Protein AF-A0A9P9DFH0-F1 (afdb_monomer)

pLDDT: mean 76.61, std 18.89, range [21.17, 98.12]

Organism: NCBI:txid307937

InterPro domains:
  IPR013087 Zinc finger C2H2-type [PS00028] (535-556)

Solvent-accessible surface area (backbone atoms only — not comparable to full-atom values): 37969 Å² total; per-residue (Å²): 117,66,68,67,47,55,55,56,48,52,54,58,69,40,61,41,57,95,75,34,62,67,66,26,68,54,42,41,54,51,56,58,61,32,38,38,98,83,67,82,43,76,50,54,37,75,67,28,36,59,55,42,51,49,53,51,51,52,48,54,50,50,53,44,44,66,43,50,18,93,57,60,41,77,93,78,71,40,64,44,44,60,96,62,67,54,65,63,47,37,42,64,51,38,68,67,48,66,35,86,82,41,75,26,49,55,23,47,45,49,49,53,36,55,50,25,58,56,53,40,71,77,47,78,74,98,70,63,79,46,64,45,95,88,58,52,34,43,30,40,81,94,87,44,68,46,43,55,69,49,60,27,45,51,30,48,52,21,38,55,55,22,45,56,45,45,51,64,72,31,60,80,58,78,83,88,77,61,52,73,73,58,54,57,66,77,56,63,73,55,89,86,65,44,49,55,62,32,75,92,56,64,34,77,60,54,24,54,60,41,50,52,38,32,38,69,36,97,87,26,53,38,34,56,98,93,39,76,29,65,68,47,45,52,49,52,52,50,50,52,53,51,29,45,49,22,45,46,46,22,30,32,60,63,50,71,47,58,89,46,97,40,100,56,77,41,62,49,62,54,96,47,33,43,31,35,39,36,69,44,58,76,48,27,80,77,70,74,44,71,52,80,46,60,40,40,43,36,37,69,54,34,51,46,50,48,51,35,67,44,24,50,50,52,46,50,46,52,52,51,47,66,74,65,46,81,85,57,82,84,57,74,87,65,57,94,59,97,64,59,60,59,97,75,39,72,64,57,72,64,56,58,31,52,51,42,21,56,49,30,36,71,63,65,75,39,78,41,43,64,69,58,50,48,52,50,52,52,53,47,35,54,70,79,38,46,83,68,58,52,88,82,59,95,54,49,80,79,58,96,81,36,57,76,71,44,52,62,24,49,78,71,77,34,52,51,61,52,42,72,72,74,50,94,67,66,80,74,33,44,86,89,56,39,70,72,59,51,50,52,32,44,50,49,36,39,56,50,21,54,74,47,75,38,53,51,56,84,74,98,66,83,86,74,80,80,83,82,80,89,90,82,88,64,71,74,63,52,51,58,51,50,52,52,52,49,52,56,50,50,60,63,55,59,77,73,62,79,90,81,86,90,88,86,90,87,89,87,85,85,85,88,80,85,84,80,94,80,78,95,64,89,51,62,45,71,44,84,91,71,35,35,39,26,29,63,84,76,22,27,46,41,67,75,50,74,72,56,51,52,48,37,55,73,76,36,82,94,52,71,74,47,51,56,90,78,54,76,57,64,64,72,53,38,76,74,60,86,61,40,51,73,42,72,22,39,33,42,73,86,52,94,53,66,40,70,44,72,71,56,50,55,58,52,50,48,74,77,55,82,79,82,72,95,74,97,67,74,70,46,45,82,41,47,28,38,40,51,42,86,66,98,81,48,46,64,23,41,43,36,89,127

Structure (mmCIF, N/CA/C/O backbone):
data_AF-A0A9P9DFH0-F1
#
_entry.id   AF-A0A9P9DFH0-F1
#
loop_
_atom_site.group_PDB
_atom_site.id
_atom_site.type_symbol
_atom_site.label_atom_id
_atom_site.label_alt_id
_atom_site.label_comp_id
_atom_site.label_asym_id
_atom_site.label_entity_id
_atom_site.label_seq_id
_atom_site.pdbx_PDB_ins_code
_atom_site.Cartn_x
_atom_site.Cartn_y
_atom_site.Cartn_z
_atom_site.occupancy
_atom_site.B_iso_or_equiv
_atom_site.auth_seq_id
_atom_site.auth_comp_id
_atom_site.auth_asym_id
_atom_site.auth_atom_id
_atom_site.pdbx_PDB_model_num
ATOM 1 N N . MET A 1 1 ? 15.599 29.776 -22.734 1.00 46.84 1 MET A N 1
ATOM 2 C CA . MET A 1 1 ? 14.973 28.432 -22.666 1.00 46.84 1 MET A CA 1
ATOM 3 C C . MET A 1 1 ? 14.804 27.815 -24.054 1.00 46.84 1 MET A C 1
ATOM 5 O O . MET A 1 1 ? 14.876 26.602 -24.138 1.00 46.84 1 MET A O 1
ATOM 9 N N . GLU A 1 2 ? 14.599 28.610 -25.114 1.00 47.66 2 GLU A N 1
ATOM 10 C CA . GLU A 1 2 ? 14.535 28.116 -26.503 1.00 47.66 2 GLU A CA 1
ATOM 11 C C . GLU A 1 2 ? 15.916 27.725 -27.064 1.00 47.66 2 GLU A C 1
ATOM 13 O O . GLU A 1 2 ? 16.045 26.601 -27.527 1.00 47.66 2 GLU A O 1
ATOM 18 N N . ASN A 1 3 ? 16.973 28.528 -26.869 1.00 44.09 3 ASN A N 1
ATOM 19 C CA . ASN A 1 3 ? 18.333 28.174 -27.336 1.00 44.09 3 ASN A CA 1
ATOM 20 C C . ASN A 1 3 ? 18.867 26.856 -26.741 1.00 44.09 3 ASN A C 1
ATOM 22 O O . ASN A 1 3 ? 19.375 26.005 -27.456 1.00 44.09 3 ASN A O 1
ATOM 26 N N . ALA A 1 4 ? 18.654 26.620 -25.440 1.00 50.62 4 ALA A N 1
ATOM 27 C CA . ALA A 1 4 ? 19.029 25.352 -24.802 1.00 50.62 4 ALA A CA 1
ATOM 28 C C . ALA A 1 4 ? 18.264 24.139 -25.378 1.00 50.62 4 ALA A C 1
ATOM 30 O O . ALA A 1 4 ? 18.727 23.007 -25.272 1.00 50.62 4 ALA A O 1
ATOM 31 N N . ARG A 1 5 ? 17.077 24.346 -25.968 1.00 54.28 5 ARG A N 1
ATOM 32 C CA . ARG A 1 5 ? 16.290 23.275 -26.604 1.00 54.28 5 ARG A CA 1
ATOM 33 C C . ARG A 1 5 ? 16.766 22.981 -28.019 1.00 54.28 5 ARG A C 1
ATOM 35 O O . ARG A 1 5 ? 16.745 21.820 -28.402 1.00 54.28 5 ARG A O 1
ATOM 42 N N . GLU A 1 6 ? 17.207 24.002 -28.745 1.00 55.44 6 GLU A N 1
ATOM 43 C CA . GLU A 1 6 ? 17.803 23.869 -30.075 1.00 55.44 6 GLU A CA 1
ATOM 44 C C . GLU A 1 6 ? 19.095 23.042 -30.020 1.00 55.44 6 GLU A C 1
ATOM 46 O O . GLU A 1 6 ? 19.218 22.045 -30.727 1.00 55.44 6 GLU A O 1
ATOM 51 N N . GLU A 1 7 ? 19.982 23.352 -29.070 1.00 54.06 7 GLU A N 1
ATOM 52 C CA . GLU A 1 7 ? 21.195 22.564 -28.814 1.00 54.06 7 GLU A CA 1
ATOM 53 C C . GLU A 1 7 ? 20.864 21.117 -28.415 1.00 54.06 7 GLU A C 1
ATOM 55 O O . GLU A 1 7 ? 21.438 20.172 -28.946 1.00 54.06 7 GLU A O 1
ATOM 60 N N . THR A 1 8 ? 19.889 20.907 -27.522 1.00 57.97 8 THR A N 1
ATOM 61 C CA . THR A 1 8 ? 19.534 19.548 -27.068 1.00 57.97 8 THR A CA 1
ATOM 62 C C . THR A 1 8 ? 18.880 18.708 -28.177 1.00 57.97 8 THR A C 1
ATOM 64 O O . THR A 1 8 ? 19.046 17.489 -28.202 1.00 57.97 8 THR A O 1
ATOM 67 N N . GLN A 1 9 ? 18.138 19.339 -29.092 1.00 57.66 9 GLN A N 1
ATOM 68 C CA . GLN A 1 9 ? 17.565 18.677 -30.263 1.00 57.66 9 GLN A CA 1
ATOM 69 C C . GLN A 1 9 ? 18.658 18.294 -31.271 1.00 57.66 9 GLN A C 1
ATOM 71 O O . GLN A 1 9 ? 18.654 17.162 -31.745 1.00 57.66 9 GLN A O 1
ATOM 76 N N . HIS A 1 10 ? 19.631 19.177 -31.520 1.00 64.12 10 HIS A N 1
ATOM 77 C CA . HIS A 1 10 ? 20.765 18.890 -32.402 1.00 64.12 10 HIS A CA 1
ATOM 78 C C . HIS A 1 10 ? 21.475 17.587 -32.005 1.00 64.12 10 HIS A C 1
ATOM 80 O O . HIS A 1 10 ? 21.632 16.702 -32.838 1.00 64.12 10 HIS A O 1
ATOM 86 N N . TYR A 1 11 ? 21.789 17.406 -30.717 1.00 64.19 11 TYR A N 1
ATOM 87 C CA . TYR A 1 11 ? 22.446 16.190 -30.210 1.00 64.19 11 TYR A CA 1
ATOM 88 C C . TYR A 1 11 ? 21.589 14.914 -30.291 1.00 64.19 11 TYR A C 1
ATOM 90 O O . TYR A 1 11 ? 22.120 13.806 -30.224 1.00 64.19 11 TYR A O 1
ATOM 98 N N . ALA A 1 12 ? 20.262 15.040 -30.388 1.00 65.12 12 ALA A N 1
ATOM 99 C CA . ALA A 1 12 ? 19.356 13.901 -30.547 1.00 65.12 12 ALA A CA 1
ATOM 100 C C . ALA A 1 12 ? 19.214 13.461 -32.017 1.00 65.12 12 ALA A C 1
ATOM 102 O O . ALA A 1 12 ? 18.893 12.296 -32.272 1.00 65.12 12 ALA A O 1
ATOM 103 N N . ASP A 1 13 ? 19.481 14.376 -32.953 1.00 69.06 13 ASP A N 1
ATOM 104 C CA . ASP A 1 13 ? 19.308 14.198 -34.398 1.00 69.06 13 ASP A CA 1
ATOM 105 C C . ASP A 1 13 ? 20.626 13.845 -35.125 1.00 69.06 13 ASP A C 1
ATOM 107 O O . ASP A 1 13 ? 20.616 13.654 -36.344 1.00 69.06 13 ASP A O 1
ATOM 111 N N . GLU A 1 14 ? 21.748 13.746 -34.397 1.00 75.62 14 GLU A N 1
ATOM 112 C CA . GLU A 1 14 ? 23.070 13.406 -34.943 1.00 75.62 14 GLU A CA 1
ATOM 113 C C . GLU A 1 14 ? 23.085 12.027 -35.617 1.00 75.62 14 GLU A C 1
ATOM 115 O O . GLU A 1 14 ? 22.568 11.040 -35.089 1.00 75.62 14 GLU A O 1
ATOM 120 N N . ASN A 1 15 ? 23.734 11.953 -36.780 1.00 73.75 15 ASN A N 1
ATOM 121 C CA . ASN A 1 15 ? 24.000 10.695 -37.470 1.00 73.75 15 ASN A CA 1
ATOM 122 C C . ASN A 1 15 ? 25.375 10.155 -37.070 1.00 73.75 15 ASN A C 1
ATOM 124 O O . ASN A 1 15 ? 26.282 10.911 -36.729 1.00 73.75 15 ASN A O 1
ATOM 128 N N . PHE A 1 16 ? 25.549 8.840 -37.168 1.00 81.69 16 PHE A N 1
ATOM 129 C CA . PHE A 1 16 ? 26.848 8.215 -36.933 1.00 81.69 16 PHE A CA 1
ATOM 130 C C . PHE A 1 16 ? 27.823 8.541 -38.068 1.00 81.69 16 PHE A C 1
ATOM 132 O O . PHE A 1 16 ? 27.535 8.276 -39.237 1.00 81.69 16 PHE A O 1
ATOM 139 N N . GLU A 1 17 ? 29.002 9.053 -37.731 1.00 77.00 17 GLU A N 1
ATOM 140 C CA . GLU A 1 17 ? 30.099 9.223 -38.680 1.00 77.00 17 GLU A CA 1
ATOM 141 C C . GLU A 1 17 ? 30.758 7.861 -38.911 1.00 77.00 17 GLU A C 1
ATOM 143 O O . GLU A 1 17 ? 31.115 7.159 -37.964 1.00 77.00 17 GLU A O 1
ATOM 148 N N . ASN A 1 18 ? 30.880 7.443 -40.175 1.00 78.19 18 ASN A N 1
ATOM 149 C CA . ASN A 1 18 ? 31.437 6.136 -40.558 1.00 78.19 18 ASN A CA 1
ATOM 150 C C . ASN A 1 18 ? 30.771 4.933 -39.854 1.00 78.19 18 ASN A C 1
ATOM 152 O O . ASN A 1 18 ? 31.405 3.901 -39.629 1.00 78.19 18 ASN A O 1
ATOM 156 N N . GLY A 1 19 ? 29.496 5.071 -39.470 1.00 74.12 19 GLY A N 1
ATOM 157 C CA . GLY A 1 19 ? 28.750 4.039 -38.747 1.00 74.12 19 GLY A CA 1
ATOM 158 C C . GLY A 1 19 ? 29.193 3.824 -37.295 1.00 74.12 19 GLY A C 1
ATOM 159 O O . GLY A 1 19 ? 28.760 2.850 -36.686 1.00 74.12 19 GLY A O 1
ATOM 160 N N . GLN A 1 20 ? 30.031 4.704 -36.733 1.00 81.38 20 GLN A N 1
ATOM 161 C CA . GLN A 1 20 ? 30.504 4.620 -35.352 1.00 81.38 20 GLN A CA 1
ATOM 162 C C . GLN A 1 20 ? 29.535 5.337 -34.403 1.00 81.38 20 GLN A C 1
ATOM 164 O O . GLN A 1 20 ? 29.442 6.561 -34.449 1.00 81.38 20 GLN A O 1
ATOM 169 N N . PRO A 1 21 ? 28.850 4.636 -33.482 1.00 81.50 21 PRO A N 1
ATOM 170 C CA . PRO A 1 21 ? 27.893 5.293 -32.591 1.00 81.50 21 PRO A CA 1
ATOM 171 C C . PRO A 1 21 ? 28.539 6.333 -31.665 1.00 81.50 21 PRO A C 1
ATOM 173 O O . PRO A 1 21 ? 27.933 7.355 -31.342 1.00 81.50 21 PRO A O 1
ATOM 176 N N . GLY A 1 22 ? 29.795 6.094 -31.270 1.00 79.50 22 GLY A N 1
ATOM 177 C CA . GLY A 1 22 ? 30.579 6.983 -30.411 1.00 79.50 22 GLY A CA 1
ATOM 178 C C . GLY A 1 22 ? 30.995 8.311 -31.049 1.00 79.50 22 GLY A C 1
ATOM 179 O O . GLY A 1 22 ? 31.542 9.146 -30.335 1.00 79.50 22 GLY A O 1
ATOM 180 N N . SER A 1 23 ? 30.731 8.525 -32.346 1.00 83.69 23 SER A N 1
ATOM 181 C CA . SER A 1 23 ? 30.939 9.825 -32.999 1.00 83.69 23 SER A CA 1
ATOM 182 C C . SER A 1 23 ? 29.923 10.878 -32.549 1.00 83.69 23 SER A C 1
ATOM 184 O O . SER A 1 23 ? 30.135 12.063 -32.766 1.00 83.69 23 SER A O 1
ATOM 186 N N . THR A 1 24 ? 28.806 10.452 -31.951 1.00 87.19 24 THR A N 1
ATOM 187 C CA . THR A 1 24 ? 27.754 11.363 -31.488 1.00 87.19 24 THR A CA 1
ATOM 188 C C . THR A 1 24 ? 28.005 11.784 -30.049 1.00 87.19 24 THR A C 1
ATOM 190 O O . THR A 1 24 ? 28.347 10.954 -29.194 1.00 87.19 24 THR A O 1
ATOM 193 N N . LEU A 1 25 ? 27.789 13.066 -29.745 1.00 87.75 25 LEU A N 1
ATOM 194 C CA . LEU A 1 25 ? 28.045 13.606 -28.409 1.00 87.75 25 LEU A CA 1
ATOM 195 C C . LEU A 1 25 ? 27.203 12.877 -27.361 1.00 87.75 25 LEU A C 1
ATOM 197 O O . LEU A 1 25 ? 27.675 12.593 -26.260 1.00 87.75 25 LEU A O 1
ATOM 201 N N . LEU A 1 26 ? 25.957 12.544 -27.702 1.00 89.56 26 LEU A N 1
ATOM 202 C CA . LEU A 1 26 ? 25.030 11.913 -26.772 1.00 89.56 26 LEU A CA 1
ATOM 203 C C . LEU A 1 26 ? 25.449 10.485 -26.398 1.00 89.56 26 LEU A C 1
ATOM 205 O O . LEU A 1 26 ? 25.345 10.106 -25.228 1.00 89.56 26 LEU A O 1
ATOM 209 N N . ILE A 1 27 ? 25.944 9.697 -27.359 1.00 91.25 27 ILE A N 1
ATOM 210 C CA . ILE A 1 27 ? 26.463 8.353 -27.079 1.00 91.25 27 ILE A CA 1
ATOM 211 C C . ILE A 1 27 ? 27.782 8.441 -26.321 1.00 91.25 27 ILE A C 1
ATOM 213 O O . ILE A 1 27 ? 27.943 7.731 -25.326 1.00 91.25 27 ILE A O 1
ATOM 217 N N . HIS A 1 28 ? 28.672 9.357 -26.706 1.00 90.00 28 HIS A N 1
ATOM 218 C CA . HIS A 1 28 ? 29.921 9.596 -25.988 1.00 90.00 28 HIS A CA 1
ATOM 219 C C . HIS A 1 28 ? 29.668 9.976 -24.519 1.00 90.00 28 HIS A C 1
ATOM 221 O O . HIS A 1 28 ? 30.178 9.331 -23.601 1.00 90.00 28 HIS A O 1
ATOM 227 N N . PHE A 1 29 ? 28.788 10.953 -24.283 1.00 91.69 29 PHE A N 1
ATOM 228 C CA . PHE A 1 29 ? 28.354 11.359 -22.949 1.00 91.69 29 PHE A CA 1
ATOM 229 C C . PHE A 1 29 ? 27.719 10.200 -22.177 1.00 91.69 29 PHE A C 1
ATOM 231 O O . PHE A 1 29 ? 28.003 10.021 -20.993 1.00 91.69 29 PHE A O 1
ATOM 238 N N . SER A 1 30 ? 26.894 9.374 -22.831 1.00 93.56 30 SER A N 1
ATOM 239 C CA . SER A 1 30 ? 26.335 8.186 -22.183 1.00 93.56 30 SER A CA 1
ATOM 240 C C . SER A 1 30 ? 27.436 7.234 -21.708 1.00 93.56 30 SER A C 1
ATOM 242 O O . SER A 1 30 ? 27.367 6.772 -20.575 1.00 93.56 30 SER A O 1
ATOM 244 N N . GLY A 1 31 ? 28.503 7.042 -22.491 1.00 91.31 31 GLY A N 1
ATOM 245 C CA . GLY A 1 31 ? 29.671 6.255 -22.095 1.00 91.31 31 GLY A CA 1
ATOM 246 C C . GLY A 1 31 ? 30.345 6.781 -20.825 1.00 91.31 31 GLY A C 1
ATOM 247 O O . GLY A 1 31 ? 30.676 5.992 -19.941 1.00 91.31 31 GLY A O 1
ATOM 248 N N . ILE A 1 32 ? 30.453 8.107 -20.669 1.00 91.12 32 ILE A N 1
ATOM 249 C CA . ILE A 1 32 ? 30.989 8.747 -19.452 1.00 91.12 32 ILE A CA 1
ATOM 250 C C . ILE A 1 32 ? 30.130 8.410 -18.219 1.00 91.12 32 ILE A C 1
ATOM 252 O O . ILE A 1 32 ? 30.656 8.163 -17.134 1.00 91.12 32 ILE A O 1
ATOM 256 N N . LEU A 1 33 ? 28.804 8.309 -18.370 1.00 92.25 33 LEU A N 1
ATOM 257 C CA . LEU A 1 33 ? 27.909 7.892 -17.278 1.00 92.25 33 LEU A CA 1
ATOM 258 C C . LEU A 1 33 ? 28.119 6.429 -16.853 1.00 92.25 33 LEU A C 1
ATOM 260 O O . LEU A 1 33 ? 27.605 6.014 -15.812 1.00 92.25 33 LEU A O 1
ATOM 264 N N . GLY A 1 34 ? 28.864 5.652 -17.640 1.00 91.12 34 GLY A N 1
ATOM 265 C CA . GLY A 1 34 ? 29.328 4.315 -17.295 1.00 91.12 34 GLY A CA 1
ATOM 266 C C . GLY A 1 34 ? 30.449 4.297 -16.254 1.00 91.12 34 GLY A C 1
ATOM 267 O O . GLY A 1 34 ? 30.724 3.231 -15.718 1.00 91.12 34 GLY A O 1
ATOM 268 N N . PHE A 1 35 ? 31.065 5.431 -15.915 1.00 92.25 35 PHE A N 1
ATOM 269 C CA . PHE A 1 35 ? 32.139 5.506 -14.921 1.00 92.25 35 PHE A CA 1
ATOM 270 C C . PHE A 1 35 ? 31.623 5.877 -13.520 1.00 92.25 35 PHE A C 1
ATOM 272 O O . PHE A 1 35 ? 30.600 6.554 -13.349 1.00 92.25 35 PHE A O 1
ATOM 279 N N . SER A 1 36 ? 32.330 5.424 -12.483 1.00 87.88 36 SER A N 1
ATOM 280 C CA . SER A 1 36 ? 32.171 5.898 -11.104 1.00 87.88 36 SER A CA 1
ATOM 281 C C . SER A 1 36 ? 32.458 7.404 -11.006 1.00 87.88 36 SER A C 1
ATOM 283 O O . SER A 1 36 ? 33.047 7.996 -11.903 1.00 87.88 36 SER A O 1
ATOM 285 N N . ALA A 1 37 ? 32.008 8.058 -9.929 1.00 85.50 37 ALA A N 1
ATOM 286 C CA . ALA A 1 37 ? 32.146 9.516 -9.788 1.00 85.50 37 ALA A CA 1
ATOM 287 C C . ALA A 1 37 ? 33.611 9.997 -9.755 1.00 85.50 37 ALA A C 1
ATOM 289 O O . ALA A 1 37 ? 33.890 11.138 -10.099 1.00 85.50 37 ALA A O 1
ATOM 290 N N . ASP A 1 38 ? 34.527 9.120 -9.350 1.00 88.50 38 ASP A N 1
ATOM 291 C CA . ASP A 1 38 ? 35.976 9.323 -9.336 1.00 88.50 38 ASP A CA 1
ATOM 292 C C . ASP A 1 38 ? 36.677 8.796 -10.605 1.00 88.50 38 ASP A C 1
ATOM 294 O O . ASP A 1 38 ? 37.903 8.810 -10.676 1.00 88.50 38 ASP A O 1
ATOM 298 N N . CYS A 1 39 ? 35.915 8.309 -11.591 1.00 85.06 39 CYS A N 1
ATOM 299 C CA . CYS A 1 39 ? 36.390 7.720 -12.846 1.00 85.06 39 CYS A CA 1
ATOM 300 C C . CYS A 1 39 ? 37.332 6.511 -12.697 1.00 85.06 39 CYS A C 1
ATOM 302 O O . CYS A 1 39 ? 38.011 6.141 -13.652 1.00 85.06 39 CYS A O 1
ATOM 304 N N . ARG A 1 40 ? 37.378 5.871 -11.522 1.00 89.19 40 ARG A N 1
ATOM 305 C CA . ARG A 1 40 ? 38.285 4.740 -11.257 1.00 89.19 40 ARG A CA 1
ATOM 306 C C . ARG A 1 40 ? 37.708 3.381 -11.626 1.00 89.19 40 ARG A C 1
ATOM 308 O O . ARG A 1 40 ? 38.460 2.423 -11.771 1.00 89.19 40 ARG A O 1
ATOM 315 N N . GLN A 1 41 ? 36.387 3.269 -11.730 1.00 89.25 41 GLN A N 1
ATOM 316 C CA . GLN A 1 41 ? 35.702 1.999 -11.942 1.00 89.25 41 GLN A CA 1
ATOM 317 C C . GLN A 1 41 ? 34.584 2.142 -12.971 1.00 89.25 41 GLN A C 1
ATOM 319 O O . GLN A 1 41 ? 33.905 3.167 -13.042 1.00 89.25 41 GLN A O 1
ATOM 324 N N . PHE A 1 42 ? 34.347 1.075 -13.730 1.00 90.00 42 PHE A N 1
ATOM 325 C CA . PHE A 1 42 ? 33.128 0.951 -14.518 1.00 90.00 42 PHE A CA 1
ATOM 326 C C . PHE A 1 42 ? 31.958 0.593 -13.602 1.00 90.00 42 PHE A C 1
ATOM 328 O O . PHE A 1 42 ? 32.052 -0.283 -12.742 1.00 90.00 42 PHE A O 1
ATOM 335 N N . ARG A 1 43 ? 30.833 1.273 -13.795 1.00 89.81 43 ARG A N 1
ATOM 336 C CA . ARG A 1 43 ? 29.573 0.962 -13.132 1.00 89.81 43 ARG A CA 1
ATOM 337 C C . ARG A 1 43 ? 29.040 -0.370 -13.629 1.00 89.81 43 ARG A C 1
ATOM 339 O O . ARG A 1 43 ? 29.098 -0.680 -14.817 1.00 89.81 43 ARG A O 1
ATOM 346 N N . LEU A 1 44 ? 28.395 -1.092 -12.722 1.00 89.69 44 LEU A N 1
ATOM 347 C CA . LEU A 1 44 ? 27.599 -2.262 -13.076 1.00 89.69 44 LEU A CA 1
ATOM 348 C C . LEU A 1 44 ? 26.433 -1.856 -13.990 1.00 89.69 44 LEU A C 1
ATOM 350 O O . LEU A 1 44 ? 25.869 -0.763 -13.864 1.00 89.69 44 LEU A O 1
ATOM 354 N N . ALA A 1 45 ? 25.992 -2.754 -14.862 1.00 89.69 45 ALA A N 1
ATOM 355 C CA . ALA A 1 45 ? 24.859 -2.568 -15.755 1.00 89.69 45 ALA A CA 1
ATOM 356 C C . ALA A 1 45 ? 23.594 -2.140 -14.996 1.00 89.69 45 ALA A C 1
ATOM 358 O O . ALA A 1 45 ? 22.858 -1.271 -15.469 1.00 89.69 45 ALA A O 1
ATOM 359 N N . ARG A 1 46 ? 23.358 -2.663 -13.781 1.00 84.88 46 ARG A N 1
ATOM 360 C CA . ARG A 1 46 ? 22.241 -2.229 -12.909 1.00 84.88 46 ARG A CA 1
ATOM 361 C C . ARG A 1 46 ? 22.313 -0.760 -12.480 1.00 84.88 46 ARG A C 1
ATOM 363 O O . ARG A 1 46 ? 21.272 -0.160 -12.210 1.00 84.88 46 ARG A O 1
ATOM 370 N N . GLN A 1 47 ? 23.513 -0.194 -12.395 1.00 87.88 47 GLN A N 1
ATOM 371 C CA . GLN A 1 47 ? 23.757 1.208 -12.051 1.00 87.88 47 GLN A CA 1
ATOM 372 C C . GLN A 1 47 ? 23.797 2.096 -13.300 1.00 87.88 47 GLN A C 1
ATOM 374 O O . GLN A 1 47 ? 23.358 3.240 -13.240 1.00 87.88 47 GLN A O 1
ATOM 379 N N . TYR A 1 48 ? 24.254 1.559 -14.433 1.00 91.81 48 TYR A N 1
ATOM 380 C CA . TYR A 1 48 ? 24.354 2.274 -15.702 1.00 91.81 48 TYR A CA 1
ATOM 381 C C . TYR A 1 48 ? 23.012 2.391 -16.454 1.00 91.81 48 TYR A C 1
ATOM 383 O O . TYR A 1 48 ? 22.631 3.470 -16.907 1.00 91.81 48 TYR A O 1
ATOM 391 N N . CYS A 1 49 ? 22.219 1.315 -16.528 1.00 92.31 49 CYS A N 1
ATOM 392 C CA . CYS A 1 49 ? 20.933 1.295 -17.245 1.00 92.31 49 CYS A CA 1
ATOM 393 C C . CYS A 1 49 ? 19.914 2.374 -16.805 1.00 92.31 49 CYS A C 1
ATOM 395 O O . CYS A 1 49 ? 19.148 2.844 -17.657 1.00 92.31 49 CYS A O 1
ATOM 397 N N . PRO A 1 50 ? 19.843 2.788 -15.522 1.00 91.75 50 PRO A N 1
ATOM 398 C CA . PRO A 1 50 ? 19.049 3.944 -15.110 1.00 91.75 50 PRO A CA 1
ATOM 399 C C . PRO A 1 50 ? 19.434 5.249 -15.821 1.00 91.75 50 PRO A C 1
ATOM 401 O O . PRO A 1 50 ? 18.535 5.986 -16.225 1.00 91.75 50 PRO A O 1
ATOM 404 N N . HIS A 1 51 ? 20.729 5.506 -16.039 1.00 93.56 51 HIS A N 1
ATOM 405 C CA . HIS A 1 51 ? 21.206 6.678 -16.781 1.00 93.56 51 HIS A CA 1
ATOM 406 C C . HIS A 1 51 ? 20.745 6.627 -18.240 1.00 93.56 51 HIS A C 1
ATOM 408 O O . HIS A 1 51 ? 20.100 7.562 -18.715 1.00 93.56 51 HIS A O 1
ATOM 414 N N . LEU A 1 52 ? 20.947 5.483 -18.906 1.00 94.38 52 LEU A N 1
ATOM 415 C CA . LEU A 1 52 ? 20.445 5.241 -20.264 1.00 94.38 52 LEU A CA 1
ATOM 416 C C . LEU A 1 52 ? 18.929 5.444 -20.364 1.00 94.38 52 LEU A C 1
ATOM 418 O O . LEU A 1 52 ? 18.427 6.060 -21.299 1.00 94.38 52 LEU A O 1
ATOM 422 N N . SER A 1 53 ? 18.177 4.954 -19.376 1.00 93.56 53 SER A N 1
ATOM 423 C CA . SER A 1 53 ? 16.720 5.114 -19.332 1.00 93.56 53 SER A CA 1
ATOM 424 C C . SER A 1 53 ? 16.297 6.576 -19.208 1.00 93.56 53 SER A C 1
ATOM 426 O O . SER A 1 53 ? 15.304 6.964 -19.823 1.00 93.56 53 SER A O 1
ATOM 428 N N . GLY A 1 54 ? 17.050 7.375 -18.447 1.00 93.50 54 GLY A N 1
ATOM 429 C CA . GLY A 1 54 ? 16.872 8.822 -18.368 1.00 93.50 54 GLY A CA 1
ATOM 430 C C . GLY A 1 54 ? 17.086 9.496 -19.723 1.00 93.50 54 GLY A C 1
ATOM 431 O O . GLY A 1 54 ? 16.199 10.210 -20.184 1.00 93.50 54 GLY A O 1
ATOM 432 N N . LEU A 1 55 ? 18.199 9.199 -20.402 1.00 93.56 55 LEU A N 1
ATOM 433 C CA . LEU A 1 55 ? 18.515 9.759 -21.725 1.00 93.56 55 LEU A CA 1
ATOM 434 C C . LEU A 1 55 ? 17.482 9.370 -22.792 1.00 93.56 55 LEU A C 1
ATOM 436 O O . LEU A 1 55 ? 17.043 10.215 -23.570 1.00 93.56 55 LEU A O 1
ATOM 440 N N . ILE A 1 56 ? 17.042 8.108 -22.805 1.00 93.38 56 ILE A N 1
ATOM 441 C CA . ILE A 1 56 ? 15.973 7.625 -23.693 1.00 93.38 56 ILE A CA 1
ATOM 442 C C . ILE A 1 56 ? 14.663 8.369 -23.416 1.00 93.38 56 ILE A C 1
ATOM 444 O O . ILE A 1 56 ? 13.945 8.742 -24.342 1.00 93.38 56 ILE A O 1
ATOM 448 N N . TYR A 1 57 ? 14.316 8.558 -22.141 1.00 93.38 57 TYR A N 1
ATOM 449 C CA . TYR A 1 57 ? 13.096 9.264 -21.761 1.00 93.38 57 TYR A CA 1
ATOM 450 C C . TYR A 1 57 ? 13.127 10.725 -22.221 1.00 93.38 57 TYR A C 1
ATOM 452 O O . TYR A 1 57 ? 12.156 11.189 -22.814 1.00 93.38 57 TYR A O 1
ATOM 460 N N . VAL A 1 58 ? 14.246 11.421 -22.004 1.00 92.38 58 VAL A N 1
ATOM 461 C CA . VAL A 1 58 ? 14.429 12.813 -22.433 1.00 92.38 58 VAL A CA 1
ATOM 462 C C . VAL A 1 58 ? 14.339 12.937 -23.955 1.00 92.38 58 VAL A C 1
ATOM 464 O O . VAL A 1 58 ? 13.547 13.742 -24.433 1.00 92.38 58 VAL A O 1
ATOM 467 N N . GLN A 1 59 ? 15.033 12.089 -24.721 1.00 91.06 59 GLN A N 1
ATOM 468 C CA . GLN A 1 59 ? 14.932 12.090 -26.190 1.00 91.06 59 GLN A CA 1
ATOM 469 C C . GLN A 1 59 ? 13.505 11.858 -26.679 1.00 91.06 59 GLN A C 1
ATOM 471 O O . GLN A 1 59 ? 13.032 12.566 -27.559 1.00 91.06 59 GLN A O 1
ATOM 476 N N . ARG A 1 60 ? 12.769 10.912 -26.082 1.00 91.25 60 ARG A N 1
ATOM 477 C CA . ARG A 1 60 ? 11.357 10.686 -26.433 1.00 91.25 60 ARG A CA 1
ATOM 478 C C . ARG A 1 60 ? 10.499 11.929 -26.215 1.00 91.25 60 ARG A C 1
ATOM 480 O O . ARG A 1 60 ? 9.592 12.167 -27.006 1.00 91.25 60 ARG A O 1
ATOM 487 N N . LEU A 1 61 ? 10.761 12.698 -25.158 1.00 91.12 61 LEU A N 1
ATOM 488 C CA . LEU A 1 61 ? 10.064 13.960 -24.917 1.00 91.12 61 LEU A CA 1
ATOM 489 C C . LEU A 1 61 ? 10.460 15.033 -25.933 1.00 91.12 61 LEU A C 1
ATOM 491 O O . LEU A 1 61 ? 9.576 15.736 -26.406 1.00 91.12 61 LEU A O 1
ATOM 495 N N . ILE A 1 62 ? 11.742 15.128 -26.294 1.00 89.62 62 ILE A N 1
ATOM 496 C CA . ILE A 1 62 ? 12.231 16.069 -27.313 1.00 89.62 62 ILE A CA 1
ATOM 497 C C . ILE A 1 62 ? 11.597 15.755 -28.668 1.00 89.62 62 ILE A C 1
ATOM 499 O O . ILE A 1 62 ? 10.980 16.630 -29.262 1.00 89.62 62 ILE A O 1
ATOM 503 N N . PHE A 1 63 ? 11.636 14.496 -29.114 1.00 90.88 63 PHE A N 1
ATOM 504 C CA . PHE A 1 63 ? 10.992 14.077 -30.360 1.00 90.88 63 PHE A CA 1
ATOM 505 C C . PHE A 1 63 ? 9.483 14.313 -30.347 1.00 90.88 63 PHE A C 1
ATOM 507 O O . PHE A 1 63 ? 8.918 14.727 -31.357 1.00 90.88 63 PHE A O 1
ATOM 514 N N . LEU A 1 64 ? 8.818 14.079 -29.212 1.00 90.88 64 LEU A N 1
ATOM 515 C CA . LEU A 1 64 ? 7.387 14.340 -29.084 1.00 90.88 64 LEU A CA 1
ATOM 516 C C . LEU A 1 64 ? 7.070 15.838 -29.150 1.00 90.88 64 LEU A C 1
ATOM 518 O O . LEU A 1 64 ? 6.115 16.214 -29.825 1.00 90.88 64 LEU A O 1
ATOM 522 N N . GLU A 1 65 ? 7.852 16.680 -28.474 1.00 89.94 65 GLU A N 1
ATOM 523 C CA . GLU A 1 65 ? 7.674 18.134 -28.504 1.00 89.94 65 GLU A CA 1
ATOM 524 C C . GLU A 1 65 ? 8.025 18.703 -29.884 1.00 89.94 65 GLU A C 1
ATOM 526 O O . GLU A 1 65 ? 7.314 19.562 -30.379 1.00 89.94 65 GLU A O 1
ATOM 531 N N . SER A 1 66 ? 9.044 18.175 -30.562 1.00 86.19 66 SER A N 1
ATOM 532 C CA . SER A 1 66 ? 9.396 18.546 -31.937 1.00 86.19 66 SER A CA 1
ATOM 533 C C . SER A 1 66 ? 8.306 18.156 -32.942 1.00 86.19 66 SER A C 1
ATOM 535 O O . SER A 1 66 ? 7.892 18.950 -33.793 1.00 86.19 66 SER A O 1
ATOM 537 N N . ALA A 1 67 ? 7.777 16.936 -32.818 1.00 90.44 67 ALA A N 1
ATOM 538 C CA . ALA A 1 67 ? 6.740 16.438 -33.708 1.00 90.44 67 ALA A CA 1
ATOM 539 C C . ALA A 1 67 ? 5.384 17.107 -33.454 1.00 90.44 67 ALA A C 1
ATOM 541 O O . ALA A 1 67 ? 4.661 17.411 -34.402 1.00 90.44 67 ALA A O 1
ATOM 542 N N . LEU A 1 68 ? 5.000 17.297 -32.190 1.00 93.06 68 LEU A N 1
ATOM 543 C CA . LEU A 1 68 ? 3.650 17.694 -31.788 1.00 93.06 68 LEU A CA 1
ATOM 544 C C . LEU A 1 68 ? 3.653 18.751 -30.666 1.00 93.06 68 LEU A C 1
ATOM 546 O O . LEU A 1 68 ? 3.007 18.537 -29.630 1.00 93.06 68 LEU A O 1
ATOM 550 N N . PRO A 1 69 ? 4.272 19.927 -30.872 1.00 92.50 69 PRO A N 1
ATOM 551 C CA . PRO A 1 69 ? 4.343 20.938 -29.828 1.00 92.50 69 PRO A CA 1
ATOM 552 C C . PRO A 1 69 ? 2.970 21.540 -29.542 1.00 92.50 69 PRO A C 1
ATOM 554 O O . PRO A 1 69 ? 2.117 21.695 -30.428 1.00 92.50 69 PRO A O 1
ATOM 557 N N . LEU A 1 70 ? 2.732 21.917 -28.285 1.00 90.44 70 LEU A N 1
ATOM 558 C CA . LEU A 1 70 ? 1.452 22.518 -27.899 1.00 90.44 70 LEU A CA 1
ATOM 559 C C . LEU A 1 70 ? 1.255 23.917 -28.502 1.00 90.44 70 LEU A C 1
ATOM 561 O O . LEU A 1 70 ? 0.110 24.285 -28.770 1.00 90.44 70 LEU A O 1
ATOM 565 N N . SER A 1 71 ? 2.343 24.653 -28.726 1.00 88.69 71 SER A N 1
ATOM 566 C CA . SER A 1 71 ? 2.401 26.006 -29.295 1.00 88.69 71 SER A CA 1
ATOM 567 C C . SER A 1 71 ? 3.535 26.078 -30.318 1.00 88.69 71 SER A C 1
ATOM 569 O O . SER A 1 71 ? 4.455 25.275 -30.251 1.00 88.69 71 SER A O 1
ATOM 571 N N . SER A 1 72 ? 3.488 27.022 -31.255 1.00 88.62 72 SER A N 1
ATOM 572 C CA . SER A 1 72 ? 4.576 27.214 -32.222 1.00 88.62 72 SER A CA 1
ATOM 573 C C . SER A 1 72 ? 5.842 27.748 -31.551 1.00 88.62 72 SER A C 1
ATOM 575 O O . SER A 1 72 ? 5.757 28.649 -30.713 1.00 88.62 72 SER A O 1
ATOM 577 N N . TYR A 1 73 ? 6.998 27.260 -31.988 1.00 86.06 73 TYR A N 1
ATOM 578 C CA . TYR A 1 73 ? 8.306 27.825 -31.682 1.00 86.06 73 TYR A CA 1
ATOM 579 C C . TYR A 1 73 ? 8.785 28.660 -32.867 1.00 86.06 73 TYR A C 1
ATOM 581 O O . TYR A 1 73 ? 9.268 28.123 -33.861 1.00 86.06 73 TYR A O 1
ATOM 589 N N . VAL A 1 74 ? 8.624 29.981 -32.764 1.00 83.81 74 VAL A N 1
ATOM 590 C CA . VAL A 1 74 ? 8.919 30.920 -33.861 1.00 83.81 74 VAL A CA 1
ATOM 591 C C . VAL A 1 74 ? 10.415 30.947 -34.185 1.00 83.81 74 VAL A C 1
ATOM 593 O O . VAL A 1 74 ? 10.782 30.949 -35.353 1.00 83.81 74 VAL A O 1
ATOM 596 N N . THR A 1 75 ? 11.268 30.894 -33.161 1.00 80.25 75 THR A N 1
ATOM 597 C CA . THR A 1 75 ? 12.731 31.008 -33.274 1.00 80.25 75 THR A CA 1
ATOM 598 C C . THR A 1 75 ? 13.372 29.851 -34.050 1.00 80.25 75 THR A C 1
ATOM 600 O O . THR A 1 75 ? 14.287 30.074 -34.828 1.00 80.25 75 THR A O 1
ATOM 603 N N . ILE A 1 76 ? 12.851 28.631 -33.883 1.00 78.25 76 ILE A N 1
ATOM 604 C CA . ILE A 1 76 ? 13.388 27.393 -34.486 1.00 78.25 76 ILE A CA 1
ATOM 605 C C . ILE A 1 76 ? 12.482 26.827 -35.591 1.00 78.25 76 ILE A C 1
ATOM 607 O O . ILE A 1 76 ? 12.623 25.677 -35.998 1.00 78.25 76 ILE A O 1
ATOM 611 N N . GLY A 1 77 ? 11.501 27.611 -36.048 1.00 83.44 77 GLY A N 1
ATOM 612 C CA . GLY A 1 77 ? 10.635 27.251 -37.174 1.00 83.44 77 GLY A CA 1
ATOM 613 C C . GLY A 1 77 ? 9.715 26.045 -36.947 1.00 83.44 77 GLY A C 1
ATOM 614 O O . GLY A 1 77 ? 9.216 25.472 -37.913 1.00 83.44 77 GLY A O 1
ATOM 615 N N . ILE A 1 78 ? 9.461 25.636 -35.699 1.00 85.69 78 ILE A N 1
ATOM 616 C CA . ILE A 1 78 ? 8.594 24.483 -35.418 1.00 85.69 78 ILE A CA 1
ATOM 617 C C . ILE A 1 78 ? 7.151 24.955 -35.224 1.00 85.69 78 ILE A C 1
ATOM 619 O O . ILE A 1 78 ? 6.801 25.613 -34.242 1.00 85.69 78 ILE A O 1
ATOM 623 N N . GLU A 1 79 ? 6.272 24.564 -36.142 1.00 87.88 79 GLU A N 1
ATOM 624 C CA . GLU A 1 79 ? 4.852 24.905 -36.072 1.00 87.88 79 GLU A CA 1
ATOM 625 C C . GLU A 1 79 ? 4.118 24.175 -34.943 1.00 87.88 79 GLU A C 1
ATOM 627 O O . GLU A 1 79 ? 4.419 23.023 -34.627 1.00 87.88 79 GLU A O 1
ATOM 632 N N . GLN A 1 80 ? 3.063 24.798 -34.411 1.00 91.50 80 GLN A N 1
ATOM 633 C CA . GLN A 1 80 ? 2.137 24.151 -33.479 1.00 91.50 80 GLN A CA 1
ATOM 634 C C . GLN A 1 80 ? 1.591 22.835 -34.063 1.00 91.50 80 GLN A C 1
ATOM 636 O O . GLN A 1 80 ? 1.348 22.729 -35.267 1.00 91.50 80 GLN A O 1
ATOM 641 N N . ARG A 1 81 ? 1.345 21.830 -33.212 1.00 92.19 81 ARG A N 1
ATOM 642 C CA . ARG A 1 81 ? 0.724 20.570 -33.644 1.00 92.19 81 ARG A CA 1
ATOM 643 C C . ARG A 1 81 ? -0.605 20.801 -34.388 1.00 92.19 81 ARG A C 1
ATOM 645 O O . ARG A 1 81 ? -1.439 21.587 -33.919 1.00 92.19 81 ARG A O 1
ATOM 652 N N . PRO A 1 82 ? -0.862 20.072 -35.486 1.00 90.62 82 PRO A N 1
ATOM 653 C CA . PRO A 1 82 ? -2.109 20.195 -36.226 1.00 90.62 82 PRO A CA 1
ATOM 654 C C . PRO A 1 82 ? -3.287 19.614 -35.426 1.00 90.62 82 PRO A C 1
ATOM 656 O O . PRO A 1 82 ? -3.123 18.777 -34.531 1.00 90.62 82 PRO A O 1
ATOM 659 N N . ARG A 1 83 ? -4.512 20.074 -35.716 1.00 89.25 83 ARG A N 1
ATOM 660 C CA . ARG A 1 83 ? -5.732 19.563 -35.050 1.00 89.25 83 ARG A CA 1
ATOM 661 C C . ARG A 1 83 ? -6.110 18.153 -35.509 1.00 89.25 83 ARG A C 1
ATOM 663 O O . ARG A 1 83 ? -6.678 17.403 -34.724 1.00 89.25 83 ARG A O 1
ATOM 670 N N . ILE A 1 84 ? -5.780 17.822 -36.751 1.00 91.88 84 ILE A N 1
ATOM 671 C CA . ILE A 1 84 ? -5.960 16.518 -37.396 1.00 91.88 84 ILE A CA 1
ATOM 672 C C . ILE A 1 84 ? -4.592 16.013 -37.871 1.00 91.88 84 ILE A C 1
ATOM 674 O O . ILE A 1 84 ? -3.636 16.781 -37.881 1.00 91.88 84 ILE A O 1
ATOM 678 N N . GLN A 1 85 ? -4.487 14.736 -38.236 1.00 89.81 85 GLN A N 1
ATOM 679 C CA . GLN A 1 85 ? -3.264 14.132 -38.788 1.00 89.81 85 GLN A CA 1
ATOM 680 C C . GLN A 1 85 ? -2.017 14.182 -37.873 1.00 89.81 85 GLN A C 1
ATOM 682 O O . GLN A 1 85 ? -0.870 14.314 -38.310 1.00 89.81 85 GLN A O 1
ATOM 687 N N . GLN A 1 86 ? -2.229 14.120 -36.555 1.00 91.69 86 GLN A N 1
ATOM 688 C CA . GLN A 1 86 ? -1.123 14.137 -35.588 1.00 91.69 86 GLN A CA 1
ATOM 689 C C . GLN A 1 86 ? -0.259 12.875 -35.675 1.00 91.69 86 GLN A C 1
ATOM 691 O O . GLN A 1 86 ? 0.943 12.943 -35.425 1.00 91.69 86 GLN A O 1
ATOM 696 N N . LEU A 1 87 ? -0.857 11.734 -36.028 1.00 91.75 87 LEU A N 1
ATOM 697 C CA . LEU A 1 87 ? -0.139 10.470 -36.153 1.00 91.75 87 LEU A CA 1
ATOM 698 C C . LEU A 1 87 ? 0.833 10.506 -37.335 1.00 91.75 87 LEU A C 1
ATOM 700 O O . LEU A 1 87 ? 1.972 10.085 -37.199 1.00 91.75 87 LEU A O 1
ATOM 704 N N . GLU A 1 88 ? 0.409 11.061 -38.462 1.00 93.06 88 GLU A N 1
ATOM 705 C CA . GLU A 1 88 ? 1.191 11.215 -39.683 1.00 93.06 88 GLU A CA 1
ATOM 706 C C . GLU A 1 88 ? 2.388 12.136 -39.435 1.00 93.06 88 GLU A C 1
ATOM 708 O O . GLU A 1 88 ? 3.515 11.805 -39.800 1.00 93.06 88 GLU A O 1
ATOM 713 N N . ARG A 1 89 ? 2.177 13.261 -38.735 1.00 90.06 89 ARG A N 1
ATOM 714 C CA . ARG A 1 89 ? 3.272 14.156 -38.333 1.00 90.06 89 ARG A CA 1
ATOM 715 C C . ARG A 1 89 ? 4.239 13.483 -37.354 1.00 90.06 89 ARG A C 1
ATOM 717 O O . ARG A 1 89 ? 5.447 13.637 -37.505 1.00 90.06 89 ARG A O 1
ATOM 724 N N . LEU A 1 90 ? 3.729 12.711 -36.392 1.00 92.06 90 LEU A N 1
ATOM 725 C CA . LEU A 1 90 ? 4.561 11.942 -35.463 1.00 92.06 90 LEU A CA 1
ATOM 726 C C . LEU A 1 90 ? 5.351 10.837 -36.172 1.00 92.06 90 LEU A C 1
ATOM 728 O O . LEU A 1 90 ? 6.518 10.627 -35.846 1.00 92.06 90 LEU A O 1
ATOM 732 N N . ASN A 1 91 ? 4.748 10.149 -37.142 1.00 92.62 91 ASN A N 1
ATOM 733 C CA . ASN A 1 91 ? 5.391 9.059 -37.870 1.00 92.62 91 ASN A CA 1
ATOM 734 C C . ASN A 1 91 ? 6.620 9.539 -38.646 1.00 92.62 91 ASN A C 1
ATOM 736 O O . ASN A 1 91 ? 7.626 8.844 -38.610 1.00 92.62 91 ASN A O 1
ATOM 740 N N . LYS A 1 92 ? 6.615 10.760 -39.203 1.00 89.69 92 LYS A N 1
ATOM 741 C CA . LYS A 1 92 ? 7.808 11.346 -39.850 1.00 89.69 92 LYS A CA 1
ATOM 742 C C . LYS A 1 92 ? 9.037 11.379 -38.933 1.00 89.69 92 LYS A C 1
ATOM 744 O O . LYS A 1 92 ? 10.148 11.115 -39.379 1.00 89.69 92 LYS A O 1
ATOM 749 N N . VAL A 1 93 ? 8.839 11.689 -37.650 1.00 89.50 93 VAL A N 1
ATOM 750 C CA . VAL A 1 93 ? 9.917 11.707 -36.645 1.00 89.50 93 VAL A CA 1
ATOM 751 C C . VAL A 1 93 ? 10.202 10.294 -36.138 1.00 89.50 93 VAL A C 1
ATOM 753 O O . VAL A 1 93 ? 11.355 9.876 -36.053 1.00 89.50 93 VAL A O 1
ATOM 756 N N . ARG A 1 94 ? 9.153 9.521 -35.836 1.00 89.88 94 ARG A N 1
ATOM 757 C CA . ARG A 1 94 ? 9.274 8.154 -35.318 1.00 89.88 94 ARG A CA 1
ATOM 758 C C . ARG A 1 94 ? 10.030 7.241 -36.281 1.00 89.88 94 ARG A C 1
ATOM 760 O O . ARG A 1 94 ? 10.921 6.533 -35.830 1.00 89.88 94 ARG A O 1
ATOM 767 N N . GLU A 1 95 ? 9.659 7.233 -37.558 1.00 89.31 95 GLU A N 1
ATOM 768 C CA . GLU A 1 95 ? 10.243 6.367 -38.591 1.00 89.31 95 GLU A CA 1
ATOM 769 C C . GLU A 1 95 ? 11.713 6.697 -38.843 1.00 89.31 95 GLU A C 1
ATOM 771 O O . GLU A 1 95 ? 12.513 5.794 -39.068 1.00 89.31 95 GLU A O 1
ATOM 776 N N . ARG A 1 96 ? 12.079 7.977 -38.725 1.00 85.50 96 ARG A N 1
ATOM 777 C CA . ARG A 1 96 ? 13.449 8.442 -38.925 1.00 85.50 96 ARG A CA 1
ATOM 778 C C . ARG A 1 96 ? 14.361 8.177 -37.726 1.00 85.50 96 ARG A C 1
ATOM 780 O O . ARG A 1 96 ? 15.491 7.747 -37.922 1.00 85.50 96 ARG A O 1
ATOM 787 N N . TYR A 1 97 ? 13.886 8.428 -36.503 1.00 85.50 97 TYR A N 1
ATOM 788 C CA . TYR A 1 97 ? 14.763 8.483 -35.323 1.00 85.50 97 TYR A CA 1
ATOM 789 C C . TYR A 1 97 ? 14.494 7.424 -34.254 1.00 85.50 97 TYR A C 1
ATOM 791 O O . TYR A 1 97 ? 15.375 7.132 -33.445 1.00 85.50 97 TYR A O 1
ATOM 799 N N . MET A 1 98 ? 13.282 6.864 -34.209 1.00 86.62 98 MET A N 1
ATOM 800 C CA . MET A 1 98 ? 12.808 6.028 -33.097 1.00 86.62 98 MET A CA 1
ATOM 801 C C . MET A 1 98 ? 12.613 4.552 -33.475 1.00 86.62 98 MET A C 1
ATOM 803 O O . MET A 1 98 ? 12.105 3.776 -32.658 1.00 86.62 98 MET A O 1
ATOM 807 N N . VAL A 1 99 ? 12.966 4.163 -34.701 1.00 86.69 99 VAL A N 1
ATOM 808 C CA . VAL A 1 99 ? 12.889 2.774 -35.173 1.00 86.69 99 VAL A CA 1
ATOM 809 C C . VAL A 1 99 ? 14.066 1.975 -34.622 1.00 86.69 99 VAL A C 1
ATOM 811 O O . VAL A 1 99 ? 15.187 2.459 -34.524 1.00 86.69 99 VAL A O 1
ATOM 814 N N . ALA A 1 100 ? 13.816 0.726 -34.229 1.00 82.94 100 ALA A N 1
ATOM 815 C CA . ALA A 1 100 ? 14.882 -0.147 -33.755 1.00 82.94 100 ALA A CA 1
ATOM 816 C C . ALA A 1 100 ? 15.871 -0.448 -34.894 1.00 82.94 100 ALA A C 1
ATOM 818 O O . ALA A 1 100 ? 15.454 -0.858 -35.973 1.00 82.94 100 ALA A O 1
ATOM 819 N N . GLY A 1 101 ? 17.168 -0.271 -34.632 1.00 79.88 101 GLY A N 1
ATOM 820 C CA . GLY A 1 101 ? 18.231 -0.515 -35.611 1.00 79.88 101 GLY A CA 1
ATOM 821 C C . GLY A 1 101 ? 18.564 0.671 -36.523 1.00 79.88 101 GLY A C 1
ATOM 822 O O . GLY A 1 101 ? 19.426 0.521 -37.383 1.00 79.88 101 GLY A O 1
ATOM 823 N N . SER A 1 102 ? 17.935 1.841 -36.351 1.00 83.44 102 SER A N 1
ATOM 824 C CA . SER A 1 102 ? 18.373 3.056 -37.050 1.00 83.44 102 SER A CA 1
ATOM 825 C C . SER A 1 102 ? 19.764 3.504 -36.566 1.00 83.44 102 SER A C 1
ATOM 827 O O . SER A 1 102 ? 20.080 3.305 -35.392 1.00 83.44 102 SER A O 1
ATOM 829 N N . PRO A 1 103 ? 20.592 4.142 -37.415 1.00 83.88 103 PRO A N 1
ATOM 830 C CA . PRO A 1 103 ? 21.902 4.673 -37.027 1.00 83.88 103 PRO A CA 1
ATOM 831 C C . PRO A 1 103 ? 21.755 5.996 -36.253 1.00 83.88 103 PRO A C 1
ATOM 833 O O . PRO A 1 103 ? 22.242 7.039 -36.678 1.00 83.88 103 PRO A O 1
ATOM 836 N N . THR A 1 104 ? 21.002 5.963 -35.150 1.00 88.44 104 THR A N 1
ATOM 837 C CA . THR A 1 104 ? 20.657 7.138 -34.341 1.00 88.44 104 THR A CA 1
ATOM 838 C C . THR A 1 104 ? 21.002 6.917 -32.869 1.00 88.44 104 THR A C 1
ATOM 840 O O . THR A 1 104 ? 20.902 5.784 -32.375 1.00 88.44 104 THR A O 1
ATOM 843 N N . PRO A 1 105 ? 21.334 7.985 -32.118 1.00 90.00 105 PRO A N 1
ATOM 844 C CA . PRO A 1 105 ? 21.629 7.886 -30.693 1.00 90.00 105 PRO A CA 1
ATOM 845 C C . PRO A 1 105 ? 20.522 7.185 -29.897 1.00 90.00 105 PRO A C 1
ATOM 847 O O . PRO A 1 105 ? 20.792 6.359 -29.026 1.00 90.00 105 PRO A O 1
ATOM 850 N N . LEU A 1 106 ? 19.252 7.448 -30.218 1.00 90.56 106 LEU A N 1
ATOM 851 C CA . LEU A 1 106 ? 18.124 6.828 -29.524 1.00 90.56 106 LEU A CA 1
ATOM 852 C C . LEU A 1 106 ? 18.097 5.302 -29.695 1.00 90.56 106 LEU A C 1
ATOM 854 O O . LEU A 1 106 ? 17.853 4.580 -28.721 1.00 90.56 106 LEU A O 1
ATOM 858 N N . ALA A 1 107 ? 18.321 4.809 -30.914 1.00 89.50 107 ALA A N 1
ATOM 859 C CA . ALA A 1 107 ? 18.344 3.379 -31.199 1.00 89.50 107 ALA A CA 1
ATOM 860 C C . ALA A 1 107 ? 19.538 2.691 -30.524 1.00 89.50 107 ALA A C 1
ATOM 862 O O . ALA A 1 107 ? 19.362 1.628 -29.921 1.00 89.50 107 ALA A O 1
ATOM 863 N N . GLU A 1 108 ? 20.710 3.329 -30.524 1.00 91.81 108 GLU A N 1
ATOM 864 C CA . GLU A 1 108 ? 21.897 2.804 -29.848 1.00 91.81 108 GLU A CA 1
ATOM 865 C C . GLU A 1 108 ? 21.720 2.763 -28.326 1.00 91.81 108 GLU A C 1
ATOM 867 O O . GLU A 1 108 ? 21.948 1.729 -27.704 1.00 91.81 108 GLU A O 1
ATOM 872 N N . LEU A 1 109 ? 21.199 3.821 -27.698 1.00 93.19 109 LEU A N 1
ATOM 873 C CA . LEU A 1 109 ? 20.912 3.814 -26.255 1.00 93.19 109 LEU A CA 1
ATOM 874 C C . LEU A 1 109 ? 19.907 2.720 -25.881 1.00 93.19 109 LEU A C 1
ATOM 876 O O . LEU A 1 109 ? 20.013 2.098 -24.819 1.00 93.19 109 LEU A O 1
ATOM 880 N N . HIS A 1 110 ? 18.928 2.458 -26.751 1.00 91.88 110 HIS A N 1
ATOM 881 C CA . HIS A 1 110 ? 18.015 1.331 -26.604 1.00 91.88 110 HIS A CA 1
ATOM 882 C C . HIS A 1 110 ? 18.743 -0.017 -26.683 1.00 91.88 110 HIS A C 1
ATOM 884 O O . HIS A 1 110 ? 18.485 -0.879 -25.835 1.00 91.88 110 HIS A O 1
ATOM 890 N N . SER A 1 111 ? 19.649 -0.184 -27.649 1.00 91.62 111 SER A N 1
ATOM 891 C CA . SER A 1 111 ? 20.500 -1.368 -27.802 1.00 91.62 111 SER A CA 1
ATOM 892 C C . SER A 1 111 ? 21.369 -1.594 -26.560 1.00 91.62 111 SER A C 1
ATOM 894 O O . SER A 1 111 ? 21.262 -2.644 -25.919 1.00 91.62 111 SER A O 1
ATOM 896 N N . LEU A 1 112 ? 22.112 -0.571 -26.125 1.00 92.50 112 LEU A N 1
ATOM 897 C CA . LEU A 1 112 ? 22.962 -0.585 -24.932 1.00 92.50 112 LEU A CA 1
ATOM 898 C C . LEU A 1 112 ? 22.172 -0.911 -23.666 1.00 92.50 112 LEU A C 1
ATOM 900 O O . LEU A 1 112 ? 22.596 -1.743 -22.866 1.00 92.50 112 LEU A O 1
ATOM 904 N N . ARG A 1 113 ? 20.983 -0.322 -23.483 1.00 93.31 113 ARG A N 1
ATOM 905 C CA . ARG A 1 113 ? 20.134 -0.627 -22.322 1.00 93.31 113 ARG A CA 1
ATOM 906 C C . ARG A 1 113 ? 19.628 -2.068 -22.359 1.00 93.31 113 ARG A C 1
ATOM 908 O O . ARG A 1 113 ? 19.575 -2.723 -21.322 1.00 93.31 113 ARG A O 1
ATOM 915 N N . ASN A 1 114 ? 19.239 -2.576 -23.527 1.00 90.94 114 ASN A N 1
ATOM 916 C CA . ASN A 1 114 ? 18.783 -3.960 -23.672 1.00 90.94 114 ASN A CA 1
ATOM 917 C C . ASN A 1 114 ? 19.931 -4.956 -23.446 1.00 90.94 114 ASN A C 1
ATOM 919 O O . ASN A 1 114 ? 19.733 -5.986 -22.800 1.00 90.94 114 ASN A O 1
ATOM 923 N N . PHE A 1 115 ? 21.135 -4.635 -23.922 1.00 91.25 115 PHE A N 1
ATOM 924 C CA . PHE A 1 115 ? 22.349 -5.382 -23.614 1.00 91.25 115 PHE A CA 1
ATOM 925 C C . PHE A 1 115 ? 22.643 -5.360 -22.110 1.00 91.25 115 PHE A C 1
ATOM 927 O O . PHE A 1 115 ? 22.748 -6.422 -21.498 1.00 91.25 115 PHE A O 1
ATOM 934 N N . GLY A 1 116 ? 22.636 -4.180 -21.488 1.00 90.31 116 GLY A N 1
ATOM 935 C CA . GLY A 1 116 ? 22.803 -4.014 -20.048 1.00 90.31 116 GLY A CA 1
ATOM 936 C C . GLY A 1 116 ? 21.752 -4.773 -19.232 1.00 90.31 116 GLY A C 1
ATOM 937 O O . GLY A 1 116 ? 22.080 -5.362 -18.211 1.00 90.31 116 GLY A O 1
ATOM 938 N N . HIS A 1 117 ? 20.505 -4.877 -19.703 1.00 86.38 117 HIS A N 1
ATOM 939 C CA . HIS A 1 117 ? 19.491 -5.728 -19.071 1.00 86.38 117 HIS A CA 1
ATOM 940 C C . HIS A 1 117 ? 19.831 -7.223 -19.109 1.00 86.38 117 HIS A C 1
ATOM 942 O O . HIS A 1 117 ? 19.443 -7.938 -18.184 1.00 86.38 117 HIS A O 1
ATOM 948 N N . ARG A 1 118 ? 20.521 -7.705 -20.152 1.00 89.75 118 ARG A N 1
ATOM 949 C CA . ARG A 1 118 ? 21.017 -9.089 -20.208 1.00 89.75 118 ARG A CA 1
ATOM 950 C C . ARG A 1 118 ? 22.186 -9.280 -19.246 1.00 89.75 118 ARG A C 1
ATOM 952 O O . ARG A 1 118 ? 22.127 -10.196 -18.434 1.00 89.75 118 ARG A O 1
ATOM 959 N N . VAL A 1 119 ? 23.169 -8.380 -19.274 1.00 88.75 119 VAL A N 1
ATOM 960 C CA . VAL A 1 119 ? 24.340 -8.410 -18.375 1.00 88.75 119 VAL A CA 1
ATOM 961 C C . VAL A 1 119 ? 23.924 -8.307 -16.905 1.00 88.75 119 VAL A C 1
ATOM 963 O O . VAL A 1 119 ? 24.376 -9.073 -16.066 1.00 88.75 119 VAL A O 1
ATOM 966 N N . ALA A 1 120 ? 22.955 -7.453 -16.576 1.00 85.12 120 ALA A N 1
ATOM 967 C CA . ALA A 1 120 ? 22.454 -7.289 -15.212 1.00 85.12 120 ALA A CA 1
ATOM 968 C C . ALA A 1 120 ? 21.893 -8.584 -14.586 1.00 85.12 120 ALA A C 1
ATOM 970 O O . ALA A 1 120 ? 21.735 -8.641 -13.362 1.00 85.12 120 ALA A O 1
ATOM 971 N N . ARG A 1 121 ? 21.557 -9.606 -15.392 1.00 82.00 121 ARG A N 1
ATOM 972 C CA . ARG A 1 121 ? 21.116 -10.926 -14.905 1.00 82.00 121 ARG A CA 1
ATOM 973 C C . ARG A 1 121 ? 22.271 -11.789 -14.406 1.00 82.00 121 ARG A C 1
ATOM 975 O O . ARG A 1 121 ? 22.031 -12.631 -13.552 1.00 82.00 121 ARG A O 1
ATOM 982 N N . THR A 1 122 ? 23.477 -11.585 -14.931 1.00 84.81 122 THR A N 1
ATOM 983 C CA . THR A 1 122 ? 24.695 -12.285 -14.500 1.00 84.81 122 THR A CA 1
ATOM 984 C C . THR A 1 122 ? 25.447 -11.510 -13.421 1.00 84.81 122 THR A C 1
ATOM 986 O O . THR A 1 122 ? 26.310 -12.068 -12.756 1.00 84.81 122 THR A O 1
ATOM 989 N N . GLU A 1 123 ? 25.123 -10.229 -13.225 1.00 85.69 123 GLU A N 1
ATOM 990 C CA . GLU A 1 123 ? 25.692 -9.421 -12.149 1.00 85.69 123 GLU A CA 1
ATOM 991 C C . GLU A 1 123 ? 25.170 -9.824 -10.765 1.00 85.69 123 GLU A C 1
ATOM 993 O O . GLU A 1 123 ? 23.970 -10.103 -10.613 1.00 85.69 123 GLU A O 1
ATOM 998 N N . PRO A 1 124 ? 26.032 -9.751 -9.734 1.00 74.81 124 PRO A N 1
ATOM 999 C CA . PRO A 1 124 ? 25.601 -9.944 -8.362 1.00 74.81 124 PRO A CA 1
ATOM 1000 C C . PRO A 1 124 ? 24.485 -8.960 -7.962 1.00 74.81 124 PRO A C 1
ATOM 1002 O O . PRO A 1 124 ? 24.429 -7.821 -8.450 1.00 74.81 124 PRO A O 1
ATOM 1005 N N . PRO A 1 125 ? 23.581 -9.352 -7.047 1.00 74.12 125 PRO A N 1
ATOM 1006 C CA . PRO A 1 125 ? 22.636 -8.423 -6.445 1.00 74.12 125 PRO A CA 1
ATOM 1007 C C . PRO A 1 125 ? 23.360 -7.240 -5.793 1.00 74.12 125 PRO A C 1
ATOM 1009 O O . PRO A 1 125 ? 24.379 -7.396 -5.139 1.00 74.12 125 PRO A O 1
ATOM 1012 N N . THR A 1 126 ? 22.790 -6.037 -5.891 1.00 71.25 126 THR A N 1
ATOM 1013 C CA . THR A 1 126 ? 23.352 -4.837 -5.237 1.00 71.25 126 THR A CA 1
ATOM 1014 C C . THR A 1 126 ? 23.130 -4.815 -3.720 1.00 71.25 126 THR A C 1
ATOM 1016 O O . THR A 1 126 ? 23.353 -3.793 -3.083 1.00 71.25 126 THR A O 1
ATOM 1019 N N . PHE A 1 127 ? 22.525 -5.860 -3.164 1.00 81.50 127 PHE A N 1
ATOM 1020 C CA . PHE A 1 127 ? 22.131 -5.934 -1.768 1.00 81.50 127 PHE A CA 1
ATOM 1021 C C . PHE A 1 127 ? 22.280 -7.382 -1.326 1.00 81.50 127 PHE A C 1
ATOM 1023 O O . PHE A 1 127 ? 21.576 -8.252 -1.840 1.00 81.50 127 PHE A O 1
ATOM 1030 N N . PHE A 1 128 ? 23.213 -7.608 -0.411 1.00 85.31 128 PHE A N 1
ATOM 1031 C CA . PHE A 1 128 ? 23.520 -8.918 0.132 1.00 85.31 128 PHE A CA 1
ATOM 1032 C C . PHE A 1 128 ? 23.010 -9.016 1.559 1.00 85.31 128 PHE A C 1
ATOM 1034 O O . PHE A 1 128 ? 23.089 -8.056 2.327 1.00 85.31 128 PHE A O 1
ATOM 1041 N N . LEU A 1 129 ? 22.479 -10.190 1.874 1.00 90.81 129 LEU A N 1
ATOM 1042 C CA . LEU A 1 129 ? 22.093 -10.573 3.217 1.00 90.81 129 LEU A CA 1
ATOM 1043 C C . LEU A 1 129 ? 23.074 -11.633 3.686 1.00 90.81 129 LEU A C 1
ATOM 1045 O O . LEU A 1 129 ? 23.180 -12.693 3.069 1.00 90.81 129 LEU A O 1
ATOM 1049 N N . HIS A 1 130 ? 23.770 -11.335 4.770 1.00 91.94 130 HIS A N 1
ATOM 1050 C CA . HIS A 1 130 ? 24.626 -12.285 5.459 1.00 91.94 130 HIS A CA 1
ATOM 1051 C C . HIS A 1 130 ? 23.855 -12.811 6.651 1.00 91.94 130 HIS A C 1
ATOM 1053 O O . HIS A 1 130 ? 23.240 -12.039 7.383 1.00 91.94 130 HIS A O 1
ATOM 1059 N N . TRP A 1 131 ? 23.857 -14.119 6.829 1.00 94.19 131 TRP A N 1
ATOM 1060 C CA . TRP A 1 131 ? 23.135 -14.739 7.920 1.00 94.19 131 TRP A CA 1
ATOM 1061 C C . TRP A 1 131 ? 24.101 -15.354 8.914 1.00 94.19 131 TRP A C 1
ATOM 1063 O O . TRP A 1 131 ? 25.119 -15.902 8.502 1.00 94.19 131 TRP A O 1
ATOM 1073 N N . SER A 1 132 ? 23.738 -15.319 10.192 1.00 94.62 132 SER A N 1
ATOM 1074 C CA . SER A 1 132 ? 24.361 -16.184 11.190 1.00 94.62 132 SER A CA 1
ATOM 1075 C C . SER A 1 132 ? 24.096 -17.661 10.879 1.00 94.62 132 SER A C 1
ATOM 1077 O O . SER A 1 132 ? 23.144 -18.002 10.158 1.00 94.62 132 SER A O 1
ATOM 1079 N N . ASP A 1 133 ? 24.933 -18.533 11.442 1.00 91.44 133 ASP A N 1
ATOM 1080 C CA . ASP A 1 133 ? 24.882 -19.984 11.227 1.00 91.44 133 ASP A CA 1
ATOM 1081 C C . ASP A 1 133 ? 23.546 -20.591 11.681 1.00 91.44 133 ASP A C 1
ATOM 1083 O O . ASP A 1 133 ? 22.960 -21.414 10.979 1.00 91.44 133 ASP A O 1
ATOM 1087 N N . ASP A 1 134 ? 23.009 -20.113 12.806 1.00 91.88 134 ASP A N 1
ATOM 1088 C CA . ASP A 1 134 ? 21.677 -20.473 13.315 1.00 91.88 134 ASP A CA 1
ATOM 1089 C C . ASP A 1 134 ? 20.524 -19.857 12.498 1.00 91.88 134 ASP A C 1
ATOM 1091 O O . ASP A 1 134 ? 19.365 -20.253 12.615 1.00 91.88 134 ASP A O 1
ATOM 1095 N N . GLY A 1 135 ? 20.839 -18.883 11.644 1.00 90.12 135 GLY A N 1
ATOM 1096 C CA . GLY A 1 135 ? 19.883 -18.100 10.887 1.00 90.12 135 GLY A CA 1
ATOM 1097 C C . GLY A 1 135 ? 19.024 -17.143 11.700 1.00 90.12 135 GLY A C 1
ATOM 1098 O O . GLY A 1 135 ? 18.107 -16.577 11.120 1.00 90.12 135 GLY A O 1
ATOM 1099 N N . ASP A 1 136 ? 19.299 -16.919 12.982 1.00 93.88 136 ASP A N 1
ATOM 1100 C CA . ASP A 1 136 ? 18.528 -15.975 13.791 1.00 93.88 136 ASP A CA 1
ATOM 1101 C C . ASP A 1 136 ? 18.865 -14.510 13.473 1.00 93.88 136 ASP A C 1
ATOM 1103 O O . ASP A 1 136 ? 18.016 -13.629 13.602 1.00 93.88 136 ASP A O 1
ATOM 1107 N N . ARG A 1 137 ? 20.081 -14.218 13.001 1.00 94.81 137 ARG A N 1
ATOM 1108 C CA . ARG A 1 137 ? 20.519 -12.852 12.699 1.00 94.81 137 ARG A CA 1
ATOM 1109 C C . ARG A 1 137 ? 20.790 -12.664 11.217 1.00 94.81 137 ARG A C 1
ATOM 1111 O O . ARG A 1 137 ? 21.409 -13.501 10.560 1.00 94.81 137 ARG A O 1
ATOM 1118 N N . VAL A 1 138 ? 20.348 -11.519 10.707 1.00 94.75 138 VAL A N 1
ATOM 1119 C CA . VAL A 1 138 ? 20.613 -11.057 9.346 1.00 94.75 138 VAL A CA 1
ATOM 1120 C C . VAL A 1 138 ? 21.387 -9.746 9.381 1.00 94.75 138 VAL A C 1
ATOM 1122 O O . VAL A 1 138 ? 20.991 -8.803 10.063 1.00 94.75 138 VAL A O 1
ATOM 1125 N N . SER A 1 139 ? 22.470 -9.675 8.617 1.00 93.38 139 SER A N 1
ATOM 1126 C CA . SER A 1 139 ? 23.318 -8.495 8.465 1.00 93.38 139 SER A CA 1
ATOM 1127 C C . SER A 1 139 ? 23.316 -8.011 7.019 1.00 93.38 139 SER A C 1
ATOM 1129 O O . SER A 1 139 ? 23.290 -8.811 6.079 1.00 93.38 139 SER A O 1
ATOM 1131 N N . TRP A 1 140 ? 23.334 -6.695 6.825 1.00 91.81 140 TRP A N 1
ATOM 1132 C CA . TRP A 1 140 ? 23.390 -6.062 5.508 1.00 91.81 140 TRP A CA 1
ATOM 1133 C C . TRP A 1 140 ? 24.252 -4.801 5.554 1.00 91.81 140 TRP A C 1
ATOM 1135 O O . TRP A 1 140 ? 24.193 -4.027 6.504 1.00 91.81 140 TRP A O 1
ATOM 1145 N N . GLY A 1 141 ? 25.022 -4.562 4.492 1.00 84.19 141 GLY A N 1
ATOM 1146 C CA . GLY A 1 141 ? 26.071 -3.540 4.547 1.00 84.19 141 GLY A CA 1
ATOM 1147 C C . GLY A 1 141 ? 27.108 -3.858 5.628 1.00 84.19 141 GLY A C 1
ATOM 1148 O O . GLY A 1 141 ? 27.207 -5.007 6.060 1.00 84.19 141 GLY A O 1
ATOM 1149 N N . ASP A 1 142 ? 27.855 -2.840 6.046 1.00 77.56 142 ASP A N 1
ATOM 1150 C CA . ASP A 1 142 ? 29.023 -3.039 6.910 1.00 77.56 142 ASP A CA 1
ATOM 1151 C C . ASP A 1 142 ? 28.654 -3.071 8.407 1.00 77.56 142 ASP A C 1
ATOM 1153 O O . ASP A 1 142 ? 29.165 -3.910 9.141 1.00 77.56 142 ASP A O 1
ATOM 1157 N N . ASP A 1 143 ? 27.687 -2.250 8.844 1.00 82.75 143 ASP A N 1
ATOM 1158 C CA . ASP A 1 143 ? 27.401 -2.044 10.280 1.00 82.75 143 ASP A CA 1
ATOM 1159 C C . ASP A 1 143 ? 25.973 -2.418 10.720 1.00 82.75 143 ASP A C 1
ATOM 1161 O O . ASP A 1 143 ? 25.602 -2.229 11.879 1.00 82.75 143 ASP A O 1
ATOM 1165 N N . SER A 1 144 ? 25.113 -2.900 9.815 1.00 91.81 144 SER A N 1
ATOM 1166 C CA . SER A 1 144 ? 23.707 -3.173 10.151 1.00 91.81 144 SER A CA 1
ATOM 1167 C C . SER A 1 144 ? 23.450 -4.662 10.344 1.00 91.81 144 SER A C 1
ATOM 1169 O O . SER A 1 144 ? 23.720 -5.473 9.459 1.00 91.81 144 SER A O 1
ATOM 1171 N N . SER A 1 145 ? 22.876 -5.016 11.493 1.00 93.06 145 SER A N 1
ATOM 1172 C CA . SER A 1 145 ? 22.411 -6.372 11.797 1.00 93.06 145 SER A CA 1
ATOM 1173 C C . SER A 1 145 ? 21.088 -6.357 12.556 1.00 93.06 145 SER A C 1
ATOM 1175 O O . SER A 1 145 ? 20.770 -5.385 13.240 1.00 93.06 145 SER A O 1
ATOM 1177 N N . LEU A 1 146 ? 20.306 -7.425 12.430 1.00 95.19 146 LEU A N 1
ATOM 1178 C CA . LEU A 1 146 ? 18.979 -7.548 13.027 1.00 95.19 146 LEU A CA 1
ATOM 1179 C C . LEU A 1 146 ? 18.699 -9.002 13.414 1.00 95.19 146 LEU A C 1
ATOM 1181 O O . LEU A 1 146 ? 18.942 -9.898 12.607 1.00 95.19 146 LEU A O 1
ATOM 1185 N N . SER A 1 147 ? 18.179 -9.240 14.621 1.00 95.75 147 SER A N 1
ATOM 1186 C CA . SER A 1 147 ? 17.683 -10.565 15.021 1.00 95.75 147 SER A CA 1
ATOM 1187 C C . SER A 1 147 ? 16.267 -10.820 14.488 1.00 95.75 147 SER A C 1
ATOM 1189 O O . SER A 1 147 ? 15.507 -9.882 14.218 1.00 95.75 147 SER A O 1
ATOM 1191 N N . MET A 1 148 ? 15.859 -12.085 14.362 1.00 95.12 148 MET A N 1
ATOM 1192 C CA . MET A 1 148 ? 14.485 -12.409 13.974 1.00 95.12 148 MET A CA 1
ATOM 1193 C C . MET A 1 148 ? 13.490 -11.967 15.051 1.00 95.12 148 MET A C 1
ATOM 1195 O O . MET A 1 148 ? 12.373 -11.576 14.717 1.00 95.12 148 MET A O 1
ATOM 1199 N N . GLN A 1 149 ? 13.879 -11.967 16.330 1.00 94.44 149 GLN A N 1
ATOM 1200 C CA . GLN A 1 149 ? 13.058 -11.413 17.409 1.00 94.44 149 GLN A CA 1
ATOM 1201 C C . GLN A 1 149 ? 12.777 -9.918 17.200 1.00 94.44 149 GLN A C 1
ATOM 1203 O O . GLN A 1 149 ? 11.614 -9.509 17.218 1.00 94.44 149 GLN A O 1
ATOM 1208 N N . ASP A 1 150 ? 13.807 -9.120 16.918 1.00 94.06 150 ASP A N 1
ATOM 1209 C CA . ASP A 1 150 ? 13.652 -7.683 16.675 1.00 94.06 150 ASP A CA 1
ATOM 1210 C C . ASP A 1 150 ? 12.818 -7.423 15.417 1.00 94.06 150 ASP A C 1
ATOM 1212 O O . ASP A 1 150 ? 11.931 -6.562 15.411 1.00 94.06 150 ASP A O 1
ATOM 1216 N N . PHE A 1 151 ? 13.046 -8.199 14.348 1.00 94.88 151 PHE A N 1
ATOM 1217 C CA 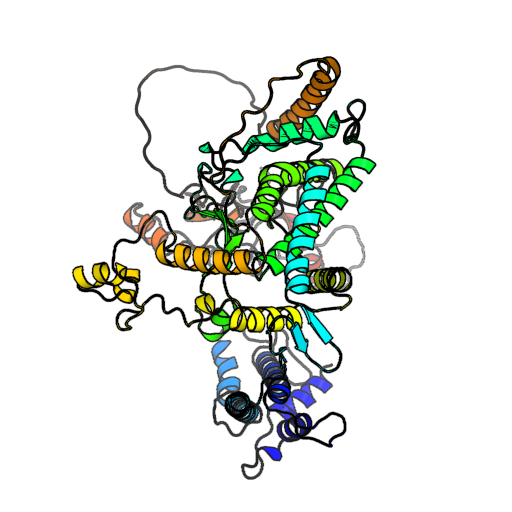. PHE A 1 151 ? 12.267 -8.079 13.116 1.00 94.88 151 PHE A CA 1
ATOM 1218 C C . PHE A 1 151 ? 10.766 -8.280 13.373 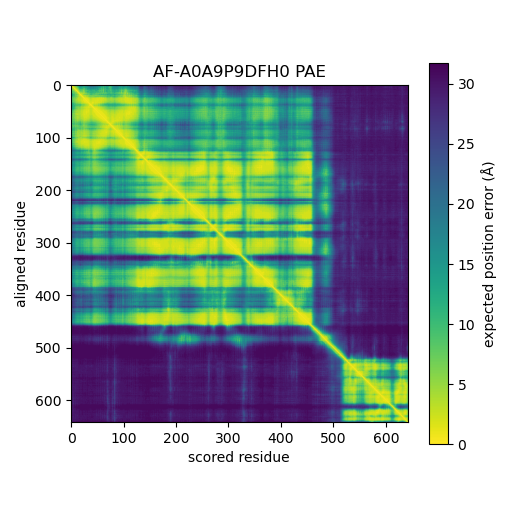1.00 94.88 151 PHE A C 1
ATOM 1220 O O . PHE A 1 151 ? 9.953 -7.455 12.940 1.00 94.88 151 PHE A O 1
ATOM 1227 N N . ARG A 1 152 ? 10.399 -9.335 14.118 1.00 94.50 152 ARG A N 1
ATOM 1228 C CA . ARG A 1 152 ? 9.010 -9.608 14.534 1.00 94.50 152 ARG A CA 1
ATOM 1229 C C . ARG A 1 152 ? 8.451 -8.474 15.396 1.00 94.50 152 ARG A C 1
ATOM 1231 O O . ARG A 1 152 ? 7.313 -8.047 15.188 1.00 94.50 152 ARG A O 1
ATOM 1238 N N . GLY A 1 153 ? 9.277 -7.933 16.293 1.00 95.25 153 GLY A N 1
ATOM 1239 C CA . GLY A 1 153 ? 8.927 -6.830 17.187 1.00 95.25 153 GLY A CA 1
ATOM 1240 C C . GLY A 1 153 ? 8.445 -5.568 16.467 1.00 95.25 153 GLY A C 1
ATOM 1241 O O . GLY A 1 153 ? 7.621 -4.834 17.006 1.00 95.25 153 GLY A O 1
ATOM 1242 N N . LEU A 1 154 ? 8.872 -5.316 15.222 1.00 95.81 154 LEU A N 1
ATOM 1243 C CA . LEU A 1 154 ? 8.407 -4.139 14.478 1.00 95.81 154 LEU A CA 1
ATOM 1244 C C . LEU A 1 154 ? 6.934 -4.249 14.058 1.00 95.81 154 LEU A C 1
ATOM 1246 O O . LEU A 1 154 ? 6.211 -3.251 14.081 1.00 95.81 154 LEU A O 1
ATOM 1250 N N . ALA A 1 155 ? 6.484 -5.439 13.650 1.00 95.25 155 ALA A N 1
ATOM 1251 C CA . ALA A 1 155 ? 5.076 -5.659 13.334 1.00 95.25 155 ALA A CA 1
ATOM 1252 C C . ALA A 1 155 ? 4.218 -5.547 14.597 1.00 95.25 155 ALA A C 1
ATOM 1254 O O . ALA A 1 155 ? 3.207 -4.841 14.580 1.00 95.25 155 ALA A O 1
ATOM 1255 N N . ASP A 1 156 ? 4.672 -6.164 15.691 1.00 96.50 156 ASP A N 1
ATOM 1256 C CA . ASP A 1 156 ? 4.001 -6.076 16.984 1.00 96.50 156 ASP A CA 1
ATOM 1257 C C . ASP A 1 156 ? 3.894 -4.626 17.479 1.00 96.50 156 ASP A C 1
ATOM 1259 O O . ASP A 1 156 ? 2.801 -4.177 17.807 1.00 96.50 156 ASP A O 1
ATOM 1263 N N . TYR A 1 157 ? 4.975 -3.844 17.401 1.00 97.25 157 TYR A N 1
ATOM 1264 C CA . TYR A 1 157 ? 4.991 -2.431 17.785 1.00 97.25 157 TYR A CA 1
ATOM 1265 C C . TYR A 1 157 ? 3.862 -1.621 17.131 1.00 97.25 157 TYR A C 1
ATOM 1267 O O . TYR A 1 157 ? 3.152 -0.872 17.805 1.00 97.25 157 TYR A O 1
ATOM 1275 N N . PHE A 1 158 ? 3.678 -1.765 15.814 1.00 97.12 158 PHE A N 1
ATOM 1276 C CA . PHE A 1 158 ? 2.621 -1.047 15.104 1.00 97.12 158 PHE A CA 1
ATOM 1277 C C . PHE A 1 158 ? 1.224 -1.529 15.491 1.00 97.12 158 PHE A C 1
ATOM 1279 O O . PHE A 1 158 ? 0.322 -0.703 15.622 1.00 97.12 158 PHE A O 1
ATOM 1286 N N . ILE A 1 159 ? 1.039 -2.839 15.662 1.00 97.56 159 ILE A N 1
ATOM 1287 C CA . ILE A 1 159 ? -0.253 -3.427 16.030 1.00 97.56 159 ILE A CA 1
ATOM 1288 C C . ILE A 1 159 ? -0.630 -3.011 17.455 1.00 97.56 159 ILE A C 1
ATOM 1290 O O . ILE A 1 159 ? -1.695 -2.429 17.643 1.00 97.56 159 ILE A O 1
ATOM 1294 N N . THR A 1 160 ? 0.266 -3.205 18.422 1.00 98.12 160 THR A N 1
ATOM 1295 C CA . THR A 1 160 ? 0.082 -2.830 19.829 1.00 98.12 160 THR A CA 1
ATOM 1296 C C . THR A 1 160 ? -0.211 -1.336 19.960 1.00 98.12 160 THR A C 1
ATOM 1298 O O . THR A 1 160 ? -1.189 -0.937 20.590 1.00 98.12 160 THR A O 1
ATOM 1301 N N . ARG A 1 161 ? 0.549 -0.471 19.271 1.00 98.06 161 ARG A N 1
ATOM 1302 C CA . ARG A 1 161 ? 0.289 0.974 19.327 1.00 9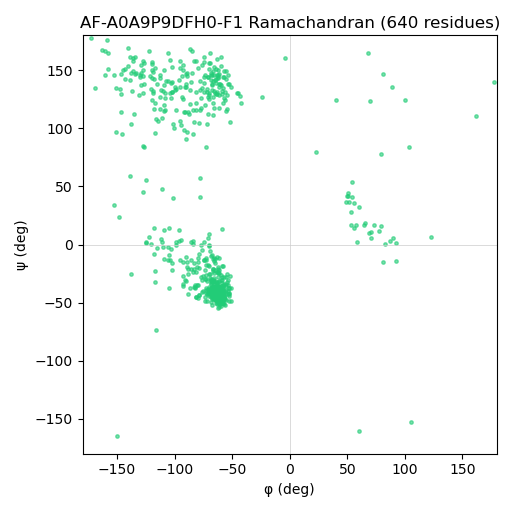8.06 161 ARG A CA 1
ATOM 1303 C C . ARG A 1 161 ? -1.023 1.373 18.645 1.00 98.06 161 ARG A C 1
ATOM 1305 O O . ARG A 1 161 ? -1.639 2.366 19.039 1.00 98.06 161 ARG A O 1
ATOM 1312 N N . ALA A 1 162 ? -1.453 0.637 17.618 1.00 98.00 162 ALA A N 1
ATOM 1313 C CA . ALA A 1 162 ? -2.760 0.837 17.001 1.00 98.00 162 ALA A CA 1
ATOM 1314 C C . ALA A 1 162 ? -3.899 0.422 17.945 1.00 98.00 162 ALA A C 1
ATOM 1316 O O . ALA A 1 162 ? -4.895 1.136 18.010 1.00 98.00 162 ALA A O 1
ATOM 1317 N N . GLU A 1 163 ? -3.755 -0.677 18.689 1.00 97.81 163 GLU A N 1
ATOM 1318 C CA . GLU A 1 163 ? -4.720 -1.114 19.708 1.00 97.81 163 GLU A CA 1
ATOM 1319 C C . GLU A 1 163 ? -4.871 -0.063 20.812 1.00 97.81 163 GLU A C 1
ATOM 1321 O O . GLU A 1 163 ? -5.978 0.424 21.022 1.00 97.81 163 GLU A O 1
ATOM 1326 N N . GLU A 1 164 ? -3.765 0.401 21.403 1.00 97.50 164 GLU A N 1
ATOM 1327 C CA . GLU A 1 164 ? -3.772 1.432 22.455 1.00 97.50 164 GLU A CA 1
ATOM 1328 C C . GLU A 1 164 ? -4.494 2.717 22.016 1.00 97.50 164 GLU A C 1
ATOM 1330 O O . GLU A 1 164 ? -5.355 3.247 22.722 1.00 97.50 164 GLU A O 1
ATOM 1335 N N . LEU A 1 165 ? -4.165 3.223 20.820 1.00 97.38 165 LEU A N 1
ATOM 1336 C CA . LEU A 1 165 ? -4.814 4.412 20.261 1.00 97.38 165 LEU A CA 1
ATOM 1337 C C . LEU A 1 165 ? -6.285 4.153 19.935 1.00 97.38 165 LEU A C 1
ATOM 1339 O O . LEU A 1 165 ? -7.114 5.055 20.060 1.00 97.38 165 LEU A O 1
ATOM 1343 N N . CYS A 1 166 ? -6.615 2.945 19.480 1.00 96.81 166 CYS A N 1
ATOM 1344 C CA . CYS A 1 166 ? -7.989 2.568 19.208 1.00 96.81 166 CYS A CA 1
ATOM 1345 C C . CYS A 1 166 ? -8.807 2.552 20.496 1.00 96.81 166 CYS A C 1
ATOM 1347 O O . CYS A 1 166 ? -9.892 3.123 20.507 1.00 96.81 166 CYS A O 1
ATOM 1349 N N . ASP A 1 167 ? -8.299 1.959 21.571 1.00 94.50 167 ASP A N 1
ATOM 1350 C CA . ASP A 1 167 ? -9.006 1.874 22.846 1.00 94.50 167 ASP A CA 1
ATOM 1351 C C . ASP A 1 167 ? -9.200 3.264 23.475 1.00 94.50 167 ASP A C 1
ATOM 1353 O O . ASP A 1 167 ? -10.298 3.580 23.947 1.00 94.50 167 ASP A O 1
ATOM 1357 N N . GLU A 1 168 ? -8.201 4.151 23.359 1.00 94.00 168 GLU A N 1
ATOM 1358 C CA . GLU A 1 168 ? -8.326 5.567 23.738 1.00 94.00 168 GLU A CA 1
ATOM 1359 C C . GLU A 1 168 ? -9.449 6.269 22.949 1.00 94.00 168 GLU A C 1
ATOM 1361 O O . GLU A 1 168 ? -10.297 6.955 23.526 1.00 94.00 168 GLU A O 1
ATOM 1366 N N . LEU A 1 169 ? -9.503 6.062 21.629 1.00 94.56 169 LEU A N 1
ATOM 1367 C CA . LEU A 1 169 ? -10.511 6.656 20.740 1.00 94.56 169 LEU A CA 1
ATOM 1368 C C . LEU A 1 169 ? -11.911 6.048 20.896 1.00 94.56 169 LEU A C 1
ATOM 1370 O O . LEU A 1 169 ? -12.887 6.659 20.444 1.00 94.56 169 LEU A O 1
ATOM 1374 N N . MET A 1 170 ? -12.015 4.864 21.500 1.00 93.44 170 MET A N 1
ATOM 1375 C CA . MET A 1 170 ? -13.276 4.160 21.720 1.00 93.44 170 MET A CA 1
ATOM 1376 C C . MET A 1 170 ? -13.938 4.527 23.055 1.00 93.44 170 MET A C 1
ATOM 1378 O O . MET A 1 170 ? -15.101 4.192 23.258 1.00 93.44 170 MET A O 1
ATOM 1382 N N . TYR A 1 171 ? -13.260 5.239 23.965 1.00 90.62 171 TYR A N 1
ATOM 1383 C CA . TYR A 1 171 ? -13.818 5.647 25.268 1.00 90.62 171 TYR A CA 1
ATOM 1384 C C . TYR A 1 171 ? -14.454 4.475 26.048 1.00 90.62 171 TYR A C 1
ATOM 1386 O O . TYR A 1 171 ? -15.546 4.592 26.615 1.00 90.62 171 TYR A O 1
ATOM 1394 N N . GLY A 1 172 ? -13.789 3.315 26.022 1.00 88.50 172 GLY A N 1
ATOM 1395 C CA . GLY A 1 172 ? -14.255 2.068 26.637 1.00 88.50 172 GLY A 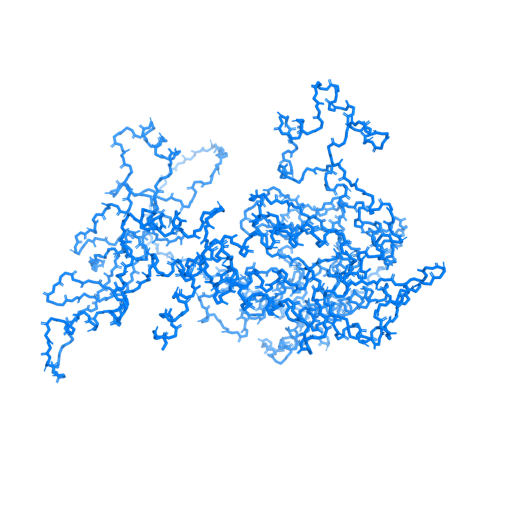CA 1
ATOM 1396 C C . GLY A 1 172 ? -15.454 1.414 25.941 1.00 88.50 172 GLY A C 1
ATOM 1397 O O . GLY A 1 172 ? -16.020 0.461 26.473 1.00 88.50 172 GLY A O 1
ATOM 1398 N N . PHE A 1 173 ? -15.912 1.938 24.798 1.00 90.62 173 PHE A N 1
ATOM 1399 C CA . PHE A 1 173 ? -16.923 1.289 23.966 1.00 90.62 173 PHE A CA 1
ATOM 1400 C C . PHE A 1 173 ? -16.345 0.049 23.292 1.00 90.62 173 PHE A C 1
ATOM 1402 O O . PHE A 1 173 ? -15.359 0.130 22.564 1.00 90.62 173 PHE A O 1
ATOM 1409 N N . GLU A 1 174 ? -17.001 -1.088 23.496 1.00 88.81 174 GLU A N 1
ATOM 1410 C CA . GLU A 1 174 ? -16.528 -2.373 23.000 1.00 88.81 174 GLU A CA 1
ATOM 1411 C C . GLU A 1 174 ? -17.633 -3.076 22.201 1.00 88.81 174 GLU A C 1
ATOM 1413 O O . GLU A 1 174 ? -18.418 -3.848 22.751 1.00 88.81 174 GLU A O 1
ATOM 1418 N N . PRO A 1 175 ? -17.764 -2.756 20.901 1.00 86.88 175 PRO A N 1
ATOM 1419 C CA . PRO A 1 175 ? -18.679 -3.468 20.023 1.00 86.88 175 PRO A CA 1
ATOM 1420 C C . PRO A 1 175 ? -18.159 -4.887 19.773 1.00 86.88 175 PRO A C 1
ATOM 1422 O O . PRO A 1 175 ? -16.997 -5.082 19.408 1.00 86.88 175 PRO A O 1
ATOM 1425 N N . HIS A 1 176 ? -19.030 -5.880 19.940 1.00 82.69 176 HIS A N 1
ATOM 1426 C CA . HIS A 1 176 ? -18.700 -7.265 19.632 1.00 82.69 176 HIS A CA 1
ATOM 1427 C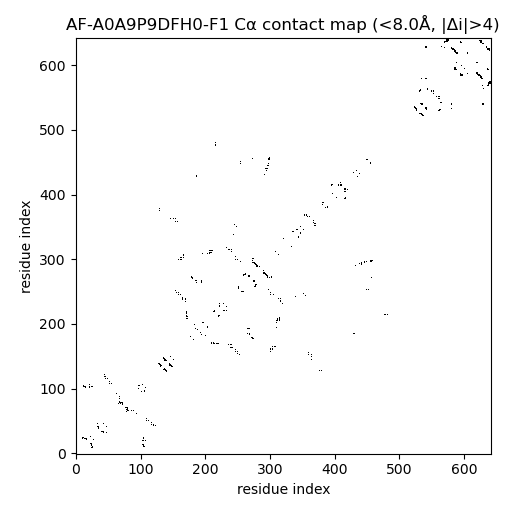 C . HIS A 1 176 ? -18.754 -7.495 18.115 1.00 82.69 176 HIS A C 1
ATOM 1429 O O . HIS A 1 176 ? -19.813 -7.375 17.498 1.00 82.69 176 HIS A O 1
ATOM 1435 N N . PHE A 1 177 ? -17.614 -7.845 17.519 1.00 86.19 177 PHE A N 1
ATOM 1436 C CA . PHE A 1 177 ? -17.524 -8.248 16.117 1.00 86.19 177 PHE A CA 1
ATOM 1437 C C . PHE A 1 177 ? -17.187 -9.735 16.024 1.00 86.19 177 PHE A C 1
ATOM 1439 O O . PHE A 1 177 ? -16.052 -10.144 16.285 1.00 86.19 177 PHE A O 1
ATOM 1446 N N . ASP A 1 178 ? -18.165 -10.535 15.609 1.00 87.00 178 ASP A N 1
ATOM 1447 C CA . ASP A 1 178 ? -17.930 -11.915 15.196 1.00 87.00 178 ASP A CA 1
ATOM 1448 C C . ASP A 1 178 ? -17.620 -11.940 13.697 1.00 87.00 178 ASP A C 1
ATOM 1450 O O . ASP A 1 178 ? -18.522 -11.926 12.859 1.00 87.00 178 ASP A O 1
ATOM 1454 N N . LEU A 1 179 ? -16.325 -11.960 13.363 1.00 87.44 179 LEU A N 1
ATOM 1455 C CA . LEU A 1 179 ? -15.835 -11.969 11.983 1.00 87.44 179 LEU A CA 1
ATOM 1456 C C . LEU A 1 179 ? -16.433 -13.093 11.130 1.00 87.44 179 LEU A C 1
ATOM 1458 O O . LEU A 1 179 ? -16.590 -12.906 9.926 1.00 87.44 179 LEU A O 1
ATOM 1462 N N . SER A 1 180 ? -16.771 -14.237 11.733 1.00 88.00 180 SER A N 1
ATOM 1463 C CA . SER A 1 180 ? -17.340 -15.381 11.015 1.00 88.00 180 SER A CA 1
ATOM 1464 C C . SER A 1 180 ? -18.767 -15.118 10.522 1.00 88.00 180 SER A C 1
ATOM 1466 O O . SER A 1 180 ? -19.194 -15.693 9.521 1.00 88.00 180 SER A O 1
ATOM 1468 N N . LYS A 1 181 ? -19.490 -14.209 11.189 1.00 91.12 181 LYS A N 1
ATOM 1469 C CA . LYS A 1 181 ? -20.883 -13.862 10.884 1.00 91.12 181 LYS A CA 1
ATOM 1470 C C . LYS A 1 181 ? -21.024 -12.638 9.981 1.00 91.12 181 LYS A C 1
ATOM 1472 O O . LYS A 1 181 ? -22.113 -12.416 9.457 1.00 91.12 181 LYS A O 1
ATOM 1477 N N . ILE A 1 182 ? -19.956 -11.859 9.774 1.00 92.50 182 ILE A N 1
ATOM 1478 C CA . ILE A 1 182 ? -20.015 -10.648 8.945 1.00 92.50 182 ILE A CA 1
ATOM 1479 C C . ILE A 1 182 ? -20.279 -11.029 7.487 1.00 92.50 182 ILE A C 1
ATOM 1481 O O . ILE A 1 182 ? -19.502 -11.751 6.861 1.00 92.50 182 ILE A O 1
ATOM 1485 N N . LYS A 1 183 ? -21.367 -10.496 6.934 1.00 91.12 183 LYS A N 1
ATOM 1486 C CA . LYS A 1 183 ? -21.751 -10.659 5.533 1.00 91.12 183 LYS A CA 1
ATOM 1487 C C . LYS A 1 183 ? -21.064 -9.626 4.651 1.00 91.12 183 LYS A C 1
ATOM 1489 O O . LYS A 1 183 ? -20.947 -8.452 5.009 1.00 91.12 183 LYS A O 1
ATOM 1494 N N . ASP A 1 184 ? -20.620 -10.061 3.480 1.00 91.56 184 ASP A N 1
ATOM 1495 C CA . ASP A 1 184 ? -20.023 -9.195 2.472 1.00 91.56 184 ASP A CA 1
ATOM 1496 C C . ASP A 1 184 ? -20.239 -9.776 1.069 1.00 91.56 184 ASP A C 1
ATOM 1498 O O . ASP A 1 184 ? -20.204 -10.990 0.889 1.00 91.56 184 ASP A O 1
ATOM 1502 N N . ASP A 1 185 ? -20.422 -8.905 0.079 1.00 86.88 185 ASP A N 1
ATOM 1503 C CA . ASP A 1 185 ? -20.520 -9.263 -1.338 1.00 86.88 185 ASP A CA 1
ATOM 1504 C C . ASP A 1 185 ? -19.325 -8.677 -2.101 1.00 86.88 185 ASP A C 1
ATOM 1506 O O . ASP A 1 185 ? -19.228 -7.467 -2.325 1.00 86.88 185 ASP A O 1
ATOM 1510 N N . MET A 1 186 ? -18.370 -9.525 -2.483 1.00 83.38 186 MET A N 1
ATOM 1511 C CA . MET A 1 186 ? -17.166 -9.111 -3.217 1.00 83.38 186 MET A CA 1
ATOM 1512 C C . MET A 1 186 ? -17.433 -8.672 -4.661 1.00 83.38 186 MET A C 1
ATOM 1514 O O . MET A 1 186 ? -16.584 -7.999 -5.250 1.00 83.38 186 MET A O 1
ATOM 1518 N N . THR A 1 187 ? -18.580 -9.032 -5.234 1.00 81.69 187 THR A N 1
ATOM 1519 C CA . THR A 1 187 ? -18.947 -8.688 -6.616 1.00 81.69 187 THR A CA 1
ATOM 1520 C C . THR A 1 187 ? -19.669 -7.356 -6.719 1.00 81.69 187 THR A C 1
ATOM 1522 O O . THR A 1 187 ? -19.664 -6.732 -7.782 1.00 81.69 187 THR A O 1
ATOM 1525 N N . ASN A 1 188 ? -20.226 -6.867 -5.612 1.00 84.12 188 ASN A N 1
ATOM 1526 C CA . ASN A 1 188 ? -20.891 -5.580 -5.581 1.00 84.12 188 ASN A CA 1
ATOM 1527 C C . ASN A 1 188 ? -19.881 -4.424 -5.678 1.00 84.12 188 ASN A C 1
ATOM 1529 O O . ASN A 1 188 ? -19.200 -4.053 -4.718 1.00 84.12 188 ASN A O 1
ATOM 1533 N N . THR A 1 189 ? -19.819 -3.826 -6.867 1.00 77.25 189 THR A N 1
ATOM 1534 C CA . THR A 1 189 ? -18.987 -2.657 -7.172 1.00 77.25 189 THR A CA 1
ATOM 1535 C C . THR A 1 189 ? -19.749 -1.333 -7.081 1.00 77.25 189 THR A C 1
ATOM 1537 O O . THR A 1 189 ? -19.250 -0.316 -7.567 1.00 77.25 189 THR A O 1
ATOM 1540 N N . GLN A 1 190 ? -20.961 -1.314 -6.511 1.00 79.75 190 GLN A N 1
ATOM 1541 C CA . GLN A 1 190 ? -21.739 -0.082 -6.390 1.00 79.75 190 GLN A CA 1
ATOM 1542 C C . GLN A 1 190 ? -21.004 0.929 -5.498 1.00 79.75 190 GLN A C 1
ATOM 1544 O O . GLN A 1 190 ? -20.573 0.585 -4.391 1.00 79.75 190 GLN A O 1
ATOM 1549 N N . PRO A 1 191 ? -20.865 2.193 -5.936 1.00 75.06 191 PRO A N 1
ATOM 1550 C CA . PRO A 1 191 ? -20.281 3.235 -5.106 1.00 75.06 191 PRO A CA 1
ATOM 1551 C C . PRO A 1 191 ? -20.998 3.348 -3.755 1.00 75.06 191 PRO A C 1
ATOM 1553 O O . PRO A 1 191 ? -22.218 3.471 -3.696 1.00 75.06 191 PRO A O 1
ATOM 1556 N N . GLY A 1 192 ? -20.230 3.323 -2.666 1.00 75.25 192 GLY A N 1
ATOM 1557 C CA . GLY A 1 192 ? -20.755 3.410 -1.298 1.00 75.25 192 GLY A CA 1
ATOM 1558 C C . GLY A 1 192 ? -21.048 2.063 -0.633 1.00 75.25 192 GLY A C 1
ATOM 1559 O O . GLY A 1 192 ? -21.160 2.024 0.591 1.00 75.25 192 GLY A O 1
ATOM 1560 N N . TYR A 1 193 ? -21.090 0.959 -1.383 1.00 84.06 193 TYR A N 1
ATOM 1561 C CA . TYR A 1 193 ? -21.230 -0.368 -0.790 1.00 84.06 193 TYR A CA 1
ATOM 1562 C C . TYR A 1 193 ? -19.926 -0.845 -0.125 1.00 84.06 193 TYR A C 1
ATOM 1564 O O . TYR A 1 193 ? -18.819 -0.653 -0.633 1.00 84.06 193 TYR A O 1
ATOM 1572 N N . SER A 1 194 ? -20.065 -1.472 1.042 1.00 86.69 194 SER A N 1
ATOM 1573 C CA . SER A 1 194 ? -19.023 -2.218 1.757 1.00 86.69 194 SER A CA 1
ATOM 1574 C C . SER A 1 194 ? -19.688 -3.114 2.802 1.00 86.69 194 SER A C 1
ATOM 1576 O O . SER A 1 194 ? -20.843 -2.868 3.149 1.00 86.69 194 SER A O 1
ATOM 1578 N N . PHE A 1 195 ? -18.957 -4.065 3.392 1.00 89.75 195 PHE A N 1
ATOM 1579 C CA . PHE A 1 195 ? -19.468 -4.851 4.524 1.00 89.75 195 PHE A CA 1
ATOM 1580 C C . PHE A 1 195 ? -19.956 -3.979 5.700 1.00 89.75 195 PHE A C 1
ATOM 1582 O O . PHE A 1 195 ? -20.844 -4.381 6.441 1.00 89.75 195 PHE A O 1
ATOM 1589 N N . VAL A 1 196 ? -19.444 -2.751 5.858 1.00 88.56 196 VAL A N 1
ATOM 1590 C CA . VAL A 1 196 ? -19.928 -1.800 6.881 1.00 88.56 196 VAL A CA 1
ATOM 1591 C C . VAL A 1 196 ? -21.344 -1.292 6.577 1.00 88.56 196 VAL A C 1
ATOM 1593 O O . VAL A 1 196 ? -22.079 -0.939 7.491 1.00 88.56 196 VAL A O 1
ATOM 1596 N N . MET A 1 197 ? -21.720 -1.236 5.299 1.00 87.25 197 MET A N 1
ATOM 1597 C CA . MET A 1 197 ? -23.046 -0.814 4.828 1.00 87.25 197 MET A CA 1
ATOM 1598 C C . MET A 1 197 ? -23.968 -1.998 4.515 1.00 87.25 197 MET A C 1
ATOM 1600 O O . MET A 1 197 ? -25.076 -1.784 4.030 1.00 87.25 197 MET A O 1
ATOM 1604 N N . HIS A 1 198 ? -23.524 -3.238 4.738 1.00 88.56 198 HIS A N 1
ATOM 1605 C CA . HIS A 1 198 ? -24.364 -4.403 4.494 1.00 88.56 198 HIS A CA 1
ATOM 1606 C C . HIS A 1 198 ? -25.533 -4.407 5.494 1.00 88.56 198 HIS A C 1
ATOM 1608 O O . HIS A 1 198 ? -25.270 -4.348 6.700 1.00 88.56 198 HIS A O 1
ATOM 1614 N N . PRO A 1 199 ? -26.798 -4.499 5.037 1.00 86.88 199 PRO A N 1
ATOM 1615 C CA . PRO A 1 199 ? -27.967 -4.402 5.916 1.00 86.88 199 PRO A CA 1
ATOM 1616 C C . PRO A 1 199 ? -27.937 -5.444 7.044 1.00 86.88 199 PRO A C 1
ATOM 1618 O O . PRO A 1 199 ? -28.095 -5.088 8.208 1.00 86.88 199 PRO A O 1
ATOM 1621 N N . ASP A 1 200 ? -27.608 -6.695 6.715 1.00 88.69 200 ASP A N 1
ATOM 1622 C CA . ASP A 1 200 ? -27.574 -7.810 7.677 1.00 88.69 200 ASP A CA 1
ATOM 1623 C C . ASP A 1 200 ? -26.519 -7.682 8.787 1.00 88.69 200 ASP A C 1
ATOM 1625 O O . ASP A 1 200 ? -26.602 -8.383 9.791 1.00 88.69 200 ASP A O 1
ATOM 1629 N N . ASN A 1 201 ? -25.529 -6.796 8.638 1.00 90.56 201 ASN A N 1
ATOM 1630 C CA . ASN A 1 201 ? -24.490 -6.627 9.654 1.00 90.56 201 ASN A CA 1
ATOM 1631 C C . ASN A 1 201 ? -24.897 -5.651 10.767 1.00 90.56 201 ASN A C 1
ATOM 1633 O O . ASN A 1 201 ? -24.290 -5.659 11.834 1.00 90.56 201 ASN A O 1
ATOM 1637 N N . GLY A 1 202 ? -25.874 -4.766 10.534 1.00 87.25 202 GLY A N 1
ATOM 1638 C CA . GLY A 1 202 ? -26.312 -3.788 11.540 1.00 87.25 202 GLY A CA 1
ATOM 1639 C C . GLY A 1 202 ? -25.258 -2.739 11.940 1.00 87.25 202 GLY A C 1
ATOM 1640 O O . GLY A 1 202 ? -25.407 -2.067 12.958 1.00 87.25 202 GLY A O 1
ATOM 1641 N N . PHE A 1 203 ? -24.186 -2.559 11.157 1.00 89.50 203 PHE A N 1
ATOM 1642 C CA . PHE A 1 203 ? -23.057 -1.685 11.520 1.00 89.50 203 PHE A CA 1
ATOM 1643 C C . PHE A 1 203 ? -23.293 -0.189 11.275 1.00 89.50 203 PHE A C 1
ATOM 1645 O O . PHE A 1 203 ? -22.517 0.644 11.748 1.00 89.50 203 PHE A O 1
ATOM 1652 N N . GLU A 1 204 ? -24.356 0.177 10.557 1.00 82.69 204 GLU A N 1
ATOM 1653 C CA . GLU A 1 204 ? -24.585 1.547 10.090 1.00 82.69 204 GLU A CA 1
ATOM 1654 C C . GLU A 1 204 ? -24.652 2.576 11.229 1.00 82.69 204 GLU A C 1
ATOM 1656 O O . GLU A 1 204 ? -24.107 3.676 11.098 1.00 82.69 204 GLU A O 1
ATOM 1661 N N . ASN A 1 205 ? -25.269 2.207 12.355 1.00 86.19 205 ASN A N 1
ATOM 1662 C CA . ASN A 1 205 ? -25.546 3.112 13.471 1.00 86.19 205 ASN A CA 1
ATOM 1663 C C . ASN A 1 205 ? -24.637 2.911 14.695 1.00 86.19 205 ASN A C 1
ATOM 1665 O O . ASN A 1 205 ? -24.724 3.706 15.625 1.00 86.19 205 ASN A O 1
ATOM 1669 N N . ILE A 1 206 ? -23.722 1.933 14.688 1.00 89.94 206 ILE A N 1
ATOM 1670 C CA . ILE A 1 206 ? -22.865 1.607 15.850 1.00 89.94 206 ILE A CA 1
ATOM 1671 C C . ILE A 1 206 ? -22.016 2.808 16.299 1.00 89.94 206 ILE A C 1
ATOM 1673 O O . ILE A 1 206 ? -21.762 3.015 17.485 1.00 89.94 206 ILE A O 1
ATOM 1677 N N . TYR A 1 207 ? -21.594 3.658 15.361 1.00 90.56 207 TYR A N 1
ATOM 1678 C CA . TYR A 1 207 ? -20.824 4.860 15.687 1.00 90.56 207 TYR A CA 1
ATOM 1679 C C . TYR A 1 207 ? -21.590 5.865 16.570 1.00 90.56 207 TYR A C 1
ATOM 1681 O O . TYR A 1 207 ? -20.952 6.698 17.217 1.00 90.56 207 TYR A O 1
ATOM 1689 N N . LYS A 1 208 ? -22.933 5.816 16.600 1.00 90.38 208 LYS A N 1
ATOM 1690 C CA . LYS A 1 208 ? -23.756 6.696 17.443 1.00 90.38 208 LYS A CA 1
ATOM 1691 C C . LYS A 1 208 ? -23.543 6.382 18.923 1.00 90.38 208 LYS A C 1
ATOM 1693 O O . LYS A 1 208 ? -23.419 7.310 19.716 1.00 90.38 208 LYS A O 1
ATOM 1698 N N . ASP A 1 209 ? -23.393 5.108 19.278 1.00 90.56 209 ASP A N 1
ATOM 1699 C CA . ASP A 1 209 ? -23.095 4.693 20.653 1.00 90.56 209 ASP A CA 1
ATOM 1700 C C . ASP A 1 209 ? -21.709 5.170 21.096 1.00 90.56 209 ASP A C 1
ATOM 1702 O O . ASP A 1 209 ? -21.547 5.687 22.205 1.00 90.56 209 ASP A O 1
ATOM 1706 N N . LEU A 1 210 ? -20.718 5.089 20.197 1.00 91.56 210 LEU A N 1
ATOM 1707 C CA . LEU A 1 210 ? -19.401 5.678 20.436 1.00 91.56 210 LEU A CA 1
ATOM 1708 C C . LEU A 1 210 ? -19.505 7.192 20.660 1.00 91.56 210 LEU A C 1
ATOM 1710 O O . LEU A 1 210 ? -18.885 7.715 21.583 1.00 91.56 210 LEU A O 1
ATOM 1714 N N . LEU A 1 211 ? -20.292 7.898 19.844 1.00 89.94 211 LEU A N 1
ATOM 1715 C CA . LEU A 1 211 ? -20.475 9.343 19.980 1.00 89.94 211 LEU A CA 1
ATOM 1716 C C . LEU A 1 211 ? -21.098 9.711 21.333 1.00 89.94 211 LEU A C 1
ATOM 1718 O O . LEU A 1 211 ? -20.604 10.623 21.993 1.00 89.94 211 LEU A O 1
ATOM 1722 N N . VAL A 1 212 ? -22.129 8.979 21.771 1.00 88.12 212 VAL A N 1
ATOM 1723 C CA . VAL A 1 212 ? -22.736 9.161 23.099 1.00 88.12 212 VAL A CA 1
ATOM 1724 C C . VAL A 1 212 ? -21.667 9.015 24.180 1.00 88.12 212 VAL A C 1
ATOM 1726 O O . VAL A 1 212 ? -21.488 9.936 24.977 1.00 88.12 212 VAL A O 1
ATOM 1729 N N . ARG A 1 213 ? -20.891 7.922 24.168 1.00 87.44 213 ARG A N 1
ATOM 1730 C CA . ARG A 1 213 ? -19.829 7.702 25.165 1.00 87.44 213 ARG A CA 1
ATOM 1731 C C . ARG A 1 213 ? -18.738 8.766 25.122 1.00 87.44 213 ARG A C 1
ATOM 1733 O O . ARG A 1 213 ? -18.274 9.206 26.170 1.00 87.44 213 ARG A O 1
ATOM 1740 N N . ALA A 1 214 ? -18.349 9.209 23.933 1.00 87.94 214 ALA A N 1
ATOM 1741 C CA . ALA A 1 214 ? -17.339 10.245 23.753 1.00 87.94 214 ALA A CA 1
ATOM 1742 C C . ALA A 1 214 ? -17.792 11.628 24.267 1.00 87.94 214 ALA A C 1
ATOM 1744 O O . ALA A 1 214 ? -16.953 12.488 24.549 1.00 87.94 214 ALA A O 1
ATOM 1745 N N . CYS A 1 215 ? -19.104 11.846 24.394 1.00 85.75 215 CYS A N 1
ATOM 1746 C CA . CYS A 1 215 ? -19.699 13.046 24.979 1.00 85.75 215 CYS A CA 1
ATOM 1747 C C . CYS A 1 215 ? -19.991 12.920 26.484 1.00 85.75 215 CYS A C 1
ATOM 1749 O O . CYS A 1 215 ? -20.022 13.945 27.161 1.00 85.75 215 CYS A O 1
ATOM 1751 N N . THR A 1 216 ? -20.229 11.711 27.008 1.00 82.56 216 THR A N 1
ATOM 1752 C CA . THR A 1 216 ? -20.611 11.487 28.418 1.00 82.56 216 THR A CA 1
ATOM 1753 C C . THR A 1 216 ? -19.483 10.954 29.303 1.00 82.56 216 THR A C 1
ATOM 1755 O O . THR A 1 216 ? -19.627 10.920 30.524 1.00 82.56 216 THR A O 1
ATOM 1758 N N . SER A 1 217 ? -18.373 10.490 28.728 1.00 77.88 217 SER A N 1
ATOM 1759 C CA . SER A 1 217 ? -17.263 9.921 29.492 1.00 77.88 217 SER A CA 1
ATOM 1760 C C . SER A 1 217 ? -16.575 10.969 30.380 1.00 77.88 217 SER A C 1
ATOM 1762 O O . SER A 1 217 ? -16.393 12.125 30.003 1.00 77.88 217 SER A O 1
ATOM 1764 N N . ARG A 1 218 ? -16.090 10.549 31.560 1.00 67.12 218 ARG A N 1
ATOM 1765 C CA . ARG A 1 218 ? -15.258 11.400 32.435 1.00 67.12 218 ARG A CA 1
ATOM 1766 C C . ARG A 1 218 ? -13.999 11.906 31.718 1.00 67.12 218 ARG A C 1
ATOM 1768 O O . ARG A 1 218 ? -13.564 13.032 31.972 1.00 67.12 218 ARG A O 1
ATOM 1775 N N . THR A 1 219 ? -13.446 11.088 30.819 1.00 62.44 219 THR A N 1
ATOM 1776 C CA . THR A 1 219 ? -12.278 11.402 29.981 1.00 62.44 219 THR A CA 1
ATOM 1777 C C . THR A 1 219 ? -12.677 12.016 28.632 1.00 62.44 219 THR A C 1
ATOM 1779 O O . THR A 1 219 ? -11.955 12.857 28.097 1.00 62.44 219 THR A O 1
ATOM 1782 N N . GLY A 1 220 ? -13.848 11.651 28.098 1.00 61.69 220 GLY A N 1
ATOM 1783 C CA . GLY A 1 220 ? -14.401 12.150 26.837 1.00 61.69 220 GLY A CA 1
ATOM 1784 C C . GLY A 1 220 ? -15.295 13.371 27.030 1.00 61.69 220 GLY A C 1
ATOM 1785 O O . GLY A 1 220 ? -16.467 13.255 27.357 1.00 61.69 220 GLY A O 1
ATOM 1786 N N . LYS A 1 221 ? -14.742 14.565 26.797 1.00 71.62 221 LYS A N 1
ATOM 1787 C CA . LYS A 1 221 ? -15.484 15.839 26.834 1.00 71.62 221 LYS A CA 1
ATOM 1788 C C . LYS A 1 221 ? -15.602 16.445 25.441 1.00 71.62 221 LYS A C 1
ATOM 1790 O O . LYS A 1 221 ? -15.276 17.621 25.265 1.00 71.62 221 LYS A O 1
ATOM 1795 N N . LEU A 1 222 ? -16.000 15.645 24.443 1.00 84.19 222 LEU A N 1
ATOM 1796 C CA . LEU A 1 222 ? -16.176 16.155 23.076 1.00 84.19 222 LEU A CA 1
ATOM 1797 C C . LEU A 1 222 ? -17.263 17.232 23.008 1.00 84.19 222 LEU A C 1
ATOM 1799 O O . LEU A 1 222 ? -17.124 18.180 22.240 1.00 84.19 222 LEU A O 1
ATOM 1803 N N . ALA A 1 223 ? -18.286 17.131 23.856 1.00 82.31 223 ALA A N 1
ATOM 1804 C CA . ALA A 1 223 ? -19.287 18.169 24.060 1.00 82.31 223 ALA A CA 1
ATOM 1805 C C . ALA A 1 223 ? -19.451 18.466 25.557 1.00 82.31 223 ALA A C 1
ATOM 1807 O O . ALA A 1 223 ? -19.302 17.578 26.394 1.00 82.31 223 ALA A O 1
ATOM 1808 N N . LYS A 1 224 ? -19.759 19.718 25.902 1.00 75.19 224 LYS A N 1
ATOM 1809 C CA . LYS A 1 224 ? -20.087 20.148 27.266 1.00 75.19 224 LYS A CA 1
ATOM 1810 C C . LYS A 1 224 ? -21.279 21.098 27.201 1.00 75.19 224 LYS A C 1
ATOM 1812 O O . LYS A 1 224 ? -21.274 22.012 26.388 1.00 75.19 224 LYS A O 1
ATOM 1817 N N . GLN A 1 225 ? -22.294 20.877 28.043 1.00 70.62 225 GLN A N 1
ATOM 1818 C CA . GLN A 1 225 ? -23.489 21.740 28.133 1.00 70.62 225 GLN A CA 1
ATOM 1819 C C . GLN A 1 225 ? -24.171 22.019 26.771 1.00 70.62 225 GLN A C 1
ATOM 1821 O O . GLN A 1 225 ? -24.655 23.117 26.528 1.00 70.62 225 GLN A O 1
ATOM 1826 N N . GLY A 1 226 ? -24.203 21.033 25.865 1.00 72.44 226 GLY A N 1
ATOM 1827 C CA . GLY A 1 226 ? -24.818 21.190 24.536 1.00 72.44 226 GLY A CA 1
ATOM 1828 C C . GLY A 1 226 ? -23.974 21.962 23.515 1.00 72.44 226 GLY A C 1
ATOM 1829 O O . GLY A 1 226 ? -24.483 22.314 22.457 1.00 72.44 226 GLY A O 1
ATOM 1830 N N . GLN A 1 227 ? -22.693 22.215 23.801 1.00 80.00 227 GLN A N 1
ATOM 1831 C CA . GLN A 1 227 ? -21.750 22.833 22.867 1.00 80.00 227 GLN A CA 1
ATOM 1832 C C . GLN A 1 227 ? -20.537 21.939 22.607 1.00 80.00 227 GLN A C 1
ATOM 1834 O O . GLN A 1 227 ? -20.038 21.252 23.503 1.00 80.00 227 GLN A O 1
ATOM 1839 N N . TRP A 1 228 ? -20.034 21.976 21.373 1.00 86.44 228 TRP A N 1
ATOM 1840 C CA . TRP A 1 228 ? -18.816 21.277 20.979 1.00 86.44 228 TRP A CA 1
ATOM 1841 C C . TRP A 1 228 ? -17.578 21.867 21.658 1.00 86.44 228 TRP A C 1
ATOM 1843 O O . TRP A 1 228 ? -17.329 23.071 21.627 1.00 86.44 228 TRP A O 1
ATOM 1853 N N . ASN A 1 229 ? -16.736 20.999 22.212 1.00 88.00 229 ASN A N 1
ATOM 1854 C CA . ASN A 1 229 ? -15.416 21.369 22.694 1.00 88.00 229 ASN A CA 1
ATOM 1855 C C . ASN A 1 229 ? -14.391 21.196 21.566 1.00 88.00 229 ASN A C 1
ATOM 1857 O O . ASN A 1 229 ? -13.778 20.137 21.411 1.00 88.00 229 ASN A O 1
ATOM 1861 N N . PHE A 1 230 ? -14.163 22.254 20.787 1.00 86.94 230 PHE A N 1
ATOM 1862 C CA . PHE A 1 230 ? -13.264 22.202 19.629 1.00 86.94 230 PHE A CA 1
ATOM 1863 C C . PHE A 1 230 ? -11.814 21.817 19.963 1.00 86.94 230 PHE A C 1
ATOM 1865 O O . PHE A 1 230 ? -11.132 21.232 19.117 1.00 86.94 230 PHE A O 1
ATOM 1872 N N . LYS A 1 231 ? -11.333 22.072 21.191 1.00 88.19 231 LYS A N 1
ATOM 1873 C CA . LYS A 1 231 ? -10.007 21.602 21.633 1.00 88.19 231 LYS A CA 1
ATOM 1874 C C . LYS A 1 231 ? -9.980 20.078 21.761 1.00 88.19 231 LYS A C 1
ATOM 1876 O O . LYS A 1 231 ? -9.069 19.443 21.232 1.00 88.19 231 LYS A O 1
ATOM 1881 N N . ALA A 1 232 ? -10.996 19.493 22.399 1.00 88.81 232 ALA A N 1
ATOM 1882 C CA . ALA A 1 232 ? -11.129 18.041 22.523 1.00 88.81 232 ALA A CA 1
ATOM 1883 C C . ALA A 1 232 ? -11.337 17.372 21.155 1.00 88.81 232 ALA A C 1
ATOM 1885 O O . ALA A 1 232 ? -10.682 16.376 20.863 1.00 88.81 232 ALA A O 1
ATOM 1886 N N . ILE A 1 233 ? -12.151 17.973 20.280 1.00 89.75 233 ILE A N 1
ATOM 1887 C CA . ILE A 1 233 ? -12.341 17.513 18.894 1.00 89.75 233 ILE A CA 1
ATOM 1888 C C . ILE A 1 233 ? -11.018 17.513 18.127 1.00 89.75 233 ILE A C 1
ATOM 1890 O O . ILE A 1 233 ? -10.654 16.518 17.504 1.00 89.75 233 ILE A O 1
ATOM 1894 N N . THR A 1 234 ? -10.261 18.609 18.200 1.00 89.00 234 THR A N 1
ATOM 1895 C CA . THR A 1 234 ? -8.960 18.702 17.528 1.00 89.00 234 THR A CA 1
ATOM 1896 C C . THR A 1 234 ? -7.997 17.636 18.057 1.00 89.00 234 THR A C 1
ATOM 1898 O O . THR A 1 234 ? -7.274 17.027 17.271 1.00 89.00 234 THR A O 1
ATOM 1901 N N . SER A 1 235 ? -8.004 17.367 19.367 1.00 91.06 235 SER A N 1
ATOM 1902 C CA . SER A 1 235 ? -7.214 16.285 19.965 1.00 91.06 235 SER A CA 1
ATOM 1903 C C . SER A 1 235 ? -7.639 14.906 19.446 1.00 91.06 235 SER A C 1
ATOM 1905 O O . SER A 1 235 ? -6.791 14.141 18.990 1.00 91.06 235 SER A O 1
ATOM 1907 N N . TYR A 1 236 ? -8.945 14.623 19.409 1.00 91.88 236 TYR A N 1
ATOM 1908 C CA . TYR A 1 236 ? -9.501 13.374 18.877 1.00 91.88 236 TYR A CA 1
ATOM 1909 C C . TYR A 1 236 ? -9.085 13.138 17.419 1.00 91.88 236 TYR A C 1
ATOM 1911 O O . TYR A 1 236 ? -8.604 12.066 17.064 1.00 91.88 236 TYR A O 1
ATOM 1919 N N . LEU A 1 237 ? -9.183 14.162 16.564 1.00 90.06 237 LEU A N 1
ATOM 1920 C CA . LEU A 1 237 ? -8.783 14.062 15.157 1.00 90.06 237 LEU A CA 1
ATOM 1921 C C . LEU A 1 237 ? -7.266 13.860 14.977 1.00 90.06 237 LEU A C 1
ATOM 1923 O O . LEU A 1 237 ? -6.842 13.186 14.031 1.00 90.06 237 LEU A O 1
ATOM 1927 N N . ARG A 1 238 ? -6.435 14.404 15.879 1.00 91.06 238 ARG A N 1
ATOM 1928 C CA . ARG A 1 238 ? -4.986 14.130 15.898 1.00 91.06 238 ARG A CA 1
ATOM 1929 C C . ARG A 1 238 ? -4.698 12.683 16.290 1.00 91.06 238 ARG A C 1
ATOM 1931 O O . ARG A 1 238 ? -3.893 12.041 15.621 1.00 91.06 238 ARG A O 1
ATOM 1938 N N . LEU A 1 239 ? -5.363 12.165 17.322 1.00 93.69 239 LEU A N 1
ATOM 1939 C CA . LEU A 1 239 ? -5.246 10.763 17.734 1.00 93.69 239 LEU A CA 1
ATOM 1940 C C . LEU A 1 239 ? -5.712 9.815 16.625 1.00 93.69 239 LEU A C 1
ATOM 1942 O O . LEU A 1 239 ? -5.002 8.871 16.302 1.00 93.69 239 LEU A O 1
ATOM 1946 N N . MET A 1 240 ? -6.821 10.127 15.949 1.00 92.12 240 MET A N 1
ATOM 1947 C CA . MET A 1 240 ? -7.279 9.387 14.767 1.00 92.12 240 MET A CA 1
ATOM 1948 C C . MET A 1 240 ? -6.216 9.361 13.659 1.00 92.12 240 MET A C 1
ATOM 1950 O O . MET A 1 240 ? -5.990 8.323 13.046 1.00 92.12 240 MET A O 1
ATOM 1954 N N . THR A 1 241 ? -5.529 10.482 13.412 1.00 90.12 241 THR A N 1
ATOM 1955 C CA . THR A 1 241 ? -4.444 10.538 12.415 1.00 90.12 241 THR A CA 1
ATOM 1956 C C . THR A 1 241 ? -3.260 9.654 12.824 1.00 90.12 241 THR A C 1
ATOM 1958 O O . THR A 1 241 ? -2.697 8.964 11.979 1.00 90.12 241 THR A O 1
ATOM 1961 N N . ARG A 1 242 ? -2.910 9.624 14.117 1.00 93.25 242 ARG A N 1
ATOM 1962 C CA . ARG A 1 242 ? -1.879 8.719 14.655 1.00 93.25 242 ARG A CA 1
ATOM 1963 C C . ARG A 1 242 ? -2.303 7.250 14.572 1.00 93.25 242 ARG A C 1
ATOM 1965 O O . ARG A 1 242 ? -1.476 6.401 14.269 1.00 93.25 242 ARG A O 1
ATOM 1972 N N . LEU A 1 243 ? -3.583 6.942 14.791 1.00 95.38 243 LEU A N 1
ATOM 1973 C CA . LEU A 1 243 ? -4.112 5.589 14.614 1.00 95.38 243 LEU A CA 1
ATOM 1974 C C . LEU A 1 243 ? -3.982 5.145 13.153 1.00 95.38 243 LEU A C 1
ATOM 1976 O O . LEU A 1 243 ? -3.506 4.047 12.886 1.00 95.38 243 LEU A O 1
ATOM 1980 N N . GLU A 1 244 ? -4.339 6.009 12.198 1.00 91.69 244 GLU A N 1
ATOM 1981 C CA . GLU A 1 244 ? -4.126 5.736 10.771 1.00 91.69 244 GLU A CA 1
ATOM 1982 C C . GLU A 1 244 ? -2.644 5.487 10.456 1.00 91.69 244 GLU A C 1
ATOM 1984 O O . GLU A 1 244 ? -2.323 4.660 9.608 1.00 91.69 244 GLU A O 1
ATOM 1989 N N . GLU A 1 245 ? -1.729 6.179 11.137 1.00 91.94 245 GLU A N 1
ATOM 1990 C CA . GLU A 1 245 ? -0.283 6.004 10.966 1.00 91.94 245 GLU A CA 1
ATOM 1991 C C . GLU A 1 245 ? 0.166 4.622 11.444 1.00 91.94 245 GLU A C 1
ATOM 1993 O O . GLU A 1 245 ? 0.869 3.921 10.712 1.00 91.94 245 GLU A O 1
ATOM 1998 N N . MET A 1 246 ? -0.301 4.194 12.619 1.00 95.44 246 MET A N 1
ATOM 1999 C CA . MET A 1 246 ? 0.010 2.869 13.165 1.00 95.44 246 MET A CA 1
ATOM 2000 C C . MET A 1 246 ? -0.620 1.746 12.346 1.00 95.44 246 MET A C 1
ATOM 2002 O O . MET A 1 246 ? 0.060 0.776 12.027 1.00 95.44 246 MET A O 1
ATOM 2006 N N . LEU A 1 247 ? -1.870 1.917 11.903 1.00 93.69 247 LEU A N 1
ATOM 2007 C CA . LEU A 1 247 ? -2.505 1.006 10.954 1.00 93.69 247 LEU A CA 1
ATOM 2008 C C . LEU A 1 247 ? -1.667 0.891 9.677 1.00 93.69 247 LEU A C 1
ATOM 2010 O O . LEU A 1 247 ? -1.385 -0.215 9.232 1.00 93.69 247 LEU A O 1
ATOM 2014 N N . GLY A 1 248 ? -1.214 2.014 9.111 1.00 90.31 248 GLY A N 1
ATOM 2015 C CA . GLY A 1 248 ? -0.370 2.041 7.913 1.00 90.31 248 GLY A CA 1
ATOM 2016 C C . GLY A 1 248 ? 0.943 1.281 8.085 1.00 90.31 248 GLY A C 1
ATOM 2017 O O . GLY A 1 248 ? 1.327 0.520 7.196 1.00 90.31 248 GLY A O 1
ATOM 2018 N N . GLY A 1 249 ? 1.599 1.448 9.234 1.00 92.06 249 GLY A N 1
ATOM 2019 C CA . GLY A 1 249 ? 2.762 0.651 9.616 1.00 92.06 249 GLY A CA 1
ATOM 2020 C C . GLY A 1 249 ? 2.431 -0.838 9.712 1.00 92.06 249 GLY A C 1
ATOM 2021 O O . GLY A 1 249 ? 3.087 -1.637 9.053 1.00 92.06 249 GLY A O 1
ATOM 2022 N N . GLY A 1 250 ? 1.358 -1.197 10.422 1.00 93.94 250 GLY A N 1
ATOM 2023 C CA . GLY A 1 250 ? 0.903 -2.580 10.587 1.00 93.94 250 GLY A CA 1
ATOM 2024 C C . GLY A 1 250 ? 0.568 -3.266 9.262 1.00 93.94 250 GLY A C 1
ATOM 2025 O O . GLY A 1 250 ? 0.994 -4.389 9.027 1.00 93.94 250 GLY A O 1
ATOM 2026 N N . TYR A 1 251 ? -0.109 -2.586 8.334 1.00 91.81 251 TYR A N 1
ATOM 2027 C CA . TYR A 1 251 ? -0.335 -3.132 6.992 1.00 91.81 251 TYR A CA 1
ATOM 2028 C C . TYR A 1 251 ? 0.971 -3.362 6.225 1.00 91.81 251 TYR A C 1
ATOM 2030 O O . TYR A 1 251 ? 1.114 -4.362 5.522 1.00 91.81 251 TYR A O 1
ATOM 2038 N N . LEU A 1 252 ? 1.928 -2.437 6.332 1.00 89.94 252 LEU A N 1
ATOM 2039 C CA . LEU A 1 252 ? 3.216 -2.575 5.660 1.00 89.94 252 LEU A CA 1
ATOM 2040 C C . LEU A 1 252 ? 4.017 -3.754 6.218 1.00 89.94 252 LEU A C 1
ATOM 2042 O O . LEU A 1 252 ? 4.588 -4.504 5.431 1.00 89.94 252 LEU A O 1
ATOM 2046 N N . THR A 1 253 ? 4.058 -3.911 7.539 1.00 92.62 253 THR A N 1
ATOM 2047 C CA . THR A 1 253 ? 4.934 -4.882 8.200 1.00 92.62 253 THR A CA 1
ATOM 2048 C C . THR A 1 253 ? 4.290 -6.257 8.351 1.00 92.62 253 THR A C 1
ATOM 2050 O O . THR A 1 253 ? 4.913 -7.268 8.036 1.00 92.62 253 THR A O 1
ATOM 2053 N N . ALA A 1 254 ? 3.015 -6.315 8.734 1.00 92.06 254 ALA A N 1
ATOM 2054 C CA . ALA A 1 254 ? 2.289 -7.570 8.899 1.00 92.06 254 ALA A CA 1
ATOM 2055 C C . ALA A 1 254 ? 1.713 -8.120 7.589 1.00 92.06 254 ALA A C 1
ATOM 2057 O O . ALA A 1 254 ? 1.452 -9.312 7.503 1.00 92.06 254 ALA A O 1
ATOM 2058 N N . CYS A 1 255 ? 1.523 -7.293 6.554 1.00 87.31 255 CYS A N 1
ATOM 2059 C CA . CYS A 1 255 ? 0.927 -7.737 5.283 1.00 87.31 255 CYS A CA 1
ATOM 2060 C C . CYS A 1 255 ? 1.809 -7.445 4.048 1.00 87.31 255 CYS A C 1
ATOM 2062 O O . CYS A 1 255 ? 1.416 -7.727 2.910 1.00 87.31 255 CYS A O 1
ATOM 2064 N N . GLY A 1 256 ? 2.994 -6.859 4.249 1.00 77.94 256 GLY A N 1
ATOM 2065 C CA . GLY A 1 256 ? 4.007 -6.578 3.224 1.00 77.94 256 GLY A CA 1
ATOM 2066 C C . GLY A 1 256 ? 3.769 -5.320 2.380 1.00 77.94 256 GLY A C 1
ATOM 2067 O O . GLY A 1 256 ? 4.675 -4.863 1.677 1.00 77.94 256 GLY A O 1
ATOM 2068 N N . GLN A 1 257 ? 2.567 -4.737 2.399 1.00 75.00 257 GLN A N 1
ATOM 2069 C CA . GLN A 1 257 ? 2.264 -3.510 1.663 1.00 75.00 257 GLN A CA 1
ATOM 2070 C C . GLN A 1 257 ? 1.062 -2.780 2.270 1.00 75.00 257 GLN A C 1
ATOM 2072 O O . GLN A 1 257 ? 0.146 -3.395 2.782 1.00 75.00 257 GLN A O 1
ATOM 2077 N N . VAL A 1 258 ? 1.004 -1.454 2.155 1.00 72.69 258 VAL A N 1
ATOM 2078 C CA . VAL A 1 258 ? -0.218 -0.713 2.504 1.00 72.69 258 VAL A CA 1
ATOM 2079 C C . VAL A 1 258 ? -1.333 -0.894 1.459 1.00 72.69 258 VAL A C 1
ATOM 2081 O O . VAL A 1 258 ? -1.029 -0.930 0.254 1.00 72.69 258 VAL A O 1
ATOM 2084 N N . PRO A 1 259 ? -2.616 -0.918 1.881 1.00 66.94 259 PRO A N 1
ATOM 2085 C CA . PRO A 1 259 ? -3.760 -0.797 0.988 1.00 66.94 259 PRO A CA 1
ATOM 2086 C C . PRO A 1 259 ? -3.617 0.415 0.065 1.00 66.94 259 PRO A C 1
ATOM 2088 O O . PRO A 1 259 ? -3.244 1.509 0.496 1.00 66.94 259 PRO A O 1
ATOM 2091 N N . ARG A 1 260 ? -3.915 0.229 -1.223 1.00 65.00 260 ARG A N 1
ATOM 2092 C CA . ARG A 1 260 ? -3.930 1.304 -2.221 1.00 65.00 260 ARG A CA 1
ATOM 2093 C C . ARG A 1 260 ? -5.336 1.479 -2.781 1.00 65.00 260 ARG A C 1
ATOM 2095 O O . ARG A 1 260 ? -6.078 0.501 -2.836 1.00 65.00 260 ARG A O 1
ATOM 2102 N N . PRO A 1 261 ? -5.695 2.691 -3.235 1.00 56.78 261 PRO A N 1
ATOM 2103 C CA . PRO A 1 261 ? -6.933 2.897 -3.971 1.00 56.78 261 PRO A CA 1
ATOM 2104 C C . PRO A 1 261 ? -6.950 1.961 -5.183 1.00 56.78 261 PRO A C 1
ATOM 2106 O O . PRO A 1 261 ? -6.003 1.956 -5.971 1.00 56.78 261 PRO A O 1
ATOM 2109 N N . CYS A 1 262 ? -7.995 1.153 -5.294 1.00 56.44 262 CYS A N 1
ATOM 2110 C CA . CYS A 1 262 ? -8.187 0.193 -6.371 1.00 56.44 262 CYS A CA 1
ATOM 2111 C C . CYS A 1 262 ? -9.484 0.539 -7.114 1.00 56.44 262 CYS A C 1
ATOM 2113 O O . CYS A 1 262 ? -10.396 1.118 -6.521 1.00 56.44 262 CYS A O 1
ATOM 2115 N N . ALA A 1 263 ? -9.551 0.227 -8.412 1.00 52.00 263 ALA A N 1
ATOM 2116 C CA . ALA A 1 263 ? -10.766 0.420 -9.207 1.00 52.00 263 ALA A CA 1
ATOM 2117 C C . ALA A 1 263 ? -11.914 -0.491 -8.729 1.00 52.00 263 ALA A C 1
ATOM 2119 O O . ALA A 1 263 ? -13.080 -0.124 -8.832 1.00 52.00 263 ALA A O 1
ATOM 2120 N N . THR A 1 264 ? -11.577 -1.654 -8.164 1.00 59.19 264 THR A N 1
ATOM 2121 C CA . THR A 1 264 ? -12.491 -2.532 -7.420 1.00 59.19 264 THR A CA 1
ATOM 2122 C C . THR A 1 264 ? -12.399 -2.246 -5.920 1.00 59.19 264 THR A C 1
ATOM 2124 O O . THR A 1 264 ? -11.384 -1.731 -5.449 1.00 59.19 264 THR A O 1
ATOM 2127 N N . ARG A 1 265 ? -13.438 -2.595 -5.149 1.00 72.56 265 ARG A N 1
ATOM 2128 C CA . ARG A 1 265 ? -13.505 -2.368 -3.694 1.00 72.56 265 ARG A CA 1
ATOM 2129 C C . ARG A 1 265 ? -12.198 -2.768 -2.988 1.00 72.56 265 ARG A C 1
ATOM 2131 O O . ARG A 1 265 ? -11.663 -3.849 -3.215 1.00 72.56 265 ARG A O 1
ATOM 2138 N N . GLY A 1 266 ? -11.676 -1.874 -2.143 1.00 75.81 266 GLY A N 1
ATOM 2139 C CA . GLY A 1 266 ? -10.342 -2.026 -1.550 1.00 75.81 266 GLY A CA 1
ATOM 2140 C C . GLY A 1 266 ? -10.252 -3.051 -0.418 1.00 75.81 266 GLY A C 1
ATOM 2141 O O . GLY A 1 266 ? -9.205 -3.662 -0.265 1.00 75.81 266 GLY A O 1
ATOM 2142 N N . MET A 1 267 ? -11.322 -3.262 0.353 1.00 87.88 267 MET A N 1
ATOM 2143 C CA . MET A 1 267 ? -11.364 -4.157 1.519 1.00 87.88 267 MET A CA 1
ATOM 2144 C C . MET A 1 267 ? -12.628 -5.007 1.533 1.00 87.88 267 MET A C 1
ATOM 2146 O O . MET A 1 267 ? -13.670 -4.556 1.055 1.00 87.88 267 MET A O 1
ATOM 2150 N N . PHE A 1 268 ? -12.531 -6.212 2.088 1.00 90.00 268 PHE A N 1
ATOM 2151 C CA . PHE A 1 268 ? -13.626 -7.173 2.141 1.00 90.00 268 PHE A CA 1
ATOM 2152 C C . PHE A 1 268 ? -13.451 -8.205 3.259 1.00 90.00 268 PHE A C 1
ATOM 2154 O O . PHE A 1 268 ? -12.360 -8.356 3.814 1.00 90.00 268 PHE A O 1
ATOM 2161 N N . ILE A 1 269 ? -14.537 -8.905 3.577 1.00 91.94 269 ILE A N 1
ATOM 2162 C CA . ILE A 1 269 ? -14.541 -10.074 4.458 1.00 91.94 269 ILE A CA 1
ATOM 2163 C C . ILE A 1 269 ? -14.548 -11.338 3.609 1.00 91.94 269 ILE A C 1
ATOM 2165 O O . ILE A 1 269 ? -15.323 -11.455 2.661 1.00 91.94 269 ILE A O 1
ATOM 2169 N N . TRP A 1 270 ? -13.693 -12.294 3.957 1.00 90.94 270 TRP A N 1
ATOM 2170 C CA . TRP A 1 270 ? -13.691 -13.614 3.345 1.00 90.94 270 TRP A CA 1
ATOM 2171 C C . TRP A 1 270 ? -13.284 -14.673 4.369 1.00 90.94 270 TRP A C 1
ATOM 2173 O O . TRP A 1 270 ? -12.280 -14.510 5.058 1.00 90.94 270 TRP A O 1
ATOM 2183 N N . ASN A 1 271 ? -14.081 -15.739 4.488 1.00 88.12 271 ASN A N 1
ATOM 2184 C CA . ASN A 1 271 ? -13.833 -16.879 5.383 1.00 88.12 271 ASN A CA 1
ATOM 2185 C C . ASN A 1 271 ? -13.507 -16.502 6.850 1.00 88.12 271 ASN A C 1
ATOM 2187 O O . ASN A 1 271 ? -12.589 -17.051 7.468 1.00 88.12 271 ASN A O 1
ATOM 2191 N N . GLY A 1 272 ? -14.234 -15.522 7.399 1.00 89.56 272 GLY A N 1
ATOM 2192 C CA . GLY A 1 272 ? -14.018 -15.033 8.765 1.00 89.56 272 GLY A CA 1
ATOM 2193 C C . GLY A 1 272 ? -12.759 -14.179 8.948 1.00 89.56 272 GLY A C 1
ATOM 2194 O O . GLY A 1 272 ? -12.319 -13.969 10.076 1.00 89.56 272 GLY A O 1
ATOM 2195 N N . SER A 1 273 ? -12.172 -13.677 7.861 1.00 92.31 273 SER A N 1
ATOM 2196 C CA . SER A 1 273 ? -10.977 -12.836 7.890 1.00 92.31 273 SER A CA 1
ATOM 2197 C C . SER A 1 273 ? -11.184 -11.534 7.123 1.00 92.31 273 SER A C 1
ATOM 2199 O O . SER A 1 273 ? -11.863 -11.484 6.097 1.00 92.31 273 SER A O 1
ATOM 2201 N N . VAL A 1 274 ? -10.566 -10.461 7.622 1.00 93.69 274 VAL A N 1
ATOM 2202 C CA . VAL A 1 274 ? -10.497 -9.178 6.916 1.00 93.69 274 VAL A CA 1
ATOM 2203 C C . VAL A 1 274 ? -9.363 -9.246 5.901 1.00 93.69 274 VAL A C 1
ATOM 2205 O O . VAL A 1 274 ? -8.239 -9.620 6.245 1.00 93.69 274 VAL A O 1
ATOM 2208 N N . ALA A 1 275 ? -9.642 -8.841 4.666 1.00 92.25 275 ALA A N 1
ATOM 2209 C CA . ALA A 1 275 ? -8.664 -8.790 3.594 1.00 92.25 275 ALA A CA 1
ATOM 2210 C C . ALA A 1 275 ? -8.775 -7.499 2.777 1.00 92.25 275 ALA A C 1
ATOM 2212 O O . ALA A 1 275 ? -9.798 -6.808 2.781 1.00 92.25 275 ALA A O 1
ATOM 2213 N N . TYR A 1 276 ? -7.709 -7.171 2.053 1.00 89.31 276 TYR A N 1
ATOM 2214 C CA . TYR A 1 276 ? -7.711 -6.090 1.072 1.00 89.31 276 TYR A CA 1
ATOM 2215 C C . TYR A 1 276 ? -7.072 -6.525 -0.243 1.00 89.31 276 TYR A C 1
ATOM 2217 O O . TYR A 1 276 ? -6.150 -7.343 -0.269 1.00 89.31 276 TYR A O 1
ATOM 2225 N N . ALA A 1 277 ? -7.572 -5.960 -1.343 1.00 84.94 277 ALA A N 1
ATOM 2226 C CA . ALA A 1 277 ? -7.070 -6.213 -2.688 1.00 84.94 277 ALA A CA 1
ATOM 2227 C C . ALA A 1 277 ? -6.208 -5.053 -3.190 1.00 84.94 277 ALA A C 1
ATOM 2229 O O . ALA A 1 277 ? -6.530 -3.873 -3.039 1.00 84.94 277 ALA A O 1
ATOM 2230 N N . LEU A 1 278 ? -5.120 -5.411 -3.859 1.00 78.88 278 LEU A N 1
ATOM 2231 C CA . LEU A 1 278 ? -4.222 -4.515 -4.563 1.00 78.88 278 LEU A CA 1
ATOM 2232 C C . LEU A 1 278 ? -4.222 -4.878 -6.044 1.00 78.88 278 LEU A C 1
ATOM 2234 O O . LEU A 1 278 ? -4.026 -6.037 -6.407 1.00 78.88 278 LEU A O 1
ATOM 2238 N N . GLN A 1 279 ? -4.359 -3.875 -6.905 1.00 72.06 279 GLN A N 1
ATOM 2239 C CA . GLN A 1 279 ? -4.133 -4.039 -8.336 1.00 72.06 279 GLN A CA 1
ATOM 2240 C C . GLN A 1 279 ? -2.670 -3.721 -8.648 1.00 72.06 279 GLN A C 1
ATOM 2242 O O . GLN A 1 279 ? -2.197 -2.593 -8.455 1.00 72.06 279 GLN A O 1
ATOM 2247 N N . HIS A 1 280 ? -1.907 -4.724 -9.081 1.00 62.31 280 HIS A N 1
ATOM 2248 C CA . HIS A 1 280 ? -0.477 -4.545 -9.296 1.00 62.31 280 HIS A CA 1
ATOM 2249 C C . HIS A 1 280 ? -0.184 -3.934 -10.680 1.00 62.31 280 HIS A C 1
ATOM 2251 O O . HIS A 1 280 ? -0.037 -4.618 -11.688 1.00 62.31 280 HIS A O 1
ATOM 2257 N N . HIS A 1 281 ? -0.036 -2.607 -10.715 1.00 53.19 281 HIS A N 1
ATOM 2258 C CA . HIS A 1 281 ? 0.145 -1.821 -11.945 1.00 53.19 281 HIS A CA 1
ATOM 2259 C C . HIS A 1 281 ? 1.546 -1.938 -12.594 1.00 53.19 281 HIS A C 1
ATOM 2261 O O . HIS A 1 281 ? 1.734 -1.501 -13.732 1.00 53.19 281 HIS A O 1
ATOM 2267 N N . LYS A 1 282 ? 2.580 -2.482 -11.923 1.00 56.44 282 LYS A N 1
ATOM 2268 C CA . LYS A 1 282 ? 3.921 -2.542 -12.555 1.00 56.44 282 LYS A CA 1
ATOM 2269 C C . LYS A 1 282 ? 3.923 -3.433 -13.801 1.00 56.44 282 LYS A C 1
ATOM 2271 O O . LYS A 1 282 ? 4.558 -3.058 -14.777 1.00 56.44 282 LYS A O 1
ATOM 2276 N N . ALA A 1 283 ? 3.164 -4.533 -13.780 1.00 46.44 283 ALA A N 1
ATOM 2277 C CA . ALA A 1 283 ? 2.977 -5.397 -14.945 1.00 46.44 283 ALA A CA 1
ATOM 2278 C C . ALA A 1 283 ? 2.129 -4.709 -16.028 1.00 46.44 283 ALA A C 1
ATOM 2280 O O . ALA A 1 283 ? 2.484 -4.772 -17.197 1.00 46.44 283 ALA A O 1
ATOM 2281 N N . LYS A 1 284 ? 1.110 -3.921 -15.649 1.00 53.69 284 LYS A N 1
ATOM 2282 C CA . LYS A 1 284 ? 0.272 -3.168 -16.601 1.00 53.69 284 LYS A CA 1
ATOM 2283 C C . LYS A 1 284 ? 1.084 -2.311 -17.569 1.00 53.69 284 LYS A C 1
ATOM 2285 O O . LYS A 1 284 ? 0.790 -2.280 -18.755 1.00 53.69 284 LYS A O 1
ATOM 2290 N N . ARG A 1 285 ? 2.121 -1.618 -17.083 1.00 56.19 285 ARG A N 1
ATOM 2291 C CA . ARG A 1 285 ? 2.940 -0.751 -17.951 1.00 56.19 285 ARG A CA 1
ATOM 2292 C C . ARG A 1 285 ? 3.722 -1.525 -19.015 1.00 56.19 285 ARG A C 1
ATOM 2294 O O . ARG A 1 285 ? 4.071 -0.923 -20.021 1.00 56.19 285 ARG A O 1
ATOM 2301 N N . SER A 1 286 ? 4.018 -2.804 -18.786 1.00 54.28 286 SER A N 1
ATOM 2302 C CA . SER A 1 286 ? 4.818 -3.632 -19.695 1.00 54.28 286 SER A CA 1
ATOM 2303 C C . SER A 1 286 ? 3.992 -4.635 -20.501 1.00 54.28 286 SER A C 1
ATOM 2305 O O . SER A 1 286 ? 4.306 -4.865 -21.659 1.00 54.28 286 SER A O 1
ATOM 2307 N N . THR A 1 287 ? 2.953 -5.232 -19.914 1.00 57.75 287 THR A N 1
ATOM 2308 C CA . THR A 1 287 ? 2.154 -6.307 -20.530 1.00 57.75 287 THR A CA 1
ATOM 2309 C C . THR A 1 287 ? 0.706 -5.903 -20.794 1.00 57.75 287 THR A C 1
ATOM 2311 O O . THR A 1 287 ? -0.059 -6.704 -21.320 1.00 57.75 287 THR A O 1
ATOM 2314 N N . ASN A 1 288 ? 0.301 -4.690 -20.395 1.00 60.34 288 ASN A N 1
ATOM 2315 C CA . ASN A 1 288 ? -1.095 -4.237 -20.364 1.00 60.34 288 ASN A CA 1
ATOM 2316 C C . ASN A 1 288 ? -2.044 -5.179 -19.592 1.00 60.34 288 ASN A C 1
ATOM 2318 O O . ASN A 1 288 ? -3.261 -5.083 -19.714 1.00 60.34 288 ASN A O 1
ATOM 2322 N N . GLN A 1 289 ? -1.485 -6.072 -18.769 1.00 57.47 289 GLN A N 1
ATOM 2323 C CA . GLN A 1 289 ? -2.225 -6.984 -17.911 1.00 57.47 289 GLN A CA 1
ATOM 2324 C C . GLN A 1 289 ? -2.044 -6.568 -16.453 1.00 57.47 289 GLN A C 1
ATOM 2326 O O . GLN A 1 289 ? -0.934 -6.303 -15.981 1.00 57.47 289 GLN A O 1
ATOM 2331 N N . GLU A 1 290 ? -3.158 -6.506 -15.736 1.00 64.44 290 GLU A N 1
ATOM 2332 C CA . GLU A 1 290 ? -3.188 -6.314 -14.293 1.00 64.44 290 GLU A CA 1
ATOM 2333 C C . GLU A 1 290 ? -3.469 -7.658 -13.633 1.00 64.44 290 GLU A C 1
ATOM 2335 O O . GLU A 1 290 ? -4.294 -8.427 -14.116 1.00 64.44 290 GLU A O 1
ATOM 2340 N N . PHE A 1 291 ? -2.787 -7.933 -12.524 1.00 72.50 291 PHE A N 1
ATOM 2341 C CA . PHE A 1 291 ? -3.147 -9.041 -11.651 1.00 72.50 291 PHE A CA 1
ATOM 2342 C C . PHE A 1 291 ? -3.499 -8.510 -10.266 1.00 72.50 291 PHE A C 1
ATOM 2344 O O . PHE A 1 291 ? -2.980 -7.478 -9.812 1.00 72.50 291 PHE A O 1
ATOM 2351 N N . TYR A 1 292 ? -4.411 -9.221 -9.620 1.00 79.00 292 TYR A N 1
ATOM 2352 C CA . TYR A 1 292 ? -4.906 -8.905 -8.293 1.00 79.00 292 TYR A CA 1
ATOM 2353 C C . TYR A 1 292 ? -4.054 -9.605 -7.246 1.00 79.00 292 TYR A C 1
ATOM 2355 O O . TYR A 1 292 ? -3.743 -10.780 -7.390 1.00 79.00 292 TYR A O 1
ATOM 2363 N N . VAL A 1 293 ? -3.699 -8.885 -6.187 1.00 82.81 293 VAL A N 1
ATOM 2364 C CA . VAL A 1 293 ? -3.024 -9.436 -5.010 1.00 82.81 293 VAL A CA 1
ATOM 2365 C C . VAL A 1 293 ? -3.915 -9.188 -3.811 1.00 82.81 293 VAL A C 1
ATOM 2367 O O . VAL A 1 293 ? -4.265 -8.039 -3.546 1.00 82.81 293 VAL A O 1
ATOM 2370 N N . VAL A 1 294 ? -4.270 -10.244 -3.087 1.00 88.25 294 VAL A N 1
ATOM 2371 C CA . VAL A 1 294 ? -5.045 -10.137 -1.849 1.00 88.25 294 VAL A CA 1
ATOM 2372 C C . VAL A 1 294 ? -4.129 -10.376 -0.660 1.00 88.25 294 VAL A C 1
ATOM 2374 O O . VAL A 1 294 ? -3.231 -11.215 -0.712 1.00 88.25 294 VAL A O 1
ATOM 2377 N N . ARG A 1 295 ? -4.342 -9.605 0.404 1.00 91.31 295 ARG A N 1
ATOM 2378 C CA . ARG A 1 295 ? -3.637 -9.737 1.676 1.00 91.31 295 ARG A CA 1
ATOM 2379 C C . ARG A 1 295 ? -4.647 -9.842 2.805 1.00 91.31 295 ARG A C 1
ATOM 2381 O O . ARG A 1 295 ? -5.549 -9.008 2.891 1.00 91.31 295 ARG A O 1
ATOM 2388 N N . PHE A 1 296 ? -4.467 -10.841 3.657 1.00 94.06 296 PHE A N 1
ATOM 2389 C CA . PHE A 1 296 ? -5.261 -11.039 4.865 1.00 94.06 296 PHE A CA 1
ATOM 2390 C C . PHE A 1 296 ? -4.569 -10.378 6.054 1.00 94.06 296 PHE A C 1
ATOM 2392 O O . PHE A 1 296 ? -3.341 -10.336 6.102 1.00 94.06 296 PHE A O 1
ATOM 2399 N N . LEU A 1 297 ? -5.353 -9.828 6.980 1.00 95.50 297 LEU A N 1
ATOM 2400 C CA . LEU A 1 297 ? -4.841 -9.191 8.195 1.00 95.50 297 LEU A CA 1
ATOM 2401 C C . LEU A 1 297 ? -4.714 -10.219 9.329 1.00 95.50 297 LEU A C 1
ATOM 2403 O O . LEU A 1 297 ? -5.580 -11.091 9.436 1.00 95.50 297 LEU A O 1
ATOM 2407 N N . PRO A 1 298 ? -3.725 -10.078 10.231 1.00 96.25 298 PRO A N 1
ATOM 2408 C CA . PRO A 1 298 ? -3.753 -10.785 11.505 1.00 96.25 298 PRO A CA 1
ATOM 2409 C C . PRO A 1 298 ? -4.920 -10.279 12.365 1.00 96.25 298 PRO A C 1
ATOM 2411 O O . PRO A 1 298 ? -5.342 -9.125 12.250 1.00 96.25 298 PRO A O 1
ATOM 2414 N N . ILE A 1 299 ? -5.437 -11.127 13.253 1.00 95.00 299 ILE A N 1
ATOM 2415 C CA . ILE A 1 299 ? -6.702 -10.907 13.969 1.00 95.00 299 ILE A CA 1
ATOM 2416 C C . ILE A 1 299 ? -6.714 -9.629 14.817 1.00 95.00 299 ILE A C 1
ATOM 2418 O O . ILE A 1 299 ? -7.720 -8.916 14.861 1.00 95.00 299 ILE A O 1
ATOM 2422 N N . ARG A 1 300 ? -5.579 -9.302 15.439 1.00 95.62 300 ARG A N 1
ATOM 2423 C CA . ARG A 1 300 ? -5.376 -8.076 16.221 1.00 95.62 300 ARG A CA 1
ATOM 2424 C C . ARG A 1 300 ? -5.555 -6.831 15.352 1.00 95.62 300 ARG A C 1
ATOM 2426 O O . ARG A 1 300 ? -6.437 -6.005 15.592 1.00 95.62 300 ARG A O 1
ATOM 2433 N N . LEU A 1 301 ? -4.821 -6.771 14.238 1.00 95.88 301 LEU A N 1
ATOM 2434 C CA . LEU A 1 301 ? -4.921 -5.680 13.266 1.00 95.88 301 LEU A CA 1
ATOM 2435 C C . LEU A 1 301 ? -6.308 -5.614 12.606 1.00 95.88 301 LEU A C 1
ATOM 2437 O O . LEU A 1 301 ? -6.834 -4.522 12.380 1.00 95.88 301 LEU A O 1
ATOM 2441 N N . ALA A 1 302 ? -6.916 -6.766 12.313 1.00 95.06 302 ALA A N 1
ATOM 2442 C CA . ALA A 1 302 ? -8.266 -6.866 11.765 1.00 95.06 302 ALA A CA 1
ATOM 2443 C C . ALA A 1 302 ? -9.309 -6.259 12.715 1.00 95.06 302 ALA A C 1
ATOM 2445 O O . ALA A 1 302 ? -10.165 -5.492 12.277 1.00 95.06 302 ALA A O 1
ATOM 2446 N N . THR A 1 303 ? -9.195 -6.528 14.017 1.00 94.56 303 THR A N 1
ATOM 2447 C CA . THR A 1 303 ? -10.107 -6.008 15.047 1.00 94.56 303 THR A CA 1
ATOM 2448 C C . THR A 1 303 ? -10.030 -4.486 15.150 1.00 94.56 303 THR A C 1
ATOM 2450 O O . THR A 1 303 ? -11.061 -3.809 15.103 1.00 94.56 303 THR A O 1
ATOM 2453 N N . VAL A 1 304 ? -8.817 -3.925 15.210 1.00 95.88 304 VAL A N 1
ATOM 2454 C CA . VAL A 1 304 ? -8.616 -2.464 15.212 1.00 95.88 304 VAL A CA 1
ATOM 2455 C C . VAL A 1 304 ? -9.162 -1.837 13.929 1.00 95.88 304 VAL A C 1
ATOM 2457 O O . VAL A 1 304 ? -9.836 -0.807 13.954 1.00 95.88 304 VAL A O 1
ATOM 2460 N N . THR A 1 305 ? -8.921 -2.489 12.795 1.00 94.25 305 THR A N 1
ATOM 2461 C CA . THR A 1 305 ? -9.393 -2.040 11.485 1.00 94.25 305 THR A CA 1
ATOM 2462 C C . THR A 1 305 ? -10.921 -2.003 11.406 1.00 94.25 305 THR A C 1
ATOM 2464 O O . THR A 1 305 ? -11.476 -1.034 10.884 1.00 94.25 305 THR A O 1
ATOM 2467 N N . LEU A 1 306 ? -11.614 -3.008 11.953 1.00 93.69 306 LEU A N 1
ATOM 2468 C CA . LEU A 1 306 ? -13.074 -3.019 12.054 1.00 93.69 306 LEU A CA 1
ATOM 2469 C C . LEU A 1 306 ? -13.579 -1.867 12.923 1.00 93.69 306 LEU A C 1
ATOM 2471 O O . LEU A 1 306 ? -14.347 -1.049 12.421 1.00 93.69 306 LEU A O 1
ATOM 2475 N N . LYS A 1 307 ? -13.089 -1.744 14.170 1.00 94.81 307 LYS A N 1
ATOM 2476 C CA . LYS A 1 307 ? -13.450 -0.648 15.094 1.00 94.81 307 LYS A CA 1
ATOM 2477 C C . LYS A 1 307 ? -13.245 0.724 14.435 1.00 94.81 307 LYS A C 1
ATOM 2479 O O . LYS A 1 307 ? -14.094 1.616 14.544 1.00 94.81 307 LYS A O 1
ATOM 2484 N N . TYR A 1 308 ? -12.148 0.889 13.694 1.00 94.31 308 TYR A N 1
ATOM 2485 C CA . TYR A 1 308 ? -11.880 2.107 12.937 1.00 94.31 308 TYR A CA 1
ATOM 2486 C C . TYR A 1 308 ? -12.931 2.359 11.847 1.00 94.31 308 TYR A C 1
ATOM 2488 O O . TYR A 1 308 ? -13.490 3.456 11.777 1.00 94.31 308 TYR A O 1
ATOM 2496 N N . LEU A 1 309 ? -13.210 1.362 11.000 1.00 91.25 309 LEU A N 1
ATOM 2497 C CA . LEU A 1 309 ? -14.114 1.497 9.856 1.00 91.25 309 LEU A CA 1
ATOM 2498 C C . LEU A 1 309 ? -15.581 1.689 10.255 1.00 91.25 309 LEU A C 1
ATOM 2500 O O . LEU A 1 309 ? -16.281 2.476 9.613 1.00 91.25 309 LEU A O 1
ATOM 2504 N N . THR A 1 310 ? -16.045 0.992 11.291 1.00 91.19 310 THR A N 1
ATOM 2505 C CA . THR A 1 310 ? -17.442 1.039 11.739 1.00 91.19 310 THR A CA 1
ATOM 2506 C C . THR A 1 310 ? -17.715 2.244 12.637 1.00 91.19 310 THR A C 1
ATOM 2508 O O . THR A 1 310 ? -18.777 2.852 12.518 1.00 91.19 310 THR A O 1
ATOM 2511 N N . CYS A 1 311 ? -16.764 2.623 13.502 1.00 93.12 311 CYS A N 1
ATOM 2512 C CA . CYS A 1 311 ? -16.996 3.596 14.574 1.00 93.12 311 CYS A CA 1
ATOM 2513 C C . CYS A 1 311 ? -16.153 4.869 14.414 1.00 93.12 311 CYS A C 1
ATOM 2515 O O . CYS A 1 311 ? -16.682 5.922 14.043 1.00 93.12 311 CYS A O 1
ATOM 2517 N N . ILE A 1 312 ? -14.842 4.781 14.675 1.00 93.12 312 ILE A N 1
ATOM 2518 C CA . ILE A 1 312 ? -13.942 5.943 14.844 1.00 93.12 312 ILE A CA 1
ATOM 2519 C C . ILE A 1 312 ? -13.967 6.844 13.613 1.00 93.12 312 ILE A C 1
ATOM 2521 O O . ILE A 1 312 ? -14.072 8.067 13.716 1.00 93.12 312 ILE A O 1
ATOM 2525 N N . ARG A 1 313 ? -13.914 6.248 12.421 1.00 89.25 313 ARG A N 1
ATOM 2526 C CA . ARG A 1 313 ? -13.904 7.002 11.173 1.00 89.25 313 ARG A CA 1
ATOM 2527 C C . ARG A 1 313 ? -15.186 7.802 10.964 1.00 89.25 313 ARG A C 1
ATOM 2529 O O . ARG A 1 313 ? -15.109 8.936 10.489 1.00 89.25 313 ARG A O 1
ATOM 2536 N N . ARG A 1 314 ? -16.347 7.230 11.295 1.00 87.75 314 ARG A N 1
ATOM 2537 C CA . ARG A 1 314 ? -17.645 7.910 11.155 1.00 87.75 314 ARG A CA 1
ATOM 2538 C C . ARG A 1 314 ? -17.766 9.065 12.141 1.00 87.75 314 ARG A C 1
ATOM 2540 O O . ARG A 1 314 ? -18.138 10.161 11.729 1.00 87.75 314 ARG A O 1
ATOM 2547 N N . VAL A 1 315 ? -17.358 8.852 13.394 1.00 90.19 315 VAL A N 1
ATOM 2548 C CA . VAL A 1 315 ? -17.271 9.924 14.398 1.00 90.19 315 VAL A CA 1
ATOM 2549 C C . VAL A 1 315 ? -16.329 11.027 13.916 1.00 90.19 315 VAL A C 1
ATOM 2551 O O . VAL A 1 315 ? -16.720 12.187 13.867 1.00 90.19 315 VAL A O 1
ATOM 2554 N N . GLY A 1 316 ? -15.125 10.688 13.450 1.00 89.31 316 GLY A N 1
ATOM 2555 C CA . GLY A 1 316 ? -14.175 11.667 12.920 1.00 89.31 316 GLY A CA 1
ATOM 2556 C C . GLY A 1 316 ? -14.702 12.446 11.707 1.00 89.31 316 GLY A C 1
ATOM 2557 O O . GLY A 1 316 ? -14.451 13.645 11.591 1.00 89.31 316 GLY A O 1
ATOM 2558 N N . ALA A 1 317 ? -15.454 11.802 10.809 1.00 84.06 317 ALA A N 1
ATOM 2559 C CA . ALA A 1 317 ? -16.101 12.478 9.683 1.00 84.06 317 ALA A CA 1
ATOM 2560 C C . ALA A 1 317 ? -17.169 13.481 10.151 1.00 84.06 317 ALA A C 1
ATOM 2562 O O . ALA A 1 317 ? -17.184 14.615 9.670 1.00 84.06 317 ALA A O 1
ATOM 2563 N N . LEU A 1 318 ? -18.000 13.094 11.125 1.00 87.38 318 LEU A N 1
ATOM 2564 C CA . LEU A 1 318 ? -18.991 13.973 11.747 1.00 87.38 318 LEU A CA 1
ATOM 2565 C C . LEU A 1 318 ? -18.315 15.173 12.418 1.00 87.38 318 LEU A C 1
ATOM 2567 O O . LEU A 1 318 ? -18.643 16.312 12.108 1.00 87.38 318 LEU A O 1
ATOM 2571 N N . LEU A 1 319 ? -17.309 14.943 13.261 1.00 87.44 319 LEU A N 1
ATOM 2572 C CA . LEU A 1 319 ? -16.617 16.017 13.979 1.00 87.44 319 LEU A CA 1
ATOM 2573 C C . LEU A 1 319 ? -15.918 17.012 13.039 1.00 87.44 319 LEU A C 1
ATOM 2575 O O . LEU A 1 319 ? -15.924 18.214 13.298 1.00 87.44 319 LEU A O 1
ATOM 2579 N N . ARG A 1 320 ? -15.343 16.540 11.923 1.00 84.69 320 ARG A N 1
ATOM 2580 C CA . ARG A 1 320 ? -14.781 17.429 10.890 1.00 84.69 320 ARG A CA 1
ATOM 2581 C C . ARG A 1 320 ? -15.865 18.294 10.250 1.00 84.69 320 ARG A C 1
ATOM 2583 O O . ARG A 1 320 ? -15.632 19.480 10.045 1.00 84.69 320 ARG A O 1
ATOM 2590 N N . ARG A 1 321 ? -17.038 17.727 9.942 1.00 81.31 321 ARG A N 1
ATOM 2591 C CA . ARG A 1 321 ? -18.175 18.484 9.389 1.00 81.31 321 ARG A CA 1
ATOM 2592 C C . ARG A 1 321 ? -18.593 19.611 10.337 1.00 81.31 321 ARG A C 1
ATOM 2594 O O . ARG A 1 321 ? -18.769 20.738 9.887 1.00 81.31 321 ARG A O 1
ATOM 2601 N N . GLU A 1 322 ? -18.676 19.316 11.630 1.00 81.75 322 GLU A N 1
ATOM 2602 C CA . GLU A 1 322 ? -19.034 20.296 12.661 1.00 81.75 322 GLU A CA 1
ATOM 2603 C C . GLU A 1 322 ? -17.960 21.383 12.840 1.00 81.75 322 GLU A C 1
ATOM 2605 O O . GLU A 1 322 ? -18.289 22.551 13.022 1.00 81.75 322 GLU A O 1
ATOM 2610 N N . GLN A 1 323 ? -16.671 21.040 12.724 1.00 77.12 323 GLN A N 1
ATOM 2611 C CA . GLN A 1 323 ? -15.567 22.000 12.864 1.00 77.12 323 GLN A CA 1
ATOM 2612 C C . GLN A 1 323 ? -15.482 23.029 11.725 1.00 77.12 323 GLN A C 1
ATOM 2614 O O . GLN A 1 323 ? -15.066 24.160 11.964 1.00 77.12 323 GLN A O 1
ATOM 2619 N N . PHE A 1 324 ? -15.848 22.656 10.495 1.00 68.25 324 PHE A N 1
ATOM 2620 C CA . PHE A 1 324 ? -15.724 23.529 9.316 1.00 68.25 324 PHE A CA 1
ATOM 2621 C C . PHE A 1 324 ? -17.049 24.163 8.855 1.00 68.25 324 PHE A C 1
ATOM 2623 O O . PHE A 1 324 ? -17.039 24.972 7.926 1.00 68.25 324 PHE A O 1
ATOM 2630 N N . GLY A 1 325 ? -18.176 23.825 9.493 1.00 59.31 325 GLY A N 1
ATOM 2631 C CA . GLY A 1 325 ? -19.509 24.302 9.122 1.00 59.31 325 GLY A CA 1
ATOM 2632 C C . GLY A 1 325 ? -20.013 23.770 7.769 1.00 59.31 325 GLY A C 1
ATOM 2633 O O . GLY A 1 325 ? -19.266 23.258 6.931 1.00 59.31 325 GLY A O 1
ATOM 2634 N N . GLN A 1 326 ? -21.320 23.912 7.522 1.00 50.38 326 GLN A N 1
ATOM 2635 C CA . GLN A 1 326 ? -21.974 23.493 6.267 1.00 50.38 326 GLN A CA 1
ATOM 2636 C C . GLN A 1 326 ? -21.566 24.338 5.039 1.00 50.38 326 GLN A C 1
ATOM 2638 O O . GLN A 1 326 ? -21.855 23.956 3.907 1.00 50.38 326 GLN A O 1
ATOM 2643 N N . SER A 1 327 ? -20.847 25.449 5.233 1.00 41.44 327 SER A N 1
ATOM 2644 C CA . SER A 1 327 ? -20.468 26.413 4.186 1.00 41.44 327 SER A CA 1
ATOM 2645 C C . SER A 1 327 ? -19.430 25.900 3.174 1.00 41.44 327 SER A C 1
ATOM 2647 O O . SER A 1 327 ? -19.089 26.603 2.228 1.00 41.44 327 SER A O 1
ATOM 2649 N N . SER A 1 328 ? -18.933 24.669 3.328 1.00 42.09 328 SER A N 1
ATOM 2650 C CA . SER A 1 328 ? -17.980 24.023 2.410 1.00 42.09 328 SER A CA 1
ATOM 2651 C C . SER A 1 328 ? -18.643 23.014 1.453 1.00 42.09 328 SER A C 1
ATOM 2653 O O . SER A 1 328 ? -18.071 21.973 1.128 1.00 42.09 328 SER A O 1
ATOM 2655 N N . LEU A 1 329 ? -19.834 23.352 0.943 1.00 38.56 329 LEU A N 1
ATOM 2656 C CA . LEU A 1 329 ? -20.690 22.579 0.016 1.00 38.56 329 LEU A CA 1
ATOM 2657 C C . LEU A 1 329 ? -20.067 22.195 -1.354 1.00 38.56 329 LEU A C 1
ATOM 2659 O O . LEU A 1 329 ? -20.771 21.741 -2.250 1.00 38.56 329 LEU A O 1
ATOM 2663 N N . GLY A 1 330 ? -18.748 22.323 -1.531 1.00 38.53 330 GLY A N 1
ATOM 2664 C CA . GLY A 1 330 ? -18.015 21.869 -2.721 1.00 38.53 330 GLY A CA 1
ATOM 2665 C C . GLY A 1 330 ? -17.186 20.589 -2.534 1.00 38.53 330 GLY A C 1
ATOM 2666 O O . GLY A 1 330 ? -16.673 20.054 -3.515 1.00 38.53 330 GLY A O 1
ATOM 2667 N N . ARG A 1 331 ? -17.017 20.077 -1.305 1.00 42.84 331 ARG A N 1
ATOM 2668 C CA . ARG A 1 331 ? -16.325 18.800 -1.054 1.00 42.84 331 ARG A CA 1
ATOM 2669 C C . ARG A 1 331 ? -17.341 17.757 -0.616 1.00 42.84 331 ARG A C 1
ATOM 2671 O O . ARG A 1 331 ? -17.921 17.887 0.454 1.00 42.84 331 ARG A O 1
ATOM 2678 N N . SER A 1 332 ? -17.524 16.721 -1.438 1.00 40.50 332 SER A N 1
ATOM 2679 C CA . SER A 1 332 ? -18.250 15.504 -1.058 1.00 40.50 332 SER A CA 1
ATOM 2680 C C . SER A 1 332 ? -17.846 15.089 0.363 1.00 40.50 332 SER A C 1
ATOM 2682 O O . SER A 1 332 ? -16.659 14.926 0.655 1.00 40.50 332 SER A O 1
ATOM 2684 N N . SER A 1 333 ? -18.831 15.007 1.257 1.00 46.84 333 SER A N 1
ATOM 2685 C CA . SER A 1 333 ? -18.680 14.903 2.715 1.00 46.84 333 SER A CA 1
ATOM 2686 C C . SER A 1 333 ? -18.124 13.558 3.200 1.00 46.84 333 SER A C 1
ATOM 2688 O O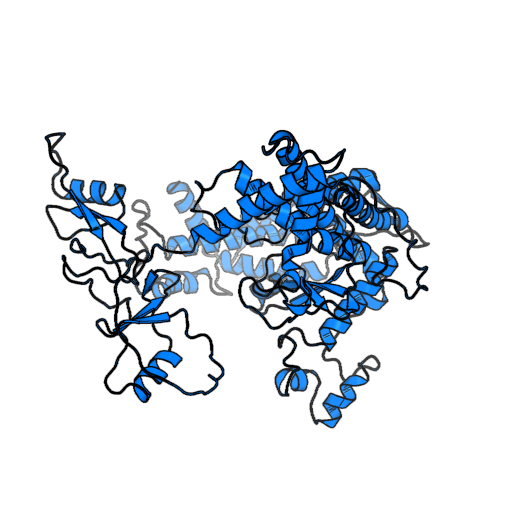 . SER A 1 333 ? -17.872 13.386 4.392 1.00 46.84 333 SER A O 1
ATOM 2690 N N . LEU A 1 334 ? -17.851 12.625 2.287 1.00 50.97 334 LEU A N 1
ATOM 2691 C CA . LEU A 1 334 ? -17.056 11.433 2.542 1.00 50.97 334 LEU A CA 1
ATOM 2692 C C . LEU A 1 334 ? -15.813 11.482 1.651 1.00 50.97 334 LEU A C 1
ATOM 2694 O O . LEU A 1 334 ? -15.930 11.458 0.424 1.00 50.97 334 LEU A O 1
ATOM 2698 N N . PRO A 1 335 ? -14.609 11.551 2.237 1.00 52.91 335 PRO A N 1
ATOM 2699 C CA . PRO A 1 335 ? -13.399 11.497 1.442 1.00 52.91 335 PRO A CA 1
ATOM 2700 C C . PRO A 1 335 ? -13.319 10.167 0.676 1.00 52.91 335 PRO A C 1
ATOM 2702 O O . PRO A 1 335 ? -13.590 9.109 1.247 1.00 52.91 335 PRO A O 1
ATOM 2705 N N . GLY A 1 336 ? -12.905 10.211 -0.594 1.00 56.31 336 GLY A N 1
ATOM 2706 C CA . GLY A 1 336 ? -12.827 9.028 -1.464 1.00 56.31 336 GLY A CA 1
ATOM 2707 C C . GLY A 1 336 ? -11.836 7.945 -1.007 1.00 56.31 336 GLY A C 1
ATOM 2708 O O . GLY A 1 336 ? -11.869 6.835 -1.528 1.00 56.31 336 GLY A O 1
ATOM 2709 N N . PHE A 1 337 ? -10.976 8.233 -0.024 1.00 61.12 337 PHE A N 1
ATOM 2710 C CA . PHE A 1 337 ? -10.024 7.275 0.537 1.00 61.12 337 PHE A CA 1
ATOM 2711 C C . PHE A 1 337 ? -10.505 6.736 1.886 1.00 61.12 337 PHE A C 1
ATOM 2713 O O . PHE A 1 337 ? -10.884 7.506 2.774 1.00 61.12 337 PHE A O 1
ATOM 2720 N N . LEU A 1 338 ? -10.478 5.404 2.042 1.00 64.56 338 LEU A N 1
ATOM 2721 C CA . LEU A 1 338 ? -10.877 4.757 3.294 1.00 64.56 338 LEU A CA 1
ATOM 2722 C C . LEU A 1 338 ? -9.840 4.925 4.418 1.00 64.56 338 LEU A C 1
ATOM 2724 O O . LEU A 1 338 ? -10.218 4.974 5.583 1.00 64.56 338 LEU A O 1
ATOM 2728 N N . PHE A 1 339 ? -8.566 5.041 4.040 1.00 65.31 339 PHE A N 1
ATOM 2729 C CA . PHE A 1 339 ? -7.400 5.179 4.911 1.00 65.31 339 PHE A CA 1
ATOM 2730 C C . PHE A 1 339 ? -6.398 6.175 4.308 1.00 65.31 339 PHE A C 1
ATOM 2732 O O . PHE A 1 339 ? -6.508 6.534 3.133 1.00 65.31 339 PHE A O 1
ATOM 2739 N N . PHE A 1 340 ? -5.396 6.568 5.102 1.00 65.88 340 PHE A N 1
ATOM 2740 C CA . PHE A 1 340 ? -4.165 7.251 4.673 1.00 65.88 340 PHE A CA 1
ATOM 2741 C C . PHE A 1 340 ? -4.403 8.515 3.855 1.00 65.88 340 PHE A C 1
ATOM 2743 O O . PHE A 1 340 ? -3.882 8.678 2.747 1.00 65.88 340 PHE A O 1
ATOM 2750 N N . GLN A 1 341 ? -5.196 9.429 4.406 1.00 68.31 341 GLN A N 1
ATOM 2751 C CA . GLN A 1 341 ? -5.438 10.713 3.770 1.00 68.31 341 GLN A CA 1
ATOM 2752 C C . GLN A 1 341 ? -5.179 11.888 4.697 1.00 68.31 341 GLN A C 1
ATOM 2754 O O . GLN A 1 341 ? -5.185 11.792 5.919 1.00 68.31 341 GLN A O 1
ATOM 2759 N N . SER A 1 342 ? -4.934 13.042 4.101 1.00 61.22 342 SER A N 1
ATOM 2760 C CA . SER A 1 342 ? -4.888 14.316 4.803 1.00 61.22 342 SER A CA 1
ATOM 2761 C C . SER A 1 342 ? -5.666 15.317 3.970 1.00 61.22 342 SER A C 1
ATOM 2763 O O . SER A 1 342 ? -5.289 15.631 2.842 1.00 61.22 342 SER A O 1
ATOM 2765 N N . ASN A 1 343 ? -6.807 15.761 4.501 1.00 60.56 343 ASN A N 1
ATOM 2766 C CA . ASN A 1 343 ? -7.705 16.716 3.846 1.00 60.56 343 ASN A CA 1
ATOM 2767 C C . ASN A 1 343 ? -8.144 16.286 2.429 1.00 60.56 343 ASN A C 1
ATOM 2769 O O . ASN A 1 343 ? -8.186 17.101 1.508 1.00 60.56 343 ASN A O 1
ATOM 2773 N N . GLY A 1 344 ? -8.443 14.993 2.247 1.00 61.16 344 GLY A N 1
ATOM 2774 C CA . GLY A 1 344 ? -8.903 14.419 0.975 1.00 61.16 344 GLY A CA 1
ATOM 2775 C C . GLY A 1 344 ? -7.797 14.076 -0.030 1.00 61.16 344 GLY A C 1
ATOM 2776 O O . GLY A 1 344 ? -8.100 13.585 -1.114 1.00 61.16 344 GLY A O 1
ATOM 2777 N N . LYS A 1 345 ? -6.520 14.299 0.309 1.00 65.19 345 LYS A N 1
ATOM 2778 C CA . LYS A 1 345 ? -5.370 13.841 -0.487 1.00 65.19 345 LYS A CA 1
ATOM 2779 C C . LYS A 1 345 ? -4.781 12.571 0.117 1.00 65.19 345 LYS A C 1
ATOM 2781 O O . LYS A 1 345 ? -4.583 12.522 1.329 1.00 65.19 345 LYS A O 1
ATOM 2786 N N . ALA A 1 346 ? -4.467 11.584 -0.718 1.00 71.75 346 ALA A N 1
ATOM 2787 C CA . ALA A 1 346 ? -3.746 10.386 -0.294 1.00 71.75 346 ALA A CA 1
ATOM 2788 C C . ALA A 1 346 ? -2.352 10.744 0.251 1.00 71.75 346 ALA A C 1
ATOM 2790 O O . ALA A 1 346 ? -1.720 11.698 -0.213 1.00 71.75 346 ALA A O 1
ATOM 2791 N N . TRP A 1 347 ? -1.867 9.984 1.231 1.00 77.94 347 TRP A N 1
ATOM 2792 C CA . TRP A 1 347 ? -0.517 10.150 1.763 1.00 77.94 347 TRP A CA 1
ATOM 2793 C C . TRP A 1 347 ? 0.548 9.901 0.696 1.00 77.94 347 TRP A C 1
ATOM 2795 O O . TRP A 1 347 ? 0.426 9.024 -0.160 1.00 77.94 347 TRP A O 1
ATOM 2805 N N . THR A 1 348 ? 1.633 10.666 0.779 1.00 75.50 348 THR A N 1
ATOM 2806 C CA . THR A 1 348 ? 2.810 10.476 -0.065 1.00 75.50 348 THR A CA 1
ATOM 2807 C C . THR A 1 348 ? 3.633 9.277 0.409 1.00 75.50 348 THR A C 1
ATOM 2809 O O . THR A 1 348 ? 3.650 8.932 1.593 1.00 75.50 348 THR A O 1
ATOM 2812 N N . SER A 1 349 ? 4.391 8.662 -0.505 1.00 74.44 349 SER A N 1
ATOM 2813 C CA . SER A 1 349 ? 5.335 7.580 -0.175 1.00 74.44 349 SER A CA 1
ATOM 2814 C C . SER A 1 349 ? 6.406 8.006 0.837 1.00 74.44 349 SER A C 1
ATOM 2816 O O . SER A 1 349 ? 6.893 7.182 1.614 1.00 74.44 349 SER A O 1
ATOM 2818 N N . THR A 1 350 ? 6.750 9.296 0.858 1.00 83.38 350 THR A N 1
ATOM 2819 C CA . THR A 1 350 ? 7.698 9.885 1.808 1.00 83.38 350 THR A CA 1
ATOM 2820 C C . THR A 1 350 ? 7.208 9.780 3.248 1.00 83.38 350 THR A C 1
ATOM 2822 O O . THR A 1 350 ? 8.002 9.444 4.120 1.00 83.38 350 THR A O 1
ATOM 2825 N N . ARG A 1 351 ? 5.905 9.967 3.501 1.00 85.00 351 ARG A N 1
ATOM 2826 C CA . ARG A 1 351 ? 5.339 9.886 4.855 1.00 85.00 351 ARG A CA 1
ATOM 2827 C C . ARG A 1 351 ? 5.428 8.475 5.432 1.00 85.00 351 ARG A C 1
ATOM 2829 O O . ARG A 1 351 ? 5.900 8.310 6.548 1.00 85.00 351 ARG A O 1
ATOM 2836 N N . LEU A 1 352 ? 5.044 7.458 4.656 1.00 83.19 352 LEU A N 1
ATOM 2837 C CA . LEU A 1 352 ? 5.170 6.052 5.071 1.00 83.19 352 LEU A CA 1
ATOM 2838 C C . LEU A 1 352 ? 6.630 5.648 5.298 1.00 83.19 352 LEU A C 1
ATOM 2840 O O . LEU A 1 352 ? 6.931 4.912 6.229 1.00 83.19 352 LEU A O 1
ATOM 2844 N N . THR A 1 353 ? 7.544 6.156 4.467 1.00 88.44 353 THR A N 1
ATOM 2845 C CA . THR A 1 353 ? 8.979 5.896 4.639 1.00 88.44 353 THR A CA 1
ATOM 2846 C C . THR A 1 353 ? 9.519 6.556 5.910 1.00 88.44 353 THR A C 1
ATOM 2848 O O . THR A 1 353 ? 10.291 5.927 6.623 1.00 88.44 353 THR A O 1
ATOM 2851 N N . ALA A 1 354 ? 9.099 7.785 6.225 1.00 91.69 354 ALA A N 1
ATOM 2852 C CA . ALA A 1 354 ? 9.477 8.465 7.464 1.00 91.69 354 ALA A CA 1
ATOM 2853 C C . ALA A 1 354 ? 8.928 7.746 8.706 1.00 91.69 354 ALA A C 1
ATOM 2855 O O . ALA A 1 354 ? 9.644 7.576 9.686 1.00 91.69 354 ALA A O 1
ATOM 2856 N N . LEU A 1 355 ? 7.684 7.267 8.638 1.00 91.62 355 LEU A N 1
ATOM 2857 C CA . LEU A 1 355 ? 7.064 6.480 9.701 1.00 91.62 355 LEU A CA 1
ATOM 2858 C C . LEU A 1 355 ? 7.806 5.163 9.952 1.00 91.62 355 LEU A C 1
ATOM 2860 O O . LEU A 1 355 ? 8.082 4.829 11.101 1.00 91.62 355 LEU A O 1
ATOM 2864 N N . LEU A 1 356 ? 8.168 4.446 8.884 1.00 92.75 356 LEU A N 1
ATOM 2865 C CA . LEU A 1 356 ? 8.945 3.216 8.996 1.00 92.75 356 LEU A CA 1
ATOM 2866 C C . LEU A 1 356 ? 10.317 3.477 9.624 1.00 92.75 356 LEU A C 1
ATOM 2868 O O . LEU A 1 356 ? 10.684 2.761 10.546 1.00 92.75 356 LEU A O 1
ATOM 2872 N N . LYS A 1 357 ? 11.024 4.527 9.186 1.00 95.00 357 LYS A N 1
ATOM 2873 C CA . LYS A 1 357 ? 12.314 4.924 9.769 1.00 95.00 357 LYS A CA 1
ATOM 2874 C C . LYS A 1 357 ? 12.211 5.239 11.258 1.00 95.00 357 LYS A C 1
ATOM 2876 O O . LYS A 1 357 ? 13.046 4.794 12.033 1.00 95.00 357 LYS A O 1
ATOM 2881 N N . ALA A 1 358 ? 11.193 6.001 11.660 1.00 95.25 358 ALA A N 1
ATOM 2882 C CA . ALA A 1 358 ? 10.998 6.371 13.058 1.00 95.25 358 ALA A CA 1
ATOM 2883 C C . ALA A 1 358 ? 10.699 5.144 13.934 1.00 95.25 358 ALA A C 1
ATOM 2885 O O . ALA A 1 358 ? 11.240 5.015 15.030 1.00 95.25 358 ALA A O 1
ATOM 2886 N N . ALA A 1 359 ? 9.863 4.223 13.446 1.00 95.56 359 ALA A N 1
ATOM 2887 C CA . ALA A 1 359 ? 9.550 2.993 14.163 1.00 95.56 359 ALA A CA 1
ATOM 2888 C C . ALA A 1 359 ? 10.744 2.035 14.212 1.00 95.56 359 ALA A C 1
ATOM 2890 O O . ALA A 1 359 ? 11.057 1.520 15.278 1.00 95.56 359 ALA A O 1
ATOM 2891 N N . SER A 1 360 ? 11.456 1.843 13.101 1.00 95.00 360 SER A N 1
ATOM 2892 C CA . SER A 1 360 ? 12.646 0.994 13.077 1.00 95.00 360 SER A CA 1
ATOM 2893 C C . SER A 1 360 ? 13.757 1.574 13.950 1.00 95.00 360 SER A C 1
ATOM 2895 O O . SER A 1 360 ? 14.414 0.824 14.653 1.00 95.00 360 SER A O 1
ATOM 2897 N N . LYS A 1 361 ? 13.930 2.903 14.005 1.00 95.44 361 LYS A N 1
ATOM 2898 C CA . LYS A 1 361 ? 14.892 3.518 14.929 1.00 95.44 361 LYS A CA 1
ATOM 2899 C C . LYS A 1 361 ? 14.522 3.252 16.385 1.00 95.44 361 LYS A C 1
ATOM 2901 O O . LYS A 1 361 ? 15.399 3.092 17.216 1.00 95.44 361 LYS A O 1
ATOM 2906 N N . LYS A 1 362 ? 13.229 3.180 16.700 1.00 95.00 362 LYS A N 1
ATOM 2907 C CA . LYS A 1 362 ? 12.766 2.875 18.055 1.00 95.00 362 LYS A CA 1
ATOM 2908 C C . LYS A 1 362 ? 12.898 1.392 18.417 1.00 95.00 362 LYS A C 1
ATOM 2910 O O . LYS A 1 362 ? 13.229 1.093 19.555 1.00 95.00 362 LYS A O 1
ATOM 2915 N N . VAL A 1 363 ? 12.590 0.487 17.486 1.00 95.12 363 VAL A N 1
ATOM 2916 C CA . VAL A 1 363 ? 12.508 -0.963 17.751 1.00 95.12 363 VAL A CA 1
ATOM 2917 C C . VAL A 1 363 ? 13.827 -1.684 17.461 1.00 95.12 363 VAL A C 1
ATOM 2919 O O . VAL A 1 363 ? 14.171 -2.619 18.165 1.00 95.12 363 VAL A O 1
ATOM 2922 N N . TRP A 1 364 ? 14.565 -1.261 16.435 1.00 94.38 364 TRP A N 1
ATOM 2923 C CA . TRP A 1 364 ? 15.799 -1.903 15.952 1.00 94.38 364 TRP A CA 1
ATOM 2924 C C . TRP A 1 364 ? 17.061 -1.084 16.235 1.00 94.38 364 TRP A C 1
ATOM 2926 O O . TRP A 1 364 ? 18.142 -1.468 15.806 1.00 94.38 364 TRP A O 1
ATOM 2936 N N . ASP A 1 365 ? 16.916 0.103 16.829 1.00 92.44 365 ASP A N 1
ATOM 2937 C CA . ASP A 1 365 ? 17.963 1.131 16.928 1.00 92.44 365 ASP A CA 1
ATOM 2938 C C . ASP A 1 365 ? 18.574 1.570 15.572 1.00 92.44 365 ASP A C 1
ATOM 2940 O O . ASP A 1 365 ? 19.565 2.300 15.500 1.00 92.44 365 ASP A O 1
ATOM 2944 N N . GLN A 1 366 ? 17.925 1.216 14.457 1.00 92.06 366 GLN A N 1
ATOM 2945 C CA . GLN A 1 366 ? 18.404 1.467 13.096 1.00 92.06 366 GLN A CA 1
ATOM 2946 C C . GLN A 1 366 ? 17.336 2.130 12.228 1.00 92.06 366 GLN A C 1
ATOM 2948 O O . GLN A 1 366 ? 16.169 1.737 12.213 1.00 92.06 366 GLN A O 1
ATOM 2953 N N . GLU A 1 367 ? 17.730 3.125 11.434 1.00 93.12 367 GLU A N 1
ATOM 2954 C CA . GLU A 1 367 ? 16.827 3.756 10.471 1.00 93.12 367 GLU A CA 1
ATOM 2955 C C . GLU A 1 367 ? 16.746 2.967 9.163 1.00 93.12 367 GLU A C 1
ATOM 2957 O O . GLU A 1 367 ? 17.612 3.059 8.291 1.00 93.12 367 GLU A O 1
ATOM 2962 N N . VAL A 1 368 ? 15.636 2.261 8.965 1.00 91.50 368 VAL A N 1
ATOM 2963 C CA . VAL A 1 368 ? 15.402 1.446 7.778 1.00 91.50 368 VAL A CA 1
ATOM 2964 C C . VAL A 1 368 ? 14.345 2.101 6.896 1.00 91.50 368 VAL A C 1
ATOM 2966 O O . VAL A 1 368 ? 13.232 2.421 7.309 1.00 91.50 368 VAL A O 1
ATOM 2969 N N . ASN A 1 369 ? 14.694 2.310 5.625 1.00 90.62 369 ASN A N 1
ATOM 2970 C CA . ASN A 1 369 ? 13.751 2.792 4.620 1.00 90.62 369 ASN A CA 1
ATOM 2971 C C . ASN A 1 369 ? 12.967 1.632 3.976 1.00 90.62 369 ASN A C 1
ATOM 2973 O O . ASN A 1 369 ? 13.329 0.461 4.078 1.00 90.62 369 ASN A O 1
ATOM 2977 N N . SER A 1 370 ? 11.909 1.964 3.232 1.00 86.25 370 SER A N 1
ATOM 2978 C CA . SER A 1 370 ? 11.025 0.970 2.603 1.00 86.25 370 SER A CA 1
ATOM 2979 C C . SER A 1 370 ? 11.716 0.053 1.581 1.00 86.25 370 SER A C 1
ATOM 2981 O O . SER A 1 370 ? 11.244 -1.060 1.350 1.00 86.25 370 SER A O 1
ATOM 2983 N N . ARG A 1 371 ? 12.831 0.481 0.967 1.00 86.19 371 ARG A N 1
ATOM 2984 C CA . ARG A 1 371 ? 13.611 -0.347 0.031 1.00 86.19 371 ARG A CA 1
ATOM 2985 C C . ARG A 1 371 ? 14.392 -1.423 0.778 1.00 86.19 371 ARG A C 1
ATOM 2987 O O . ARG A 1 371 ? 14.320 -2.577 0.372 1.00 86.19 371 ARG A O 1
ATOM 2994 N N . VAL A 1 372 ? 15.102 -1.052 1.842 1.00 89.50 372 VAL A N 1
ATOM 2995 C CA . VAL A 1 372 ? 15.871 -1.991 2.674 1.00 89.50 372 VAL A CA 1
ATOM 2996 C C . VAL A 1 372 ? 14.924 -2.957 3.383 1.00 89.50 372 VAL A C 1
ATOM 2998 O O . VAL A 1 372 ? 15.099 -4.164 3.260 1.00 89.50 372 VAL A O 1
ATOM 3001 N N . TYR A 1 373 ? 13.843 -2.451 3.988 1.00 91.75 373 TYR A N 1
ATOM 3002 C CA . TYR A 1 373 ? 12.821 -3.288 4.627 1.00 91.75 373 TYR A CA 1
ATOM 3003 C C . TYR A 1 373 ? 12.259 -4.357 3.684 1.00 91.75 373 TYR A C 1
ATOM 3005 O O . TYR A 1 373 ? 12.111 -5.517 4.061 1.00 91.75 373 TYR A O 1
ATOM 3013 N N . ARG A 1 374 ? 11.991 -3.987 2.425 1.00 89.50 374 ARG A N 1
ATOM 3014 C CA . ARG A 1 374 ? 11.531 -4.935 1.407 1.00 89.50 374 ARG A CA 1
ATOM 3015 C C . ARG A 1 374 ? 12.563 -6.027 1.126 1.00 89.50 374 ARG A C 1
ATOM 3017 O O . ARG A 1 374 ? 12.162 -7.172 0.964 1.00 89.50 374 ARG A O 1
ATOM 3024 N N . GLN A 1 375 ? 13.847 -5.682 1.024 1.00 89.69 375 GLN A N 1
ATOM 3025 C CA . GLN A 1 375 ? 14.891 -6.681 0.782 1.00 89.69 375 GLN A CA 1
ATOM 3026 C C . GLN A 1 375 ? 15.024 -7.641 1.963 1.00 89.69 375 GLN A C 1
ATOM 3028 O O . GLN A 1 375 ? 15.045 -8.848 1.750 1.00 89.69 375 GLN A O 1
ATOM 3033 N N . LEU A 1 376 ? 15.008 -7.112 3.192 1.00 91.56 376 LEU A N 1
ATOM 3034 C CA . LEU A 1 376 ? 15.001 -7.921 4.411 1.00 91.56 376 LEU A CA 1
ATOM 3035 C C . LEU A 1 376 ? 13.802 -8.865 4.434 1.00 91.56 376 LEU A C 1
ATOM 3037 O O . LEU A 1 376 ? 13.973 -10.066 4.577 1.00 91.56 376 LEU A O 1
ATOM 3041 N N . THR A 1 377 ? 12.597 -8.344 4.194 1.00 91.25 377 THR A N 1
ATOM 3042 C CA . THR A 1 377 ? 11.365 -9.147 4.174 1.00 91.25 377 THR A CA 1
ATOM 3043 C C . THR A 1 377 ? 11.444 -10.285 3.153 1.00 91.25 377 THR A C 1
ATOM 3045 O O . THR A 1 377 ? 11.061 -11.408 3.467 1.00 91.25 377 THR A O 1
ATOM 3048 N N . ILE A 1 378 ? 11.951 -10.021 1.941 1.00 88.06 378 ILE A N 1
ATOM 3049 C CA . ILE A 1 378 ? 12.097 -11.047 0.895 1.00 88.06 378 ILE A CA 1
ATOM 3050 C C . ILE A 1 378 ? 13.095 -12.124 1.330 1.00 88.06 378 ILE A C 1
ATOM 3052 O O . ILE A 1 378 ? 12.748 -13.300 1.291 1.00 88.06 378 ILE A O 1
ATOM 3056 N N . GLY A 1 379 ? 14.286 -11.736 1.792 1.00 88.12 379 GLY A N 1
ATOM 3057 C CA . GLY A 1 379 ? 15.295 -12.702 2.232 1.00 88.12 379 GLY A CA 1
ATOM 3058 C C . GLY A 1 379 ? 14.873 -13.501 3.467 1.00 88.12 379 GLY A C 1
ATOM 3059 O O . GLY A 1 379 ? 15.134 -14.696 3.548 1.00 88.12 379 GLY A O 1
ATOM 3060 N N . ILE A 1 380 ? 14.163 -12.872 4.406 1.00 90.31 380 ILE A N 1
ATOM 3061 C CA . ILE A 1 380 ? 13.586 -13.544 5.578 1.00 90.31 380 ILE A CA 1
ATOM 3062 C C . ILE A 1 380 ? 12.508 -14.541 5.150 1.00 90.31 380 ILE A C 1
ATOM 3064 O O . ILE A 1 380 ? 12.484 -15.659 5.654 1.00 90.31 380 ILE A O 1
ATOM 3068 N N . THR A 1 381 ? 11.644 -14.173 4.198 1.00 87.69 381 THR A N 1
ATOM 3069 C CA . THR A 1 381 ? 10.628 -15.093 3.658 1.00 87.69 381 THR A CA 1
ATOM 3070 C C . THR A 1 381 ? 11.295 -16.306 3.007 1.00 87.69 381 THR A C 1
ATOM 3072 O O . THR A 1 381 ? 10.900 -17.435 3.273 1.00 87.69 381 THR A O 1
ATOM 3075 N N . GLU A 1 382 ? 12.342 -16.089 2.208 1.00 84.19 382 GLU A N 1
ATOM 3076 C CA . GLU A 1 382 ? 13.119 -17.162 1.578 1.00 84.19 382 GLU A CA 1
ATOM 3077 C C . GLU A 1 382 ? 13.795 -18.078 2.609 1.00 84.19 382 GLU A C 1
ATOM 3079 O O . GLU A 1 382 ? 13.809 -19.295 2.433 1.00 84.19 382 GLU A O 1
ATOM 3084 N N . LYS A 1 383 ? 14.317 -17.531 3.714 1.00 86.12 383 LYS A N 1
ATOM 3085 C CA . LYS A 1 383 ? 15.014 -18.338 4.722 1.00 86.12 383 LYS A CA 1
ATOM 3086 C C . LYS A 1 383 ? 14.078 -19.045 5.707 1.00 86.12 383 LYS A C 1
ATOM 3088 O O . LYS A 1 383 ? 14.284 -20.230 5.961 1.00 86.12 383 LYS A O 1
ATOM 3093 N N . HIS A 1 384 ? 13.071 -18.348 6.234 1.00 86.94 384 HIS A N 1
ATOM 3094 C CA . HIS A 1 384 ? 12.244 -18.800 7.365 1.00 86.94 384 HIS A CA 1
ATOM 3095 C C . HIS A 1 384 ? 10.806 -19.173 6.998 1.00 86.94 384 HIS A C 1
ATOM 3097 O O . HIS A 1 384 ? 10.122 -19.791 7.805 1.00 86.94 384 HIS A O 1
ATOM 3103 N N . VAL A 1 385 ? 10.336 -18.828 5.796 1.00 84.19 385 VAL A N 1
ATOM 3104 C CA . VAL A 1 385 ? 8.971 -19.123 5.322 1.00 84.19 385 VAL A CA 1
ATOM 3105 C C . VAL A 1 385 ? 9.045 -19.835 3.964 1.00 84.19 385 VAL A C 1
ATOM 3107 O O . VAL A 1 385 ? 8.337 -19.504 3.010 1.00 84.19 385 VAL A O 1
ATOM 3110 N N . ARG A 1 386 ? 9.950 -20.822 3.869 1.00 69.25 386 ARG A N 1
ATOM 3111 C CA . ARG A 1 386 ? 10.307 -21.544 2.629 1.00 69.25 386 ARG A CA 1
ATOM 3112 C C . ARG A 1 386 ? 9.113 -22.149 1.903 1.00 69.25 386 ARG A C 1
ATOM 3114 O O . ARG A 1 386 ? 9.081 -22.155 0.674 1.00 69.25 386 ARG A O 1
ATOM 3121 N N . GLU A 1 387 ? 8.123 -22.601 2.664 1.00 68.44 387 GLU A N 1
ATOM 3122 C CA . GLU A 1 387 ? 6.861 -23.127 2.146 1.00 68.44 387 GLU A CA 1
ATOM 3123 C C . GLU A 1 387 ? 6.214 -22.132 1.169 1.00 68.44 387 GLU A C 1
ATOM 3125 O O . GLU A 1 387 ? 5.833 -22.508 0.067 1.00 68.44 387 GLU A O 1
ATOM 3130 N N . VAL A 1 388 ? 6.185 -20.840 1.518 1.00 63.44 388 VAL A N 1
ATOM 3131 C CA . VAL A 1 388 ? 5.574 -19.764 0.713 1.00 63.44 388 VAL A CA 1
ATOM 3132 C C . VAL A 1 388 ? 6.494 -19.261 -0.402 1.00 63.44 388 VAL A C 1
ATOM 3134 O O . VAL A 1 388 ? 6.017 -18.693 -1.385 1.00 63.44 388 VAL A O 1
ATOM 3137 N N . TYR A 1 389 ? 7.809 -19.435 -0.262 1.00 55.91 389 TYR A N 1
ATOM 3138 C CA . TYR A 1 389 ? 8.781 -18.982 -1.259 1.00 55.91 389 TYR A CA 1
ATOM 3139 C C . TYR A 1 389 ? 8.772 -19.835 -2.538 1.00 55.91 389 TYR A C 1
ATOM 3141 O O . TYR A 1 389 ? 9.110 -19.334 -3.613 1.00 55.91 389 TYR A O 1
ATOM 3149 N N . SER A 1 390 ? 8.357 -21.101 -2.442 1.00 61.97 390 SER A N 1
ATOM 3150 C CA . SER A 1 390 ? 8.302 -22.008 -3.592 1.00 61.97 390 SER A CA 1
ATOM 3151 C C . SER A 1 390 ? 7.395 -21.449 -4.704 1.00 61.97 390 SER A C 1
ATOM 3153 O O . SER A 1 390 ? 6.297 -20.964 -4.410 1.00 61.97 390 SER A O 1
ATOM 3155 N N . PRO A 1 391 ? 7.818 -21.483 -5.986 1.00 62.56 391 PRO A N 1
ATOM 3156 C CA . PRO A 1 391 ? 7.032 -20.934 -7.085 1.00 62.56 391 PRO A CA 1
ATOM 3157 C C . PRO A 1 391 ? 5.623 -21.533 -7.147 1.00 62.56 391 PRO A C 1
ATOM 3159 O O . PRO A 1 391 ? 5.441 -22.709 -7.443 1.00 62.56 391 PRO A O 1
ATOM 3162 N N . PHE A 1 392 ? 4.608 -20.701 -6.916 1.00 68.44 392 PHE A N 1
ATOM 3163 C CA . PHE A 1 392 ? 3.214 -21.112 -7.031 1.00 68.44 392 PHE A CA 1
ATOM 3164 C C . PHE A 1 392 ? 2.717 -20.941 -8.469 1.00 68.44 392 PHE A C 1
ATOM 3166 O O . PHE A 1 392 ? 2.531 -19.817 -8.951 1.00 68.44 392 PHE A O 1
ATOM 3173 N N . ASN A 1 393 ? 2.445 -22.055 -9.147 1.00 70.00 393 ASN A N 1
ATOM 3174 C CA . ASN A 1 393 ? 1.742 -22.056 -10.422 1.00 70.00 393 ASN A CA 1
ATOM 3175 C C . ASN A 1 393 ? 0.274 -22.454 -10.214 1.00 70.00 393 ASN A C 1
ATOM 3177 O O . ASN A 1 393 ? -0.066 -23.626 -10.095 1.00 70.00 393 ASN A O 1
ATOM 3181 N N . ARG A 1 394 ? -0.624 -21.462 -10.249 1.00 70.00 394 ARG A N 1
ATOM 3182 C CA . ARG A 1 394 ? -2.078 -21.666 -10.087 1.00 70.00 394 ARG A CA 1
ATOM 3183 C C . ARG A 1 394 ? -2.733 -22.556 -11.152 1.00 70.00 394 ARG A C 1
ATOM 3185 O O . ARG A 1 394 ? -3.917 -22.861 -11.030 1.00 70.00 394 ARG A O 1
ATOM 3192 N N . TYR A 1 395 ? -2.018 -22.858 -12.231 1.00 73.31 395 TYR A N 1
ATOM 3193 C CA . TYR A 1 395 ? -2.483 -23.698 -13.330 1.00 73.31 395 TYR A CA 1
ATOM 3194 C C . TYR A 1 395 ? -1.637 -24.963 -13.479 1.00 73.31 395 TYR A C 1
ATOM 3196 O O . TYR A 1 395 ? -1.708 -25.596 -14.530 1.00 73.31 395 TYR A O 1
ATOM 3204 N N . ASP A 1 396 ? -0.823 -25.300 -12.475 1.00 77.25 396 ASP A N 1
ATOM 3205 C CA . ASP A 1 396 ? -0.058 -26.537 -12.499 1.00 77.25 396 ASP A CA 1
ATOM 3206 C C . ASP A 1 396 ? -0.993 -27.739 -12.489 1.00 77.25 396 ASP A C 1
ATOM 3208 O O . ASP A 1 396 ? -1.924 -27.832 -11.690 1.00 77.25 396 ASP A O 1
ATOM 3212 N N . ASP A 1 397 ? -0.748 -28.631 -13.430 1.00 75.31 397 ASP A N 1
ATOM 3213 C CA . ASP A 1 397 ? -1.508 -29.843 -13.650 1.00 75.31 397 ASP A CA 1
ATOM 3214 C C . ASP A 1 397 ? -0.622 -30.969 -14.186 1.00 75.31 397 ASP A C 1
ATOM 3216 O O . ASP A 1 397 ? -1.077 -31.865 -14.897 1.00 75.31 397 ASP A O 1
ATOM 3220 N N . ARG A 1 398 ? 0.682 -30.888 -13.928 1.00 77.56 398 ARG A N 1
ATOM 3221 C CA . ARG A 1 398 ? 1.639 -31.897 -14.393 1.00 77.56 398 ARG A CA 1
ATOM 3222 C C . ARG A 1 398 ? 2.670 -32.261 -13.344 1.00 77.56 398 ARG A C 1
ATOM 3224 O O . ARG A 1 398 ? 3.218 -33.355 -13.436 1.00 77.56 398 ARG A O 1
ATOM 3231 N N . SER A 1 399 ? 2.961 -31.374 -12.395 1.00 76.00 399 SER A N 1
ATOM 3232 C CA . SER A 1 399 ? 3.898 -31.696 -11.323 1.00 76.00 399 SER A CA 1
ATOM 3233 C C . SER A 1 399 ? 3.282 -32.648 -10.296 1.00 76.00 399 SER A C 1
ATOM 3235 O O . SER A 1 399 ? 2.061 -32.777 -10.176 1.00 76.00 399 SER A O 1
ATOM 3237 N N . THR A 1 400 ? 4.149 -33.295 -9.521 1.00 70.00 400 THR A N 1
ATOM 3238 C CA . THR A 1 400 ? 3.772 -34.078 -8.336 1.00 70.00 400 THR A CA 1
ATOM 3239 C C . THR A 1 400 ? 3.123 -33.226 -7.246 1.00 70.00 400 THR A C 1
ATOM 3241 O O . THR A 1 400 ? 2.412 -33.766 -6.403 1.00 70.00 400 THR A O 1
ATOM 3244 N N . ASP A 1 401 ? 3.332 -31.909 -7.293 1.00 67.38 401 ASP A N 1
ATOM 3245 C CA . ASP A 1 401 ? 2.846 -30.937 -6.314 1.00 67.38 401 ASP A CA 1
ATOM 3246 C C . ASP A 1 401 ? 1.530 -30.267 -6.753 1.00 67.38 401 ASP A C 1
ATOM 3248 O O . ASP A 1 401 ? 1.015 -29.377 -6.071 1.00 67.38 401 ASP A O 1
ATOM 3252 N N . ALA A 1 402 ? 0.968 -30.674 -7.898 1.00 66.25 402 ALA A N 1
ATOM 3253 C CA . ALA A 1 402 ? -0.300 -30.154 -8.388 1.00 66.25 402 ALA A CA 1
ATOM 3254 C C . ALA A 1 402 ? -1.446 -30.466 -7.403 1.00 66.25 402 ALA A C 1
ATOM 3256 O O . ALA A 1 402 ? -1.593 -31.585 -6.909 1.00 66.25 402 ALA A O 1
ATOM 3257 N N . ASP A 1 403 ? -2.299 -29.470 -7.138 1.00 67.50 403 ASP A N 1
ATOM 3258 C CA . ASP A 1 403 ? -3.447 -29.612 -6.234 1.00 67.50 403 ASP A CA 1
ATOM 3259 C C . ASP A 1 403 ? -4.351 -30.774 -6.695 1.00 67.50 403 ASP A C 1
ATOM 3261 O O . ASP A 1 403 ? -4.758 -30.827 -7.855 1.00 67.50 403 ASP A O 1
ATOM 3265 N N . ARG A 1 404 ? -4.739 -31.686 -5.790 1.00 71.06 404 ARG A N 1
ATOM 3266 C CA . ARG A 1 404 ? -5.673 -32.796 -6.095 1.00 71.06 404 ARG A CA 1
ATOM 3267 C C . ARG A 1 404 ? -6.971 -32.326 -6.761 1.00 71.06 404 ARG A C 1
ATOM 3269 O O . ARG A 1 404 ? -7.571 -33.075 -7.527 1.00 71.06 404 ARG A O 1
ATOM 3276 N N . ASN A 1 405 ? -7.398 -31.087 -6.526 1.00 67.94 405 ASN A N 1
ATOM 3277 C CA . ASN A 1 405 ? -8.573 -30.484 -7.154 1.00 67.94 405 ASN A CA 1
ATOM 3278 C C . ASN A 1 405 ? -8.428 -30.274 -8.672 1.00 67.94 405 ASN A C 1
ATOM 3280 O O . ASN A 1 405 ? -9.432 -30.060 -9.357 1.00 67.94 405 ASN A O 1
ATOM 3284 N N . VAL A 1 406 ? -7.215 -30.370 -9.222 1.00 72.50 406 VAL A N 1
ATOM 3285 C CA . VAL A 1 406 ? -6.951 -30.395 -10.667 1.00 72.50 406 VAL A CA 1
ATOM 3286 C C . VAL A 1 406 ? -7.668 -31.566 -11.346 1.00 72.50 406 VAL A C 1
ATOM 3288 O O . VAL A 1 406 ? -8.128 -31.416 -12.479 1.00 72.50 406 VAL A O 1
ATOM 3291 N N . VAL A 1 407 ? -7.875 -32.683 -10.637 1.00 73.12 407 VAL A N 1
ATOM 3292 C CA . VAL A 1 407 ? -8.616 -33.851 -11.143 1.00 73.12 407 VAL A CA 1
ATOM 3293 C C . VAL A 1 407 ? -10.014 -33.464 -11.623 1.00 73.12 407 VAL A C 1
ATOM 3295 O O . VAL A 1 407 ? -10.462 -33.960 -12.652 1.00 73.12 407 VAL A O 1
ATOM 3298 N N . PHE A 1 408 ? -10.685 -32.516 -10.963 1.00 72.31 408 PHE A N 1
ATOM 3299 C CA . PHE A 1 408 ? -11.996 -32.047 -11.416 1.00 72.31 408 PHE A CA 1
ATOM 3300 C C . PHE A 1 408 ? -11.933 -31.306 -12.757 1.00 72.31 408 PHE A C 1
ATOM 3302 O O . PHE A 1 408 ? -12.901 -31.330 -13.512 1.00 72.31 408 PHE A O 1
ATOM 3309 N N . ALA A 1 409 ? -10.821 -30.628 -13.069 1.00 75.44 409 ALA A N 1
ATOM 3310 C CA . ALA A 1 409 ? -10.635 -30.050 -14.398 1.00 75.44 409 ALA A CA 1
ATOM 3311 C C . ALA A 1 409 ? -10.476 -31.162 -15.446 1.00 75.44 409 ALA A C 1
ATOM 3313 O O . ALA A 1 409 ? -11.170 -31.135 -16.465 1.00 75.44 409 ALA A O 1
ATOM 3314 N N . TRP A 1 410 ? -9.668 -32.186 -15.159 1.00 77.12 410 TRP A N 1
ATOM 3315 C CA . TRP A 1 410 ? -9.475 -33.319 -16.069 1.00 77.12 410 TRP A CA 1
ATOM 3316 C C . TRP A 1 410 ? -10.738 -34.154 -16.278 1.00 77.12 410 TRP A C 1
ATOM 3318 O O . TRP A 1 410 ? -11.022 -34.522 -17.412 1.00 77.12 410 TRP A O 1
ATOM 3328 N N . GLN A 1 411 ? -11.533 -34.395 -15.230 1.00 78.06 411 GLN A N 1
ATOM 3329 C CA . GLN A 1 411 ? -12.825 -35.085 -15.338 1.00 78.06 411 GLN A CA 1
ATOM 3330 C C . GLN A 1 411 ? -13.800 -34.354 -16.267 1.00 78.06 411 GLN A C 1
ATOM 3332 O O . GLN A 1 411 ? -14.604 -34.991 -16.937 1.00 78.06 411 GLN A O 1
ATOM 3337 N N . SER A 1 412 ? -13.700 -33.024 -16.345 1.00 75.06 412 SER A N 1
ATOM 3338 C CA . SER A 1 412 ? -14.466 -32.218 -17.301 1.00 75.06 412 SER A CA 1
ATOM 3339 C C . SER A 1 412 ? -13.831 -32.124 -18.696 1.00 75.06 412 SER A C 1
ATOM 3341 O O . SER A 1 412 ? -14.346 -31.407 -19.541 1.00 75.06 412 SER A O 1
ATOM 3343 N N . GLY A 1 413 ? -12.710 -32.807 -18.955 1.00 75.62 413 GLY A N 1
ATOM 3344 C CA . GLY A 1 413 ? -12.001 -32.765 -20.240 1.00 75.62 413 GLY A CA 1
ATOM 3345 C C . GLY A 1 413 ? -11.126 -31.523 -20.453 1.00 75.62 413 GLY A C 1
ATOM 3346 O O . GLY A 1 413 ? -10.724 -31.246 -21.582 1.00 75.62 413 GLY A O 1
ATOM 3347 N N . HIS A 1 414 ? -10.811 -30.764 -19.396 1.00 75.94 414 HIS A N 1
ATOM 3348 C CA . HIS A 1 414 ? -10.092 -29.491 -19.499 1.00 75.94 414 HIS A CA 1
ATOM 3349 C C . HIS A 1 414 ? -8.848 -29.410 -18.623 1.00 75.94 414 HIS A C 1
ATOM 3351 O O . HIS A 1 414 ? -8.717 -30.042 -17.577 1.00 75.94 414 HIS A O 1
ATOM 3357 N N . ARG A 1 415 ? -7.928 -28.540 -19.033 1.00 80.94 415 ARG A N 1
ATOM 3358 C CA . ARG A 1 415 ? -6.800 -28.106 -18.202 1.00 80.94 415 ARG A CA 1
ATOM 3359 C C . ARG A 1 415 ? -7.275 -27.033 -17.204 1.00 80.94 415 ARG A C 1
ATOM 3361 O O . ARG A 1 415 ? -8.187 -26.273 -17.548 1.00 80.94 415 ARG A O 1
ATOM 3368 N N . PRO A 1 416 ? -6.666 -26.873 -16.011 1.00 75.81 416 PRO A N 1
ATOM 3369 C CA . PRO A 1 416 ? -7.087 -25.859 -15.033 1.00 75.81 416 PRO A CA 1
ATOM 3370 C C . PRO A 1 416 ? -7.178 -24.437 -15.591 1.00 75.81 416 PRO A C 1
ATOM 3372 O O . PRO A 1 416 ? -8.114 -23.707 -15.268 1.00 75.81 416 PRO A O 1
ATOM 3375 N N . MET A 1 417 ? -6.254 -24.056 -16.481 1.00 74.69 417 MET A N 1
ATOM 3376 C CA . MET A 1 417 ? -6.295 -22.756 -17.157 1.00 74.69 417 MET A CA 1
ATOM 3377 C C . MET A 1 417 ? -7.528 -22.602 -18.059 1.00 74.69 417 MET A C 1
ATOM 3379 O O . MET A 1 417 ? -8.171 -21.559 -18.034 1.00 74.69 417 MET A O 1
ATOM 3383 N N . GLN A 1 418 ? -7.881 -23.638 -18.825 1.00 69.12 418 GLN A N 1
ATOM 3384 C CA . GLN A 1 418 ? -9.064 -23.626 -19.692 1.00 69.12 418 GLN A CA 1
ATOM 3385 C C . GLN A 1 418 ? -10.341 -23.591 -18.851 1.00 69.12 418 GLN A C 1
ATOM 3387 O O . GLN A 1 418 ? -11.219 -22.774 -19.096 1.00 69.12 418 GLN A O 1
ATOM 3392 N N . ARG A 1 419 ? -10.417 -24.390 -17.780 1.00 68.50 419 ARG A N 1
ATOM 3393 C CA . ARG A 1 419 ? -11.563 -24.366 -16.863 1.00 68.50 419 ARG A CA 1
ATOM 3394 C C . ARG A 1 419 ? -11.779 -22.991 -16.227 1.00 68.50 419 ARG A C 1
ATOM 3396 O O . ARG A 1 419 ? -12.919 -22.555 -16.119 1.00 68.50 419 ARG A O 1
ATOM 3403 N N . ALA A 1 420 ? -10.701 -22.297 -15.861 1.00 64.00 420 ALA A N 1
ATOM 3404 C CA . ALA A 1 420 ? -10.759 -20.955 -15.281 1.00 64.00 420 ALA A CA 1
ATOM 3405 C C . ALA A 1 420 ? -11.284 -19.868 -16.245 1.00 64.00 420 ALA A C 1
ATOM 3407 O O . ALA A 1 420 ? -11.551 -18.754 -15.797 1.00 64.00 420 ALA A O 1
ATOM 3408 N N . VAL A 1 421 ? -11.414 -20.169 -17.543 1.00 65.81 421 VAL A N 1
ATOM 3409 C CA . VAL A 1 421 ? -11.874 -19.230 -18.581 1.00 65.81 421 VAL A CA 1
ATOM 3410 C C . VAL A 1 421 ? -13.183 -19.687 -19.243 1.00 65.81 421 VAL A C 1
ATOM 3412 O O . VAL A 1 421 ? -13.979 -18.844 -19.643 1.00 65.81 421 VAL A O 1
ATOM 3415 N N . THR A 1 422 ? -13.414 -20.998 -19.364 1.00 53.03 422 THR A N 1
ATOM 3416 C CA . THR A 1 422 ? -14.457 -21.577 -20.233 1.00 53.03 422 THR A CA 1
ATOM 3417 C C . THR A 1 422 ? -15.717 -22.047 -19.489 1.00 53.03 422 THR A C 1
ATOM 3419 O O . THR A 1 422 ? -16.771 -22.132 -20.111 1.00 53.03 422 THR A O 1
ATOM 3422 N N . TYR A 1 423 ? -15.652 -22.332 -18.182 1.00 65.38 423 TYR A N 1
ATOM 3423 C CA . TYR A 1 423 ? -16.795 -22.854 -17.407 1.00 65.38 423 TYR A CA 1
ATOM 3424 C C . TYR A 1 423 ? -17.424 -21.819 -16.481 1.00 65.38 423 TYR A C 1
ATOM 3426 O O . TYR A 1 423 ? -16.818 -20.792 -16.177 1.00 65.38 423 TYR A O 1
ATOM 3434 N N . GLY A 1 424 ? -18.637 -22.132 -16.008 1.00 59.12 424 GLY A N 1
ATOM 3435 C CA . GLY A 1 424 ? -19.349 -21.366 -14.989 1.00 59.12 424 GLY A CA 1
ATOM 3436 C C . GLY A 1 424 ? -18.469 -21.132 -13.765 1.00 59.12 424 GLY A C 1
ATOM 3437 O O . GLY A 1 424 ? -18.195 -22.052 -12.993 1.00 59.12 424 GLY A O 1
ATOM 3438 N N . LEU A 1 425 ? -17.993 -19.898 -13.631 1.00 68.81 425 LEU A N 1
ATOM 3439 C CA . LEU A 1 425 ? -17.288 -19.426 -12.450 1.00 68.81 425 LEU A CA 1
ATOM 3440 C C . LEU A 1 425 ? -18.291 -19.199 -11.322 1.00 68.81 425 LEU A C 1
ATOM 3442 O O . LEU A 1 425 ? -19.477 -18.973 -11.572 1.00 68.81 425 LEU A O 1
ATOM 3446 N N . ASP A 1 426 ? -17.808 -19.233 -10.083 1.00 64.75 426 ASP A N 1
ATOM 3447 C CA . ASP A 1 426 ? -18.655 -18.903 -8.946 1.00 64.75 426 ASP A CA 1
ATOM 3448 C C . ASP A 1 426 ? -19.030 -17.417 -9.024 1.00 64.75 426 ASP A C 1
ATOM 3450 O O . ASP A 1 426 ? -18.176 -16.532 -8.899 1.00 64.75 426 ASP A O 1
ATOM 3454 N N . GLY A 1 427 ? -20.316 -17.164 -9.276 1.00 66.25 427 GLY A N 1
ATOM 3455 C CA . GLY A 1 427 ? -20.880 -15.830 -9.442 1.00 66.25 427 GLY A CA 1
ATOM 3456 C C . GLY A 1 427 ? -20.818 -14.973 -8.179 1.00 66.25 427 GLY A C 1
ATOM 3457 O O . GLY A 1 427 ? -20.998 -13.766 -8.286 1.00 66.25 427 GLY A O 1
ATOM 3458 N N . ALA A 1 428 ? -20.519 -15.554 -7.010 1.00 72.38 428 ALA A N 1
ATOM 3459 C CA . ALA A 1 428 ? -20.253 -14.815 -5.776 1.00 72.38 428 ALA A CA 1
ATOM 3460 C C . ALA A 1 428 ? -18.852 -14.171 -5.743 1.00 72.38 428 ALA A C 1
ATOM 3462 O O . ALA A 1 428 ? -18.528 -13.434 -4.806 1.00 72.38 428 ALA A O 1
ATOM 3463 N N . TYR A 1 429 ? -18.012 -14.425 -6.756 1.00 76.19 429 TYR A N 1
ATOM 3464 C CA . TYR A 1 429 ? -16.642 -13.926 -6.826 1.00 76.19 429 TYR A CA 1
ATOM 3465 C C . TYR A 1 429 ? -16.324 -13.256 -8.167 1.00 76.19 429 TYR A C 1
ATOM 3467 O O . TYR A 1 429 ? -16.753 -13.715 -9.227 1.00 76.19 429 TYR A O 1
ATOM 3475 N N . PRO A 1 430 ? -15.485 -12.201 -8.174 1.00 73.88 430 PRO A N 1
ATOM 3476 C CA . PRO A 1 430 ? -14.977 -11.641 -9.419 1.00 73.88 430 PRO A CA 1
ATOM 3477 C C . PRO A 1 430 ? -14.229 -12.700 -10.238 1.00 73.88 430 PRO A C 1
ATOM 3479 O O . PRO A 1 430 ? -13.483 -13.515 -9.689 1.00 73.88 430 PRO A O 1
ATOM 3482 N N . HIS A 1 431 ? -14.338 -12.642 -11.568 1.00 72.88 431 HIS A N 1
ATOM 3483 C CA . HIS A 1 431 ? -13.726 -13.638 -12.459 1.00 72.88 431 HIS A CA 1
ATOM 3484 C C . HIS A 1 431 ? -12.201 -13.808 -12.247 1.00 72.88 431 HIS A C 1
ATOM 3486 O O . HIS A 1 431 ? -11.653 -14.886 -12.457 1.00 72.88 431 HIS A O 1
ATOM 3492 N N . GLN A 1 432 ? -11.505 -12.759 -11.787 1.00 73.75 432 GLN A N 1
ATOM 3493 C CA . GLN A 1 432 ? -10.053 -12.771 -11.535 1.00 73.75 432 GLN A CA 1
ATOM 3494 C C . GLN A 1 432 ? -9.665 -13.219 -10.118 1.00 73.75 432 GLN A C 1
ATOM 3496 O O . GLN A 1 432 ? -8.498 -13.529 -9.885 1.00 73.75 432 GLN A O 1
ATOM 3501 N N . LEU A 1 433 ? -10.620 -13.260 -9.183 1.00 80.31 433 LEU A N 1
ATOM 3502 C CA . LEU A 1 433 ? -10.421 -13.553 -7.758 1.00 80.31 433 LEU A CA 1
ATOM 3503 C C . LEU A 1 433 ? -11.314 -14.713 -7.310 1.00 80.31 433 LEU A C 1
ATOM 3505 O O . LEU A 1 433 ? -12.102 -14.596 -6.377 1.00 80.31 433 LEU A O 1
ATOM 3509 N N . GLN A 1 434 ? -11.180 -15.841 -7.999 1.00 83.25 434 GLN A N 1
ATOM 3510 C CA . GLN A 1 434 ? -11.910 -17.062 -7.672 1.00 83.25 434 GLN A CA 1
ATOM 3511 C C . GLN A 1 434 ? -11.431 -17.677 -6.337 1.00 83.25 434 GLN A C 1
ATOM 3513 O O . 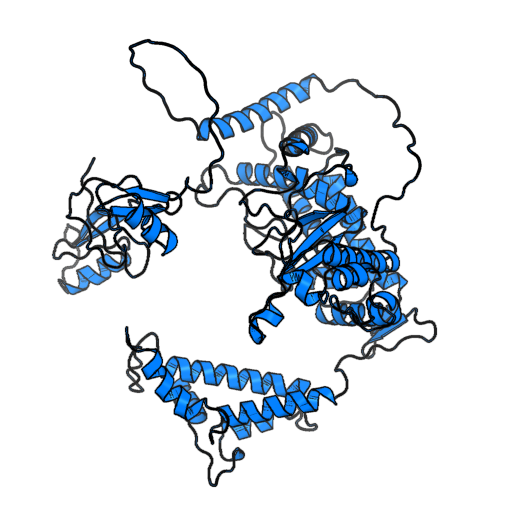GLN A 1 434 ? -10.274 -17.469 -5.948 1.00 83.25 434 GLN A O 1
ATOM 3518 N N . PRO A 1 435 ? -12.268 -18.483 -5.651 1.00 81.31 435 PRO A N 1
ATOM 3519 C CA . PRO A 1 435 ? -11.979 -19.013 -4.312 1.00 81.31 435 PRO A CA 1
ATOM 3520 C C . PRO A 1 435 ? -10.656 -19.769 -4.164 1.00 81.31 435 PRO A C 1
ATOM 3522 O O . PRO A 1 435 ? -10.042 -19.732 -3.101 1.00 81.31 435 PRO A O 1
ATOM 3525 N N . SER A 1 436 ? -10.190 -20.461 -5.208 1.00 77.62 436 SER A N 1
ATOM 3526 C CA . SER A 1 436 ? -8.893 -21.154 -5.189 1.00 77.62 436 SER A CA 1
ATOM 3527 C C . SER A 1 436 ? -7.721 -20.188 -5.004 1.00 77.62 436 SER A C 1
ATOM 3529 O O . SER A 1 436 ? -6.826 -20.447 -4.205 1.00 77.62 436 SER A O 1
ATOM 3531 N N . LEU A 1 437 ? -7.757 -19.038 -5.682 1.00 81.81 437 LEU A N 1
ATOM 3532 C CA . LEU A 1 437 ? -6.727 -18.013 -5.550 1.00 81.81 437 LEU A CA 1
ATOM 3533 C C . LEU A 1 437 ? -6.804 -17.311 -4.187 1.00 81.81 437 LEU A C 1
ATOM 3535 O O . LEU A 1 437 ? -5.770 -17.025 -3.588 1.00 81.81 437 LEU A O 1
ATOM 3539 N N . LEU A 1 438 ? -8.016 -17.069 -3.675 1.00 86.81 438 LEU A N 1
ATOM 3540 C CA . LEU A 1 438 ? -8.209 -16.498 -2.337 1.00 86.81 438 LEU A CA 1
ATOM 3541 C C . LEU A 1 438 ? -7.669 -17.422 -1.239 1.00 86.81 438 LEU A C 1
ATOM 3543 O O . LEU A 1 438 ? -6.961 -16.935 -0.362 1.00 86.81 438 LEU A O 1
ATOM 3547 N N . ARG A 1 439 ? -7.901 -18.740 -1.336 1.00 86.69 439 ARG A N 1
ATOM 3548 C CA . ARG A 1 439 ? -7.311 -19.745 -0.432 1.00 86.69 439 ARG A CA 1
ATOM 3549 C C . ARG A 1 439 ? -5.783 -19.719 -0.452 1.00 86.69 439 ARG A C 1
ATOM 3551 O O . ARG A 1 439 ? -5.167 -19.720 0.608 1.00 86.69 439 ARG A O 1
ATOM 3558 N N . ALA A 1 440 ? -5.171 -19.639 -1.634 1.00 84.25 440 ALA A N 1
ATOM 3559 C CA . ALA A 1 440 ? -3.714 -19.548 -1.747 1.00 84.25 440 ALA A CA 1
ATOM 3560 C C . ALA A 1 440 ? -3.163 -18.267 -1.090 1.00 84.25 440 ALA A C 1
ATOM 3562 O O . ALA A 1 440 ? -2.154 -18.309 -0.385 1.00 84.25 440 ALA A O 1
ATOM 3563 N N . TYR A 1 441 ? -3.844 -17.129 -1.269 1.00 89.38 441 TYR A N 1
ATOM 3564 C CA . TYR A 1 441 ? -3.467 -15.881 -0.60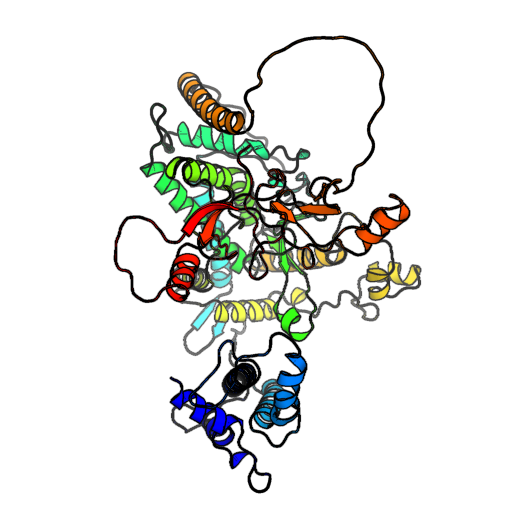2 1.00 89.38 441 TYR A CA 1
ATOM 3565 C C . TYR A 1 441 ? -3.691 -15.914 0.915 1.00 89.38 441 TYR A C 1
ATOM 3567 O O . TYR A 1 441 ? -2.854 -15.385 1.645 1.00 89.38 441 TYR A O 1
ATOM 3575 N N . GLU A 1 442 ? -4.767 -16.542 1.396 1.00 90.56 442 GLU A N 1
ATOM 3576 C CA . GLU A 1 442 ? -5.021 -16.743 2.829 1.00 90.56 442 GLU A CA 1
ATOM 3577 C C . GLU A 1 442 ? -3.923 -17.593 3.462 1.00 90.56 442 GLU A C 1
ATOM 3579 O O . GLU A 1 442 ? -3.359 -17.203 4.485 1.00 90.56 442 GLU A O 1
ATOM 3584 N N . TRP A 1 443 ? -3.571 -18.711 2.828 1.00 88.62 443 TRP A N 1
ATOM 3585 C CA . TRP A 1 443 ? -2.505 -19.590 3.291 1.00 88.62 443 TRP A CA 1
ATOM 3586 C C . TRP A 1 443 ? -1.158 -18.859 3.370 1.00 88.62 443 TRP A C 1
ATOM 3588 O O . TRP A 1 443 ? -0.523 -18.858 4.423 1.00 88.62 443 TRP A O 1
ATOM 3598 N N . ALA A 1 444 ? -0.763 -18.145 2.310 1.00 89.31 444 ALA A N 1
ATOM 3599 C CA . ALA A 1 444 ? 0.492 -17.394 2.293 1.00 89.31 444 ALA A CA 1
ATOM 3600 C C . ALA A 1 444 ? 0.536 -16.298 3.375 1.00 89.31 444 ALA A C 1
ATOM 3602 O O . ALA A 1 444 ? 1.551 -16.130 4.051 1.00 89.31 444 ALA A O 1
ATOM 3603 N N . SER A 1 445 ? -0.568 -15.566 3.570 1.00 92.38 445 SER A N 1
ATOM 3604 C CA . SER A 1 445 ? -0.697 -14.605 4.673 1.00 92.38 445 SER A CA 1
ATOM 3605 C C . SER A 1 445 ? -0.599 -15.290 6.039 1.00 92.38 445 SER A C 1
ATOM 3607 O O . SER A 1 445 ? 0.057 -14.764 6.930 1.00 92.38 445 SER A O 1
ATOM 3609 N N . THR A 1 446 ? -1.199 -16.470 6.198 1.00 91.75 446 THR A N 1
ATOM 3610 C CA . THR A 1 446 ? -1.216 -17.204 7.470 1.00 91.75 446 THR A CA 1
ATOM 3611 C C . THR A 1 446 ? 0.183 -17.637 7.897 1.00 91.75 446 THR A C 1
ATOM 3613 O O . THR A 1 446 ? 0.581 -17.354 9.024 1.00 91.75 446 THR A O 1
ATOM 3616 N N . ARG A 1 447 ? 0.963 -18.222 6.982 1.00 90.38 447 ARG A N 1
ATOM 3617 C CA . ARG A 1 447 ? 2.372 -18.590 7.215 1.00 90.38 447 ARG A CA 1
ATOM 3618 C C . ARG A 1 447 ? 3.236 -17.386 7.590 1.00 90.38 447 ARG A C 1
ATOM 3620 O O . ARG A 1 447 ? 4.093 -17.469 8.465 1.00 90.38 447 ARG A O 1
ATOM 3627 N N . TRP A 1 448 ? 2.992 -16.242 6.950 1.00 93.19 448 TRP A N 1
ATOM 3628 C CA . TRP A 1 448 ? 3.688 -15.003 7.290 1.00 93.19 448 TRP A CA 1
ATOM 3629 C C . TRP A 1 448 ? 3.324 -14.496 8.692 1.00 93.19 448 TRP A C 1
ATOM 3631 O O . TRP A 1 448 ? 4.205 -14.095 9.450 1.00 93.19 448 TRP A O 1
ATOM 3641 N N . HIS A 1 449 ? 2.046 -14.540 9.072 1.00 94.38 449 HIS A N 1
ATOM 3642 C CA . HIS A 1 449 ? 1.620 -14.142 10.415 1.00 94.38 449 HIS A CA 1
ATOM 3643 C C . HIS A 1 449 ? 2.186 -15.070 11.499 1.00 94.38 449 HIS A C 1
ATOM 3645 O O . HIS A 1 449 ? 2.639 -14.575 12.528 1.00 94.38 449 HIS A O 1
ATOM 3651 N N . GLU A 1 450 ? 2.226 -16.384 11.252 1.00 92.94 450 GLU A N 1
ATOM 3652 C CA . GLU A 1 450 ? 2.854 -17.365 12.148 1.00 92.94 450 GLU A CA 1
ATOM 3653 C C . GLU A 1 450 ? 4.329 -17.029 12.388 1.00 92.94 450 GLU A C 1
ATOM 3655 O O . GLU A 1 450 ? 4.751 -16.942 13.538 1.00 92.94 450 GLU A O 1
ATOM 3660 N N . PHE A 1 451 ? 5.089 -16.726 11.328 1.00 93.12 451 PHE A N 1
ATOM 3661 C CA . PHE A 1 451 ? 6.474 -16.268 11.462 1.00 93.12 451 PHE A CA 1
ATOM 3662 C C . PHE A 1 451 ? 6.593 -14.984 12.301 1.00 93.12 451 PHE A C 1
ATOM 3664 O O . PHE A 1 451 ? 7.527 -14.851 13.091 1.00 93.12 451 PHE A O 1
ATOM 3671 N N . LEU A 1 452 ? 5.646 -14.051 12.159 1.00 94.38 452 LEU A N 1
ATOM 3672 C CA . LEU A 1 452 ? 5.588 -12.807 12.933 1.00 94.38 452 LEU A CA 1
ATOM 3673 C C . LEU A 1 452 ? 5.071 -12.974 14.374 1.00 94.38 452 LEU A C 1
ATOM 3675 O O . LEU A 1 452 ? 4.975 -11.977 15.091 1.00 94.38 452 LEU A O 1
ATOM 3679 N N . HIS A 1 453 ? 4.724 -14.193 14.795 1.00 94.75 453 HIS A N 1
ATOM 3680 C CA . HIS A 1 453 ? 4.041 -14.481 16.062 1.00 94.75 453 HIS A CA 1
ATOM 3681 C C . HIS A 1 453 ? 2.720 -13.705 16.221 1.00 94.75 453 HIS A C 1
ATOM 3683 O O . HIS A 1 453 ? 2.350 -13.271 17.310 1.00 94.75 453 HIS A O 1
ATOM 3689 N N . GLN A 1 454 ? 1.993 -13.517 15.118 1.00 94.94 454 GLN A N 1
ATOM 3690 C CA . GLN A 1 454 ? 0.672 -12.897 15.103 1.00 94.94 454 GLN A CA 1
ATOM 3691 C C . GLN A 1 454 ? -0.379 -13.944 14.726 1.00 94.94 454 GLN A C 1
ATOM 3693 O O . GLN A 1 454 ? -0.231 -14.681 13.753 1.00 94.94 454 GLN A O 1
ATOM 3698 N N . ALA A 1 455 ? -1.482 -14.005 15.470 1.00 93.31 455 ALA A N 1
ATOM 3699 C CA . ALA A 1 455 ? -2.570 -14.922 15.144 1.00 93.31 455 ALA A CA 1
ATOM 3700 C C . ALA A 1 455 ? -3.331 -14.452 13.890 1.00 93.31 455 ALA A C 1
ATOM 3702 O O . ALA A 1 455 ? -3.703 -13.283 13.774 1.00 93.31 455 ALA A O 1
ATOM 3703 N N . SER A 1 456 ? -3.609 -15.366 12.956 1.00 90.75 456 SER A N 1
ATOM 3704 C CA . SER A 1 456 ? -4.388 -15.058 11.740 1.00 90.75 456 SER A CA 1
ATOM 3705 C C . SER A 1 456 ? -5.899 -15.039 11.981 1.00 90.75 456 SER A C 1
ATOM 3707 O O . SER A 1 456 ? -6.614 -14.234 11.388 1.00 90.75 456 SER A O 1
ATOM 3709 N N . LYS A 1 457 ? -6.389 -15.912 12.866 1.00 87.44 457 LYS A N 1
ATOM 3710 C CA . LYS A 1 457 ? -7.802 -16.041 13.253 1.00 87.44 457 LYS A CA 1
ATOM 3711 C C . LYS A 1 457 ? -7.901 -16.140 14.777 1.00 87.44 457 LYS A C 1
ATOM 3713 O O . LYS A 1 457 ? -6.904 -16.442 15.432 1.00 87.44 457 LYS A O 1
ATOM 3718 N N . LYS A 1 458 ? -9.083 -15.878 15.347 1.00 76.19 458 LYS A N 1
ATOM 3719 C CA . LYS A 1 458 ? -9.335 -16.200 16.762 1.00 76.19 458 LYS A CA 1
ATOM 3720 C C . LYS A 1 458 ? -9.196 -17.715 16.936 1.00 76.19 458 LYS A C 1
ATOM 3722 O O . LYS A 1 458 ? -9.784 -18.462 16.157 1.00 76.19 458 LYS A O 1
ATOM 3727 N N . GLY A 1 459 ? -8.401 -18.153 17.912 1.00 56.59 459 GLY A N 1
ATOM 3728 C CA . GLY A 1 459 ? -8.349 -19.564 18.288 1.00 56.59 459 GLY A CA 1
ATOM 3729 C C . GLY A 1 459 ? -9.716 -20.021 18.797 1.00 56.59 459 GLY A C 1
ATOM 3730 O O . GLY A 1 459 ? -10.435 -19.236 19.412 1.00 56.59 459 GLY A O 1
ATOM 3731 N N . ALA A 1 460 ? -10.075 -21.276 18.535 1.00 34.38 460 ALA A N 1
ATOM 3732 C CA . ALA A 1 460 ? -11.196 -21.922 19.203 1.00 34.38 460 ALA A CA 1
ATOM 3733 C C . ALA A 1 460 ? -10.772 -22.225 20.649 1.00 34.38 460 ALA A C 1
ATOM 3735 O O . ALA A 1 460 ? -10.258 -23.302 20.931 1.00 34.38 460 ALA A O 1
ATOM 3736 N N . HIS A 1 461 ? -10.901 -21.250 21.546 1.00 32.06 461 HIS A N 1
ATOM 3737 C CA . HIS A 1 461 ? -10.789 -21.470 22.985 1.00 32.06 461 HIS A CA 1
ATOM 3738 C C . HIS A 1 461 ? -12.100 -21.055 23.652 1.00 32.06 461 HIS A C 1
ATOM 3740 O O . HIS A 1 461 ? -12.678 -20.028 23.305 1.00 32.06 461 HIS A O 1
ATOM 3746 N N . VAL A 1 462 ? -12.545 -21.947 24.536 1.00 32.16 462 VAL A N 1
ATOM 3747 C CA . VAL A 1 462 ? -13.823 -22.036 25.250 1.00 32.16 462 VAL A CA 1
ATOM 3748 C C . VAL A 1 462 ? -14.274 -20.688 25.815 1.00 32.16 462 VAL A C 1
ATOM 3750 O O . VAL A 1 462 ? -13.496 -20.006 26.478 1.00 32.16 462 VAL A O 1
ATOM 3753 N N . ASP A 1 463 ? -15.531 -20.339 25.538 1.00 29.09 463 ASP A N 1
ATOM 3754 C CA . ASP A 1 463 ? -16.235 -19.203 26.127 1.00 29.09 463 ASP A CA 1
ATOM 3755 C C . ASP A 1 463 ? -16.184 -19.291 27.664 1.00 29.09 463 ASP A C 1
ATOM 3757 O O . ASP A 1 463 ? -16.740 -20.215 28.257 1.00 29.09 463 ASP A O 1
ATOM 3761 N N . GLU A 1 464 ? -15.540 -18.323 28.319 1.00 28.67 464 GLU A N 1
ATOM 3762 C CA . GLU A 1 464 ? -15.942 -17.937 29.671 1.00 28.67 464 GLU A CA 1
ATOM 3763 C C . GLU A 1 464 ? -17.044 -16.885 29.537 1.00 28.67 464 GLU A C 1
ATOM 3765 O O . GLU A 1 464 ? -16.858 -15.835 28.910 1.00 28.67 464 GLU A O 1
ATOM 3770 N N . ASP A 1 465 ? -18.212 -17.203 30.098 1.00 25.62 465 ASP A N 1
ATOM 3771 C CA . ASP A 1 465 ? -19.378 -16.328 30.126 1.00 25.62 465 ASP A CA 1
ATOM 3772 C C . ASP A 1 465 ? -19.026 -14.938 30.694 1.00 25.62 465 ASP A C 1
ATOM 3774 O O . ASP A 1 465 ? -18.333 -14.826 31.712 1.00 25.62 465 ASP A O 1
ATOM 3778 N N . PRO A 1 466 ? -19.531 -13.844 30.096 1.00 27.81 466 PRO A N 1
ATOM 3779 C CA . PRO A 1 466 ? -19.301 -12.509 30.625 1.00 27.81 466 PRO A CA 1
ATOM 3780 C C . PRO A 1 466 ? -20.030 -12.330 31.970 1.00 27.81 466 PRO A C 1
ATOM 3782 O O . PRO A 1 466 ? -21.206 -12.690 32.083 1.00 27.81 466 PRO A O 1
ATOM 3785 N N . PRO A 1 467 ? -19.407 -11.702 32.986 1.00 27.31 467 PRO A N 1
ATOM 3786 C CA . PRO A 1 467 ? -20.068 -11.465 34.257 1.00 27.31 467 PRO A CA 1
ATOM 3787 C C . PRO A 1 467 ? -21.210 -10.451 34.118 1.00 27.31 467 PRO A C 1
ATOM 3789 O O . PRO A 1 467 ? -21.122 -9.401 33.473 1.00 27.31 467 PRO A O 1
ATOM 3792 N N . THR A 1 468 ? -22.306 -10.793 34.780 1.00 26.62 468 THR A N 1
ATOM 3793 C CA . THR A 1 468 ? -23.586 -10.098 34.827 1.00 26.62 468 THR A CA 1
ATOM 3794 C C . THR A 1 468 ? -23.463 -8.684 35.418 1.00 26.62 468 THR A C 1
ATOM 3796 O O . THR A 1 468 ? -23.156 -8.503 36.587 1.00 26.62 468 THR A O 1
ATOM 3799 N N . SER A 1 469 ? -23.781 -7.680 34.597 1.00 29.02 469 SER A N 1
ATOM 3800 C CA . SER A 1 469 ? -24.327 -6.344 34.916 1.00 29.02 469 SER A CA 1
ATOM 3801 C C . SER A 1 469 ? -23.825 -5.540 36.137 1.00 29.02 469 SER A C 1
ATOM 3803 O O . SER A 1 469 ? -24.129 -5.857 37.283 1.00 29.02 469 SER A O 1
ATOM 3805 N N . ILE A 1 470 ? -23.367 -4.307 35.872 1.00 27.48 470 ILE A N 1
ATOM 3806 C CA . ILE A 1 470 ? -23.622 -3.148 36.749 1.00 27.48 470 ILE A CA 1
ATOM 3807 C C . ILE A 1 470 ? -24.454 -2.125 35.967 1.00 27.48 470 ILE A C 1
ATOM 3809 O O . ILE A 1 470 ? -23.943 -1.308 35.203 1.00 27.48 470 ILE A O 1
ATOM 3813 N N . LYS A 1 471 ? -25.778 -2.163 36.153 1.00 36.31 471 LYS A N 1
ATOM 3814 C CA . LYS A 1 471 ? -26.679 -1.060 35.793 1.00 36.31 471 LYS A CA 1
ATOM 3815 C C . LYS A 1 471 ? -26.909 -0.215 37.042 1.00 36.31 471 LYS A C 1
ATOM 3817 O O . LYS A 1 471 ? -27.699 -0.625 37.885 1.00 36.31 471 LYS A O 1
ATOM 3822 N N . ARG A 1 472 ? -26.309 0.980 37.132 1.00 31.39 472 ARG A N 1
ATOM 3823 C CA . ARG A 1 472 ? -26.912 2.140 37.826 1.00 31.39 472 ARG A CA 1
ATOM 3824 C C . ARG A 1 472 ? -26.158 3.455 37.562 1.00 31.39 472 ARG A C 1
ATOM 3826 O O . ARG A 1 472 ? -24.947 3.531 37.693 1.00 31.39 472 ARG A O 1
ATOM 3833 N N . SER A 1 473 ? -26.962 4.485 37.276 1.00 34.09 473 SER A N 1
ATOM 3834 C CA . SER A 1 473 ? -26.682 5.933 37.329 1.00 34.09 473 SER A CA 1
ATOM 3835 C C . SER A 1 473 ? -25.908 6.611 36.179 1.00 34.09 473 SER A C 1
ATOM 3837 O O . SER A 1 473 ? -24.760 6.987 36.348 1.00 34.09 473 SER A O 1
ATOM 3839 N N . MET A 1 474 ? -26.577 6.878 35.041 1.00 33.16 474 MET A N 1
ATOM 3840 C CA . MET A 1 474 ? -26.281 8.023 34.134 1.00 33.16 474 MET A CA 1
ATOM 3841 C C . MET A 1 474 ? -27.533 8.482 33.341 1.00 33.16 474 MET A C 1
ATOM 3843 O O . MET A 1 474 ? -27.453 8.866 32.173 1.00 33.16 474 MET A O 1
ATOM 3847 N N . ARG A 1 475 ? -28.739 8.413 33.930 1.00 38.50 475 ARG A N 1
ATOM 3848 C CA . ARG A 1 475 ? -29.992 8.654 33.177 1.00 38.50 475 ARG A CA 1
ATOM 3849 C C . ARG A 1 475 ? -30.217 10.125 32.785 1.00 38.50 475 ARG A C 1
ATOM 3851 O O . ARG A 1 475 ? -30.778 10.359 31.728 1.00 38.50 475 ARG A O 1
ATOM 3858 N N . ALA A 1 476 ? -29.760 11.112 33.557 1.00 35.94 476 ALA A N 1
ATOM 3859 C CA . ALA A 1 476 ? -30.104 12.519 33.296 1.00 35.94 476 ALA A CA 1
ATOM 3860 C C . ALA A 1 476 ? -29.226 13.217 32.228 1.00 35.94 476 ALA A C 1
ATOM 3862 O O . ALA A 1 476 ? -29.740 14.011 31.441 1.00 35.94 476 ALA A O 1
ATOM 3863 N N . GLU A 1 477 ? -27.923 12.914 32.154 1.00 39.97 477 GLU A N 1
ATOM 3864 C CA . GLU A 1 477 ? -27.023 13.478 31.125 1.00 39.97 477 GLU A CA 1
ATOM 3865 C C . GLU A 1 477 ? -27.161 12.767 29.773 1.00 39.97 477 GLU A C 1
ATOM 3867 O O . GLU A 1 477 ? -27.143 13.426 28.733 1.00 39.97 477 GLU A O 1
ATOM 3872 N N . SER A 1 478 ? -27.408 11.451 29.780 1.00 40.34 478 SER A N 1
ATOM 3873 C CA . SER A 1 478 ? -27.623 10.664 28.557 1.00 40.34 478 SER A CA 1
ATOM 3874 C C . SER A 1 478 ? -28.842 11.139 27.763 1.00 40.34 478 SER A C 1
ATOM 3876 O O . SER A 1 478 ? -28.780 11.172 26.540 1.00 40.34 478 SER A O 1
ATOM 3878 N N . TYR A 1 479 ? -29.922 11.579 28.428 1.00 44.69 479 TYR A N 1
ATOM 3879 C CA . TYR A 1 479 ? -31.092 12.148 27.744 1.00 44.69 479 TYR A CA 1
ATOM 3880 C C . TYR A 1 479 ? -30.771 13.487 27.062 1.00 44.69 479 TYR A C 1
ATOM 3882 O O . TYR A 1 479 ? -31.140 13.674 25.910 1.00 44.69 479 TYR A O 1
ATOM 3890 N N . LYS A 1 480 ? -30.028 14.400 27.708 1.00 47.00 480 LYS A N 1
ATOM 3891 C CA . LYS A 1 480 ? -29.651 15.695 27.102 1.00 47.00 480 LYS A CA 1
ATOM 3892 C C . LYS A 1 480 ? -28.700 15.524 25.913 1.00 47.00 480 LYS A C 1
ATOM 3894 O O . LYS A 1 480 ? -28.843 16.223 24.912 1.00 47.00 480 LYS A O 1
ATOM 3899 N N . VAL A 1 481 ? -27.766 14.575 26.003 1.00 49.38 481 VAL A N 1
ATOM 3900 C CA . VAL A 1 481 ? -26.838 14.237 24.911 1.00 49.38 481 VAL A CA 1
ATOM 3901 C C . VAL A 1 481 ? -27.554 13.488 23.782 1.00 49.38 481 VAL A C 1
ATOM 3903 O O . VAL A 1 481 ? -27.319 13.801 22.621 1.00 49.38 481 VAL A O 1
ATOM 3906 N N . ALA A 1 482 ? -28.485 12.576 24.079 1.00 50.31 482 ALA A N 1
ATOM 3907 C CA . ALA A 1 482 ? -29.316 11.920 23.066 1.00 50.31 482 ALA A CA 1
ATOM 3908 C C . ALA A 1 482 ? -30.243 12.914 22.338 1.00 50.31 482 ALA A C 1
ATOM 3910 O O . ALA A 1 482 ? -30.406 12.825 21.121 1.00 50.31 482 ALA A O 1
ATOM 3911 N N . THR A 1 483 ? -30.792 13.911 23.041 1.00 51.62 483 THR A N 1
ATOM 3912 C CA . THR A 1 483 ? -31.556 15.013 22.428 1.00 51.62 483 THR A CA 1
ATOM 3913 C C . THR A 1 483 ? -30.665 15.902 21.550 1.00 51.62 483 THR A C 1
ATOM 3915 O O . THR A 1 483 ? -31.056 16.264 20.447 1.00 51.62 483 THR A O 1
ATOM 3918 N N . PHE A 1 484 ? -29.433 16.196 21.976 1.00 55.41 484 PHE A N 1
ATOM 3919 C CA . PHE A 1 484 ? -28.452 16.924 21.160 1.00 55.41 484 PHE A CA 1
ATOM 3920 C C . PHE A 1 484 ? -28.031 16.135 19.902 1.00 55.41 484 PHE A C 1
ATOM 3922 O O . PHE A 1 484 ? -28.005 16.682 18.802 1.00 55.41 484 PHE A O 1
ATOM 3929 N N . ILE A 1 485 ? -27.777 14.827 20.028 1.00 56.62 485 ILE A N 1
ATOM 3930 C CA . ILE A 1 485 ? -27.415 13.945 18.903 1.00 56.62 485 ILE A CA 1
ATOM 3931 C C . ILE A 1 485 ? -28.587 13.767 17.929 1.00 56.62 485 ILE A C 1
ATOM 3933 O O . ILE A 1 485 ? -28.384 13.802 16.717 1.00 56.62 485 ILE A O 1
ATOM 3937 N N . SER A 1 486 ? -29.820 13.637 18.427 1.00 54.81 486 SER A N 1
ATOM 3938 C CA . SER A 1 486 ? -31.011 13.580 17.567 1.00 54.81 486 SER A CA 1
ATOM 3939 C C . SER A 1 486 ? -31.280 14.906 16.847 1.00 54.81 486 SER A C 1
ATOM 3941 O O . SER A 1 486 ? -31.694 14.884 15.691 1.00 54.81 486 SER A O 1
ATOM 3943 N N . GLN A 1 487 ? -30.961 16.060 17.446 1.00 55.19 487 GLN A N 1
ATOM 3944 C CA . GLN A 1 487 ? -31.013 17.362 16.765 1.00 55.19 487 GLN A CA 1
ATOM 3945 C C . GLN A 1 487 ? -29.983 17.482 15.624 1.00 55.19 487 GLN A C 1
ATOM 3947 O O . GLN A 1 487 ? -30.310 18.041 14.574 1.00 55.19 487 GLN A O 1
ATOM 3952 N N . ILE A 1 488 ? -28.783 16.904 15.778 1.00 56.97 488 ILE A N 1
ATOM 3953 C CA . ILE A 1 488 ? -27.772 16.813 14.705 1.00 56.97 488 ILE A CA 1
ATOM 3954 C C . ILE A 1 488 ? -28.283 15.936 13.541 1.00 56.97 488 ILE A C 1
ATOM 3956 O O . ILE A 1 488 ? -28.104 16.286 12.372 1.00 56.97 488 ILE A O 1
ATOM 3960 N N . ASP A 1 489 ? -28.968 14.825 13.841 1.00 42.19 489 ASP A N 1
ATOM 3961 C CA . ASP A 1 489 ? -29.520 13.901 12.833 1.00 42.19 489 ASP A CA 1
ATOM 3962 C C . ASP A 1 489 ? -30.719 14.517 12.073 1.00 42.19 489 ASP A C 1
ATOM 3964 O O . ASP A 1 489 ? -30.819 14.413 10.849 1.00 42.19 489 ASP A O 1
ATOM 3968 N N . VAL A 1 490 ? -31.594 15.264 12.761 1.00 36.53 490 VAL A N 1
ATOM 3969 C CA . VAL A 1 490 ? -32.745 15.960 12.146 1.00 36.53 490 VAL A CA 1
ATOM 3970 C C . VAL A 1 490 ? -32.299 17.073 11.189 1.00 36.53 490 VAL A C 1
ATOM 3972 O O . VAL A 1 490 ? -32.891 17.236 10.120 1.00 36.53 490 VAL A O 1
ATOM 3975 N N . GLN A 1 491 ? -31.220 17.801 11.497 1.00 38.31 491 GLN A N 1
ATOM 3976 C CA . GLN A 1 491 ? -30.635 18.774 10.561 1.00 38.31 491 GLN A CA 1
ATOM 3977 C C . GLN A 1 491 ? -29.972 18.103 9.343 1.00 38.31 491 GLN A C 1
ATOM 3979 O O . GLN A 1 491 ? -29.911 18.700 8.267 1.00 38.31 491 GLN A O 1
ATOM 3984 N N . SER A 1 492 ? -29.522 16.851 9.478 1.00 34.81 492 SER A N 1
ATOM 3985 C CA . SER A 1 492 ? -28.999 16.035 8.373 1.00 34.81 492 SER A CA 1
ATOM 3986 C C . SER A 1 492 ? -30.110 15.552 7.424 1.00 34.81 492 SER A C 1
ATOM 3988 O O . SER A 1 492 ? -29.928 15.556 6.206 1.00 34.81 492 SER A O 1
ATOM 3990 N N . ILE A 1 493 ? -31.286 15.206 7.963 1.00 31.30 493 ILE A N 1
ATOM 3991 C CA . ILE A 1 493 ? -32.445 14.698 7.203 1.00 31.30 493 ILE A CA 1
ATOM 3992 C C . ILE A 1 493 ? -33.272 15.839 6.577 1.00 31.30 493 ILE A C 1
ATOM 3994 O O . ILE A 1 493 ? -33.737 15.726 5.442 1.00 31.30 493 ILE A O 1
ATOM 3998 N N . ASN A 1 494 ? -33.419 16.981 7.255 1.00 28.25 494 ASN A N 1
ATOM 3999 C CA . ASN A 1 494 ? -34.214 18.108 6.743 1.00 28.25 494 ASN A CA 1
ATOM 4000 C C . ASN A 1 494 ? -33.530 18.898 5.614 1.00 28.25 494 ASN A C 1
ATOM 4002 O O . ASN A 1 494 ? -34.205 19.624 4.889 1.00 28.25 494 ASN A O 1
ATOM 4006 N N . GLY A 1 495 ? -32.228 18.696 5.382 1.00 29.88 495 GLY A N 1
ATOM 4007 C CA . GLY A 1 495 ? -31.542 19.208 4.189 1.00 29.88 495 GLY A CA 1
ATOM 4008 C C . GLY A 1 495 ? -31.990 18.550 2.874 1.00 29.88 495 GLY A C 1
ATOM 4009 O O . GLY A 1 495 ? -31.615 19.025 1.805 1.00 29.88 495 GLY A O 1
ATOM 4010 N N . THR A 1 496 ? -32.790 17.472 2.924 1.00 30.50 496 THR A N 1
ATOM 4011 C CA . THR A 1 496 ? -33.210 16.696 1.739 1.00 30.50 496 THR A CA 1
ATOM 4012 C C . THR A 1 496 ? -34.726 16.586 1.513 1.00 30.50 496 THR A C 1
ATOM 4014 O O . THR A 1 496 ? -35.138 15.937 0.552 1.00 30.50 496 THR A O 1
ATOM 4017 N N . LYS A 1 497 ? -35.590 17.275 2.279 1.00 26.28 497 LYS A N 1
ATOM 4018 C CA . LYS A 1 497 ? -37.043 17.327 1.994 1.00 26.28 497 LYS A CA 1
ATOM 4019 C C . LYS A 1 497 ? -37.529 18.745 1.660 1.00 26.28 497 LYS A C 1
ATOM 4021 O O . LYS A 1 497 ? -37.634 19.614 2.517 1.00 26.28 497 LYS A O 1
ATOM 4026 N N . LYS A 1 498 ? -37.840 18.947 0.373 1.00 32.47 498 LYS A N 1
ATOM 4027 C CA . LYS A 1 498 ? -38.464 20.138 -0.234 1.00 32.47 498 LYS A CA 1
ATOM 4028 C C . LYS A 1 498 ? -39.823 20.491 0.401 1.00 32.47 498 LYS A C 1
ATOM 4030 O O . LYS A 1 498 ? -40.634 19.605 0.663 1.00 32.47 498 LYS A O 1
ATOM 4035 N N . ARG A 1 499 ? -40.085 21.805 0.504 1.00 24.66 499 ARG A N 1
ATOM 4036 C CA . ARG A 1 499 ? -41.407 22.453 0.656 1.00 24.66 499 ARG A CA 1
ATOM 4037 C C . ARG A 1 499 ? -42.455 21.814 -0.275 1.00 24.66 499 ARG A C 1
ATOM 4039 O O . ARG A 1 499 ? -42.228 21.749 -1.481 1.00 24.66 499 ARG A O 1
ATOM 4046 N N . LYS A 1 500 ? -43.606 21.410 0.275 1.00 27.91 500 LYS A N 1
ATOM 4047 C CA . LYS A 1 500 ? -44.851 21.147 -0.470 1.00 27.91 500 LYS A CA 1
ATOM 4048 C C . LYS A 1 500 ? -45.816 22.315 -0.251 1.00 27.91 500 LYS A C 1
ATOM 4050 O O . LYS A 1 500 ? -46.065 22.671 0.896 1.00 27.91 500 LYS A O 1
ATOM 4055 N N . ASN A 1 501 ? -46.366 22.850 -1.341 1.00 26.50 501 ASN A N 1
ATOM 4056 C CA . ASN A 1 501 ? -47.592 23.651 -1.334 1.00 26.50 501 ASN A CA 1
ATOM 4057 C C . ASN A 1 501 ? -48.804 22.738 -1.590 1.00 26.50 501 ASN A C 1
ATOM 4059 O O . ASN A 1 501 ? -48.685 21.698 -2.238 1.00 26.50 501 ASN A O 1
ATOM 4063 N N . HIS A 1 502 ? -49.941 23.140 -1.028 1.00 24.84 502 HIS A N 1
ATOM 4064 C CA . HIS A 1 502 ? -51.237 22.457 -0.990 1.00 24.84 502 HIS A CA 1
ATOM 4065 C C . HIS A 1 502 ? -52.126 22.806 -2.199 1.00 24.84 502 HIS A C 1
ATOM 4067 O O . HIS A 1 502 ? -52.109 23.963 -2.607 1.00 24.84 502 HIS A O 1
ATOM 4073 N N . THR A 1 503 ? -52.920 21.833 -2.689 1.00 24.61 503 THR A N 1
ATOM 4074 C CA . THR A 1 503 ? -54.283 21.874 -3.328 1.00 24.61 503 THR A CA 1
ATOM 4075 C C . THR A 1 503 ? -54.469 20.535 -4.088 1.00 24.61 503 THR A C 1
ATOM 4077 O O . THR A 1 503 ? -53.591 20.184 -4.864 1.00 24.61 503 THR A O 1
ATOM 4080 N N . SER A 1 504 ? -55.321 19.554 -3.729 1.00 24.39 504 SER A N 1
ATOM 4081 C CA . SER A 1 504 ? -56.793 19.384 -3.574 1.00 24.39 504 SER A CA 1
ATOM 4082 C C . SER A 1 504 ? -57.460 18.677 -4.783 1.00 24.39 504 SER A C 1
ATOM 4084 O O . SER A 1 504 ? -57.355 19.186 -5.891 1.00 24.39 504 SER A O 1
ATOM 4086 N N . GLY A 1 505 ? -58.179 17.563 -4.518 1.00 22.97 505 GLY A N 1
ATOM 4087 C CA . GLY A 1 505 ? -59.038 16.754 -5.433 1.00 22.97 505 GLY A CA 1
ATOM 4088 C C . GLY A 1 505 ? -58.287 15.638 -6.189 1.00 22.97 505 GLY A C 1
ATOM 4089 O O . GLY A 1 505 ? -57.183 15.890 -6.640 1.00 22.97 505 GLY A O 1
ATOM 4090 N N . GLU A 1 506 ? -58.711 14.377 -6.365 1.00 24.98 506 GLU A N 1
ATOM 4091 C CA . GLU A 1 506 ? -59.954 13.609 -6.153 1.00 24.98 506 GLU A CA 1
ATOM 4092 C C . GLU A 1 506 ? -59.625 12.083 -6.114 1.00 24.98 506 GLU A C 1
ATOM 4094 O O . GLU A 1 506 ? -58.521 11.666 -6.460 1.00 24.98 506 GLU A O 1
ATOM 4099 N N . LYS A 1 507 ? -60.570 11.245 -5.653 1.00 26.36 507 LYS A N 1
ATOM 4100 C CA . LYS A 1 507 ? -60.465 9.782 -5.398 1.00 26.36 507 LYS A CA 1
ATOM 4101 C C . LYS A 1 507 ? -60.712 8.900 -6.644 1.00 26.36 507 LYS A C 1
ATOM 4103 O O . LYS A 1 507 ? -61.666 9.188 -7.349 1.00 26.36 507 LYS A O 1
ATOM 4108 N N . LEU A 1 508 ? -60.053 7.726 -6.756 1.00 22.61 508 LEU A N 1
ATOM 4109 C CA . LEU A 1 508 ? -60.677 6.370 -6.801 1.00 22.61 508 LEU A CA 1
ATOM 4110 C C . LEU A 1 508 ? -59.625 5.222 -6.747 1.00 22.61 508 LEU A C 1
ATOM 4112 O O . LEU A 1 508 ? -58.442 5.481 -6.594 1.00 22.61 508 LEU A O 1
ATOM 4116 N N . ARG A 1 509 ? -60.084 3.960 -6.741 1.00 23.36 509 ARG A N 1
ATOM 4117 C CA . ARG A 1 509 ? -59.608 2.785 -5.977 1.00 23.36 509 ARG A CA 1
ATOM 4118 C C . ARG A 1 509 ? -58.785 1.729 -6.762 1.00 23.36 509 ARG A C 1
ATOM 4120 O O . ARG A 1 509 ? -59.040 1.521 -7.935 1.00 23.36 509 ARG A O 1
ATOM 4127 N N . GLN A 1 510 ? -58.013 0.953 -5.977 1.00 24.81 510 GLN A N 1
ATOM 4128 C CA . GLN A 1 510 ? -57.777 -0.519 -5.984 1.00 24.81 510 GLN A CA 1
ATOM 4129 C C . GLN A 1 510 ? -56.800 -1.240 -6.948 1.00 24.81 510 GLN A C 1
ATOM 4131 O O . GLN A 1 510 ? -56.688 -0.911 -8.117 1.00 24.81 510 GLN A O 1
ATOM 4136 N N . ALA A 1 511 ? -56.230 -2.321 -6.365 1.00 21.17 511 ALA A N 1
ATOM 4137 C CA . ALA A 1 511 ? -55.413 -3.435 -6.889 1.00 21.17 511 ALA A CA 1
ATOM 4138 C C . ALA A 1 511 ? -53.987 -3.048 -7.341 1.00 21.17 511 ALA A C 1
ATOM 4140 O O . ALA A 1 511 ? -53.805 -2.115 -8.101 1.00 21.17 511 ALA A O 1
ATOM 4141 N N . GLY A 1 512 ? -52.888 -3.624 -6.848 1.00 28.22 512 GLY A N 1
ATOM 4142 C CA . GLY A 1 512 ? -52.646 -5.011 -6.471 1.00 28.22 512 GLY A CA 1
ATOM 4143 C C . GLY A 1 512 ? -51.806 -5.641 -7.578 1.00 28.22 512 GLY A C 1
ATOM 4144 O O . GLY A 1 512 ? -52.405 -6.199 -8.475 1.00 28.22 512 GLY A O 1
ATOM 4145 N N . GLU A 1 513 ? -50.474 -5.481 -7.543 1.00 24.23 513 GLU A N 1
ATOM 4146 C CA . GLU A 1 513 ? -49.478 -6.349 -8.206 1.00 24.23 513 GLU A CA 1
ATOM 4147 C C . GLU A 1 513 ? -48.040 -5.826 -7.993 1.00 24.23 513 GLU A C 1
ATOM 4149 O O . GLU A 1 513 ? -47.764 -4.626 -7.984 1.00 24.23 513 GLU A O 1
ATOM 4154 N N . SER A 1 514 ? -47.129 -6.765 -7.755 1.00 35.66 514 SER A N 1
ATOM 4155 C CA . SER A 1 514 ? -45.688 -6.627 -7.512 1.00 35.66 514 SER A CA 1
ATOM 4156 C C . SER A 1 514 ? -44.937 -6.016 -8.709 1.00 35.66 514 SER A C 1
ATOM 4158 O O . SER A 1 514 ? -45.226 -6.418 -9.833 1.00 35.66 514 SER A O 1
ATOM 4160 N N . PRO A 1 515 ? -43.899 -5.165 -8.542 1.00 27.27 515 PRO A N 1
ATOM 4161 C CA . PRO A 1 515 ? -43.045 -4.798 -9.666 1.00 27.27 515 PRO A CA 1
ATOM 4162 C C . PRO A 1 515 ? -41.766 -5.662 -9.733 1.00 27.27 515 PRO A C 1
ATOM 4164 O O . PRO A 1 515 ? -41.168 -5.968 -8.695 1.00 27.27 515 PRO A O 1
ATOM 4167 N N . PRO A 1 516 ? -41.317 -6.036 -10.945 1.00 33.69 516 PRO A N 1
ATOM 4168 C CA . PRO A 1 516 ? -40.166 -6.897 -11.165 1.00 33.69 516 PRO A CA 1
ATOM 4169 C C . PRO A 1 516 ? -38.835 -6.125 -11.160 1.00 33.69 516 PRO A C 1
ATOM 4171 O O . PRO A 1 516 ? -38.781 -4.896 -11.236 1.00 33.69 516 PRO A O 1
ATOM 4174 N N . ASN A 1 517 ? -37.752 -6.902 -11.072 1.00 39.72 517 ASN A N 1
ATOM 4175 C CA . ASN A 1 517 ? -36.348 -6.551 -11.308 1.00 39.72 517 ASN A CA 1
ATOM 4176 C C . ASN A 1 517 ? -36.120 -5.344 -12.242 1.00 39.72 517 ASN A C 1
ATOM 4178 O O . ASN A 1 517 ? -36.518 -5.389 -13.403 1.00 39.72 517 ASN A O 1
ATOM 4182 N N . HIS A 1 518 ? -35.345 -4.341 -11.801 1.00 30.45 518 HIS A N 1
ATOM 4183 C CA . HIS A 1 518 ? -34.809 -3.305 -12.696 1.00 30.45 518 HIS A CA 1
ATOM 4184 C C . HIS A 1 518 ? -33.334 -2.936 -12.426 1.00 30.45 518 HIS A C 1
ATOM 4186 O O . HIS A 1 518 ? -32.987 -2.231 -11.481 1.00 30.45 518 HIS A O 1
ATOM 4192 N N . THR A 1 519 ? -32.501 -3.466 -13.325 1.00 33.38 519 THR A N 1
ATOM 4193 C CA . THR A 1 519 ? -31.366 -2.915 -14.102 1.00 33.38 519 THR A CA 1
ATOM 4194 C C . THR A 1 519 ? -31.000 -1.405 -14.003 1.00 33.38 519 THR A C 1
ATOM 4196 O O . THR A 1 519 ? -31.820 -0.562 -13.644 1.00 33.38 519 THR A O 1
ATOM 4199 N N . PRO A 1 520 ? -29.754 -1.016 -14.386 1.00 33.03 520 PRO A N 1
ATOM 4200 C CA . PRO A 1 520 ? -29.080 0.254 -14.049 1.00 33.03 520 PRO A CA 1
ATOM 4201 C C . PRO A 1 520 ? -29.528 1.488 -14.867 1.00 33.03 520 PRO A C 1
ATOM 4203 O O . PRO A 1 520 ? -28.713 2.327 -15.248 1.00 33.03 520 PRO A O 1
ATOM 4206 N N . ALA A 1 521 ? -30.825 1.645 -15.131 1.00 40.81 521 ALA A N 1
ATOM 4207 C CA . ALA A 1 521 ? -31.356 2.684 -16.021 1.00 40.81 521 ALA A CA 1
ATOM 4208 C C . ALA A 1 521 ? -31.616 4.060 -15.362 1.00 40.81 521 ALA A C 1
ATOM 4210 O O . ALA A 1 521 ? -32.085 4.976 -16.026 1.00 40.81 521 ALA A O 1
ATOM 4211 N N . ARG A 1 522 ? -31.319 4.267 -14.069 1.00 47.56 522 ARG A N 1
ATOM 4212 C CA . ARG A 1 522 ? -31.765 5.484 -13.346 1.00 47.56 522 ARG A CA 1
ATOM 4213 C C . ARG A 1 522 ? -30.895 6.745 -13.495 1.00 47.56 522 ARG A C 1
ATOM 4215 O O . ARG A 1 522 ? -31.233 7.766 -12.905 1.00 47.56 522 ARG A O 1
ATOM 4222 N N . HIS A 1 523 ? -29.800 6.718 -14.258 1.00 56.19 523 HIS A N 1
ATOM 4223 C CA . HIS A 1 523 ? -28.843 7.845 -14.301 1.00 56.19 523 HIS A CA 1
ATOM 4224 C C . HIS A 1 523 ? -28.682 8.521 -15.668 1.00 56.19 523 HIS A C 1
ATOM 4226 O O . HIS A 1 523 ? -28.023 9.562 -15.753 1.00 56.19 523 HIS A O 1
ATOM 4232 N N . ILE A 1 524 ? -29.273 7.955 -16.722 1.00 56.41 524 ILE A N 1
ATOM 4233 C CA . ILE A 1 524 ? -29.253 8.520 -18.071 1.00 56.41 524 ILE A CA 1
ATOM 4234 C C . ILE A 1 524 ? -30.693 8.833 -18.458 1.00 56.41 524 ILE A C 1
ATOM 4236 O O . ILE A 1 524 ? -31.547 7.953 -18.447 1.00 56.41 524 ILE A O 1
ATOM 4240 N N . TYR A 1 525 ? -30.949 10.096 -18.773 1.00 62.22 525 TYR A N 1
ATOM 4241 C CA . TYR A 1 525 ? -32.246 10.588 -19.210 1.00 62.22 525 TYR A CA 1
ATOM 4242 C C . TYR A 1 525 ? -32.180 10.919 -20.699 1.00 62.22 525 TYR A C 1
ATOM 4244 O O . TYR A 1 525 ? -31.254 11.608 -21.127 1.00 62.22 525 TYR A O 1
ATOM 4252 N N . SER A 1 526 ? -33.133 10.427 -21.490 1.00 59.56 526 SER A N 1
ATOM 4253 C CA . SER A 1 526 ? -33.280 10.844 -22.886 1.00 59.56 526 SER A CA 1
ATOM 4254 C C . SER A 1 526 ? -34.274 11.996 -22.951 1.00 59.56 526 SER A C 1
ATOM 4256 O O . SER A 1 526 ? -35.397 11.872 -22.464 1.00 59.56 526 SER A O 1
ATOM 4258 N N . THR A 1 527 ? -33.868 13.121 -23.537 1.00 60.94 527 THR A N 1
ATOM 4259 C CA . THR A 1 527 ? -34.799 14.222 -23.789 1.00 60.94 527 THR A CA 1
ATOM 4260 C C . THR A 1 527 ? -35.539 13.941 -25.097 1.00 60.94 527 THR A C 1
ATOM 4262 O O . THR A 1 527 ? -34.941 13.906 -26.172 1.00 60.94 527 THR A O 1
ATOM 4265 N N . VAL A 1 528 ? -36.860 13.759 -25.019 1.00 56.69 528 VAL A N 1
ATOM 4266 C CA . VAL A 1 528 ? -37.715 13.500 -26.196 1.00 56.69 528 VAL A CA 1
ATOM 4267 C C . VAL A 1 528 ? -37.562 14.600 -27.247 1.00 56.69 528 VAL A C 1
ATOM 4269 O O . VAL A 1 528 ? -37.473 14.332 -28.436 1.00 56.69 528 VAL A O 1
ATOM 4272 N N . GLN A 1 529 ? -37.475 15.843 -26.782 1.00 63.88 529 GLN A N 1
ATOM 4273 C CA . GLN A 1 529 ? -37.503 17.035 -27.621 1.00 63.88 529 GLN A CA 1
ATOM 4274 C C . GLN A 1 529 ? -36.165 17.348 -28.317 1.00 63.88 529 GLN A C 1
ATOM 4276 O O . GLN A 1 529 ? -36.160 18.087 -29.292 1.00 63.88 529 GLN A O 1
ATOM 4281 N N . HIS A 1 530 ? -35.037 16.819 -27.827 1.00 67.25 530 HIS A N 1
ATOM 4282 C CA . HIS A 1 530 ? -33.704 17.163 -28.354 1.00 67.25 530 HIS A CA 1
ATOM 4283 C C . HIS A 1 530 ? -32.900 15.928 -28.793 1.00 67.25 530 HIS A C 1
ATOM 4285 O O . HIS A 1 530 ? -31.751 16.067 -29.196 1.00 67.25 530 HIS A O 1
ATOM 4291 N N . HIS A 1 531 ? -33.487 14.727 -28.698 1.00 74.00 531 HIS A N 1
ATOM 4292 C CA . HIS A 1 531 ? -32.902 13.441 -29.094 1.00 74.00 531 HIS A CA 1
ATOM 4293 C C . HIS A 1 531 ? -31.479 13.191 -28.564 1.00 74.00 531 HIS A C 1
ATOM 4295 O O . HIS A 1 531 ? -30.657 12.572 -29.233 1.00 74.00 531 HIS A O 1
ATOM 4301 N N . ILE A 1 532 ? -31.176 13.632 -27.341 1.00 77.19 532 ILE A N 1
ATOM 4302 C CA . ILE A 1 532 ? -29.869 13.432 -26.696 1.00 77.19 532 ILE A CA 1
ATOM 4303 C C . ILE A 1 532 ? -29.994 12.631 -25.407 1.00 77.19 532 ILE A C 1
ATOM 4305 O O . ILE A 1 532 ? -31.031 12.637 -24.739 1.00 77.19 532 ILE A O 1
ATOM 4309 N N . LEU A 1 533 ? -28.901 11.968 -25.031 1.00 80.44 533 LEU A N 1
ATOM 4310 C CA . LEU A 1 533 ? -28.755 11.357 -23.715 1.00 80.44 533 LEU A CA 1
ATOM 4311 C C . LEU A 1 533 ? -28.066 12.330 -22.769 1.00 80.44 533 LEU A C 1
ATOM 4313 O O . LEU A 1 533 ? -26.971 12.811 -23.049 1.00 80.44 533 LEU A O 1
ATOM 4317 N N . VAL A 1 534 ? -28.681 12.579 -21.621 1.00 77.19 534 VAL A N 1
ATOM 4318 C CA . VAL A 1 534 ? -28.150 13.441 -20.570 1.00 77.19 534 VAL A CA 1
ATOM 4319 C C . VAL A 1 534 ? -27.820 12.597 -19.349 1.00 77.19 534 VAL A C 1
ATOM 4321 O O . VAL A 1 534 ? -28.655 11.860 -18.828 1.00 77.19 534 VAL A O 1
ATOM 4324 N N . CYS A 1 535 ? -26.590 12.721 -18.856 1.00 78.06 535 CYS A N 1
ATOM 4325 C CA . CYS A 1 535 ? -26.223 12.151 -17.568 1.00 78.06 535 CYS A CA 1
ATOM 4326 C C . CYS A 1 535 ? -26.757 13.052 -16.453 1.00 78.06 535 CYS A C 1
ATOM 4328 O O . CYS A 1 535 ? -26.303 14.188 -16.297 1.00 78.06 535 CYS A O 1
ATOM 4330 N N . LEU A 1 536 ? -27.681 12.534 -15.643 1.00 75.50 536 LEU A N 1
ATOM 4331 C CA . LEU A 1 536 ? -28.324 13.301 -14.571 1.00 75.50 536 LEU A CA 1
ATOM 4332 C C . LEU A 1 536 ? -27.356 13.688 -13.442 1.00 75.50 536 LEU A C 1
ATOM 4334 O O . LEU A 1 536 ? -27.592 14.677 -12.749 1.00 75.50 536 LEU A O 1
ATOM 4338 N N . LEU A 1 537 ? -26.250 12.949 -13.290 1.00 74.06 537 LEU A N 1
ATOM 4339 C CA . LEU A 1 537 ? -25.190 13.239 -12.318 1.00 74.06 537 LEU A CA 1
ATOM 4340 C C . LEU A 1 537 ? -24.245 14.339 -12.816 1.00 74.06 537 LEU A C 1
ATOM 4342 O O . LEU A 1 537 ? -23.923 15.274 -12.087 1.00 74.06 537 LEU A O 1
ATOM 4346 N N . CYS A 1 538 ? -23.806 14.245 -14.073 1.00 72.06 538 CYS A N 1
ATOM 4347 C CA . CYS A 1 538 ? -22.864 15.199 -14.659 1.00 72.06 538 CYS A CA 1
ATOM 4348 C C . CYS A 1 538 ? -23.546 16.468 -15.184 1.00 72.06 538 CYS A C 1
ATOM 4350 O O . CYS A 1 538 ? -22.846 17.457 -15.436 1.00 72.06 538 CYS A O 1
ATOM 4352 N N . LYS A 1 539 ? -24.876 16.437 -15.358 1.00 81.19 539 LYS A N 1
ATOM 4353 C CA . LYS A 1 539 ? -25.690 17.501 -15.964 1.00 81.19 539 LYS A CA 1
ATOM 4354 C C . LYS A 1 539 ? -25.121 17.944 -17.320 1.00 81.19 539 LYS A C 1
ATOM 4356 O O . LYS A 1 539 ? -24.932 19.133 -17.570 1.00 81.19 539 LYS A O 1
ATOM 4361 N N . ALA A 1 540 ? -24.745 16.960 -18.136 1.00 81.25 540 ALA A N 1
ATOM 4362 C CA . ALA A 1 540 ? -24.131 17.128 -19.450 1.00 81.25 540 ALA A CA 1
ATOM 4363 C C . ALA A 1 540 ? -24.610 16.018 -20.390 1.00 81.25 540 ALA A C 1
ATOM 4365 O O . ALA A 1 540 ? -24.905 14.904 -19.937 1.00 81.25 540 ALA A O 1
ATOM 4366 N N . ALA A 1 541 ? -24.668 16.323 -21.683 1.00 82.00 541 ALA A N 1
ATOM 4367 C CA . ALA A 1 541 ? -24.997 15.354 -22.708 1.00 82.00 541 ALA A CA 1
ATOM 4368 C C . ALA A 1 541 ? -23.847 14.348 -22.884 1.00 82.00 541 ALA A C 1
ATOM 4370 O O . ALA A 1 541 ? -22.668 14.682 -22.736 1.00 82.00 541 ALA A O 1
ATOM 4371 N N . VAL A 1 542 ? -24.199 13.097 -23.161 1.00 79.88 542 VAL A N 1
ATOM 4372 C CA . VAL A 1 542 ? -23.269 11.978 -23.306 1.00 79.88 542 VAL A CA 1
ATOM 4373 C C . VAL A 1 542 ? -23.528 11.307 -24.641 1.00 79.88 542 VAL A C 1
ATOM 4375 O O . VAL A 1 542 ? -24.675 11.088 -25.026 1.00 79.88 542 VAL A O 1
ATOM 4378 N N . ARG A 1 543 ? -22.451 10.953 -25.339 1.00 77.44 543 ARG A N 1
ATOM 4379 C CA . ARG A 1 543 ? -22.548 10.207 -26.586 1.00 77.44 543 ARG A CA 1
ATOM 4380 C C . ARG A 1 543 ? -23.165 8.822 -26.330 1.00 77.44 543 ARG A C 1
ATOM 4382 O O . ARG A 1 543 ? -22.681 8.113 -25.440 1.00 77.44 543 ARG A O 1
ATOM 4389 N N . PRO A 1 544 ? -24.196 8.414 -27.085 1.00 71.44 544 PRO A N 1
ATOM 4390 C CA . PRO A 1 544 ? -24.760 7.077 -26.959 1.00 71.44 544 PRO A CA 1
ATOM 4391 C C . PRO A 1 544 ? -23.726 6.008 -27.351 1.00 71.44 544 PRO A C 1
ATOM 4393 O O . PRO A 1 544 ? -22.950 6.168 -28.290 1.00 71.44 544 PRO A O 1
ATOM 4396 N N . GLY A 1 545 ? -23.674 4.913 -26.590 1.00 71.56 545 GLY A N 1
ATOM 4397 C CA . GLY A 1 545 ? -22.876 3.737 -26.949 1.00 71.56 545 GLY A CA 1
ATOM 4398 C C . GLY A 1 545 ? -23.632 2.827 -27.922 1.00 71.56 545 GLY A C 1
ATOM 4399 O O . GLY A 1 545 ? -24.862 2.821 -27.921 1.00 71.56 545 GLY A O 1
ATOM 4400 N N . ARG A 1 546 ? -22.913 1.983 -28.681 1.00 68.00 546 ARG A N 1
ATOM 4401 C CA . ARG A 1 546 ? -23.496 1.092 -29.715 1.00 68.00 546 ARG A CA 1
ATOM 4402 C C . ARG A 1 546 ? -24.681 0.247 -29.227 1.00 68.00 546 ARG A C 1
ATOM 4404 O O . ARG A 1 546 ? -25.634 0.035 -29.966 1.00 68.00 546 ARG A O 1
ATOM 4411 N N . ALA A 1 547 ? -24.637 -0.228 -27.980 1.00 63.72 547 ALA A N 1
ATOM 4412 C CA . ALA A 1 547 ? -25.723 -1.017 -27.397 1.00 63.72 547 ALA A CA 1
ATOM 4413 C C . ALA A 1 547 ? -27.017 -0.200 -27.210 1.00 63.72 547 ALA A C 1
ATOM 4415 O O . ALA A 1 547 ? -28.106 -0.704 -27.472 1.00 63.72 547 ALA A O 1
ATOM 4416 N N . ILE A 1 548 ? -26.898 1.068 -26.803 1.00 68.50 548 ILE A N 1
ATOM 4417 C CA . ILE A 1 548 ? -28.042 1.968 -26.601 1.00 68.50 548 ILE A CA 1
ATOM 4418 C C . ILE A 1 548 ? -28.584 2.437 -27.955 1.00 68.50 548 ILE A C 1
ATOM 4420 O O . ILE A 1 548 ? -29.794 2.452 -28.151 1.00 68.50 548 ILE A O 1
ATOM 4424 N N . GLU A 1 549 ? -27.708 2.739 -28.916 1.00 69.75 549 GLU A N 1
ATOM 4425 C CA . GLU A 1 549 ? -28.121 3.068 -30.289 1.00 69.75 549 GLU A CA 1
ATOM 4426 C C . GLU A 1 549 ? -28.928 1.931 -30.925 1.00 69.75 549 GLU A C 1
ATOM 4428 O O . GLU A 1 549 ? -29.980 2.173 -31.514 1.00 69.75 549 GLU A O 1
ATOM 4433 N N . ASN A 1 550 ? -28.475 0.683 -30.768 1.00 68.19 550 ASN A N 1
ATOM 4434 C CA . ASN A 1 550 ? -29.201 -0.478 -31.273 1.00 68.19 550 ASN A CA 1
ATOM 4435 C C . ASN A 1 550 ? -30.544 -0.667 -30.556 1.00 68.19 550 ASN A C 1
ATOM 4437 O O . ASN A 1 550 ? -31.534 -0.938 -31.227 1.00 68.19 550 ASN A O 1
ATOM 4441 N N . HIS A 1 551 ? -30.612 -0.489 -29.234 1.00 72.38 551 HIS A N 1
ATOM 4442 C CA . HIS A 1 551 ? -31.874 -0.553 -28.489 1.00 72.38 551 HIS A CA 1
ATOM 4443 C C . HIS A 1 551 ? -32.898 0.460 -29.021 1.00 72.38 551 HIS A C 1
ATOM 4445 O O . HIS A 1 551 ? -34.012 0.075 -29.369 1.00 72.38 551 HIS A O 1
ATOM 4451 N N . PHE A 1 552 ? -32.508 1.733 -29.157 1.00 65.56 552 PHE A N 1
ATOM 4452 C CA . PHE A 1 552 ? -33.411 2.779 -29.643 1.00 65.56 552 PHE A CA 1
ATOM 4453 C C . PHE A 1 552 ? -33.832 2.555 -31.096 1.00 65.56 552 PHE A C 1
ATOM 4455 O O . PHE A 1 552 ? -35.007 2.696 -31.403 1.00 65.56 552 PHE A O 1
ATOM 4462 N N . ARG A 1 553 ? -32.924 2.107 -31.973 1.00 70.00 553 ARG A N 1
ATOM 4463 C CA . ARG A 1 553 ? -33.257 1.838 -33.381 1.00 70.00 553 ARG A CA 1
ATOM 4464 C C . ARG A 1 553 ? -34.281 0.709 -33.558 1.00 70.00 553 ARG A C 1
ATOM 4466 O O . ARG A 1 553 ? -35.077 0.775 -34.488 1.00 70.00 553 ARG A O 1
ATOM 4473 N N . HIS A 1 554 ? -34.252 -0.315 -32.702 1.00 66.56 554 HIS A N 1
ATOM 4474 C CA . HIS A 1 554 ? -35.126 -1.488 -32.835 1.00 66.56 554 HIS A CA 1
ATOM 4475 C C . HIS A 1 554 ? -36.432 -1.373 -32.042 1.00 66.56 554 HIS A C 1
ATOM 4477 O O . HIS A 1 554 ? -37.447 -1.898 -32.486 1.00 66.56 554 HIS A O 1
ATOM 4483 N N . LEU A 1 555 ? -36.417 -0.717 -30.877 1.00 68.81 555 LEU A N 1
ATOM 4484 C CA . LEU A 1 555 ? -37.583 -0.643 -29.984 1.00 68.81 555 LEU A CA 1
ATOM 4485 C C . LEU A 1 555 ? -38.323 0.699 -30.057 1.00 68.81 555 LEU A C 1
ATOM 4487 O O . LEU A 1 555 ? -39.471 0.783 -29.628 1.00 68.81 555 LEU A O 1
ATOM 4491 N N . HIS A 1 556 ? -37.696 1.737 -30.618 1.00 66.00 556 HIS A N 1
ATOM 4492 C CA . HIS A 1 556 ? -38.285 3.065 -30.781 1.00 66.00 556 HIS A CA 1
ATOM 4493 C C . HIS A 1 556 ? -38.185 3.499 -32.253 1.00 66.00 556 HIS A C 1
ATOM 4495 O O . HIS A 1 556 ? -37.255 4.190 -32.673 1.00 66.00 556 HIS A O 1
ATOM 4501 N N . SER A 1 557 ? -39.150 3.061 -33.067 1.00 53.84 557 SER A N 1
ATOM 4502 C CA . SER A 1 557 ? -39.201 3.359 -34.504 1.00 53.84 557 SER A CA 1
ATOM 4503 C C . SER A 1 557 ? -39.202 4.871 -34.767 1.00 53.84 557 SER A C 1
ATOM 4505 O O . SER A 1 557 ? -40.046 5.595 -34.240 1.00 53.84 557 SER A O 1
ATOM 4507 N N . GLY A 1 558 ? -38.268 5.344 -35.598 1.00 58.91 558 GLY A N 1
ATOM 4508 C CA . GLY A 1 558 ? -38.157 6.755 -35.995 1.00 58.91 558 GLY A CA 1
ATOM 4509 C C . GLY A 1 558 ? -37.279 7.633 -35.094 1.00 58.91 558 GLY A C 1
ATOM 4510 O O . GLY A 1 558 ? -37.211 8.836 -35.323 1.00 58.91 558 GLY A O 1
ATOM 4511 N N . TRP A 1 559 ? -36.595 7.066 -34.092 1.00 58.75 559 TRP A N 1
ATOM 4512 C CA . TRP A 1 559 ? -35.739 7.821 -33.171 1.00 58.75 559 TRP A CA 1
ATOM 4513 C C . TRP A 1 559 ? -34.245 7.570 -33.401 1.00 58.75 559 TRP A C 1
ATOM 4515 O O . TRP A 1 559 ? -33.735 6.475 -33.163 1.00 58.75 559 TRP A O 1
ATOM 4525 N N . THR A 1 560 ? -33.513 8.615 -33.794 1.00 65.38 560 THR A N 1
ATOM 4526 C CA . THR A 1 560 ? -32.044 8.613 -33.872 1.00 65.38 560 THR A CA 1
ATOM 4527 C C . THR A 1 560 ? -31.459 9.549 -32.824 1.00 65.38 560 THR A C 1
ATOM 4529 O O . THR A 1 560 ? -31.691 10.755 -32.877 1.00 65.38 560 THR A O 1
ATOM 4532 N N . LEU A 1 561 ? -30.693 9.002 -31.876 1.00 74.06 561 LEU A N 1
ATOM 4533 C CA . LEU A 1 561 ? -30.003 9.804 -30.867 1.00 74.06 561 LEU A CA 1
ATOM 4534 C C . LEU A 1 561 ? -28.863 10.609 -31.511 1.00 74.06 561 LEU A C 1
ATOM 4536 O O . LEU A 1 561 ? -28.022 10.045 -32.210 1.00 74.06 561 LEU A O 1
ATOM 4540 N N . GLY A 1 562 ? -28.832 11.915 -31.256 1.00 69.25 562 GLY A N 1
ATOM 4541 C CA . GLY A 1 562 ? -27.780 12.816 -31.715 1.00 69.25 562 GLY A CA 1
ATOM 4542 C C . GLY A 1 562 ? -26.480 12.638 -30.929 1.00 69.25 562 GLY A C 1
ATOM 4543 O O . GLY A 1 562 ? -26.496 12.398 -29.720 1.00 69.25 562 GLY A O 1
ATOM 4544 N N . ASP A 1 563 ? -25.340 12.779 -31.61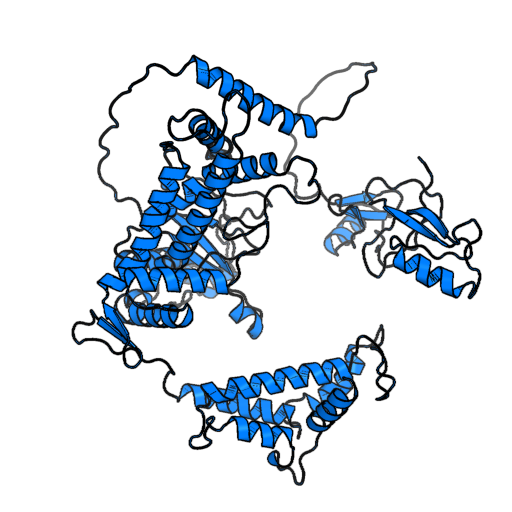3 1.00 77.75 563 ASP A N 1
ATOM 4545 C CA . ASP A 1 563 ? -24.031 12.897 -30.963 1.00 77.75 563 ASP A CA 1
ATOM 4546 C C . ASP A 1 563 ? -23.836 14.351 -30.495 1.00 77.75 563 ASP A C 1
ATOM 4548 O O . ASP A 1 563 ? -23.728 15.240 -31.348 1.00 77.75 563 ASP A O 1
ATOM 4552 N N . PRO A 1 564 ? -23.736 14.620 -29.177 1.00 75.69 564 PRO A N 1
ATOM 4553 C CA . PRO A 1 564 ? -23.569 15.975 -28.651 1.00 75.69 564 PRO A CA 1
ATOM 4554 C C . PRO A 1 564 ? -22.338 16.716 -29.183 1.00 75.69 564 PRO A C 1
ATOM 4556 O O . PRO A 1 564 ? -22.274 17.937 -29.080 1.00 75.69 564 PRO A O 1
ATOM 4559 N N . MET A 1 565 ? -21.353 15.998 -29.736 1.00 73.25 565 MET A N 1
ATOM 4560 C CA . MET A 1 565 ? -20.161 16.598 -30.337 1.00 73.25 565 MET A CA 1
ATOM 4561 C C . MET A 1 565 ? -20.420 17.265 -31.691 1.00 73.25 565 MET A C 1
ATOM 4563 O O . MET A 1 565 ? -19.653 18.143 -32.080 1.00 73.25 565 MET A O 1
ATOM 4567 N N . ASN A 1 566 ? -21.495 16.877 -32.379 1.00 76.81 566 ASN A N 1
ATOM 4568 C CA . ASN A 1 566 ? -21.833 17.361 -33.718 1.00 76.81 566 ASN A CA 1
ATOM 4569 C C . ASN A 1 566 ? -23.083 18.252 -33.731 1.00 76.81 566 ASN A C 1
ATOM 4571 O O . ASN A 1 566 ? -23.519 18.679 -34.797 1.00 76.81 566 ASN A O 1
ATOM 4575 N N . MET A 1 567 ? -23.679 18.513 -32.567 1.00 76.44 567 MET A N 1
ATOM 4576 C CA . MET A 1 567 ? -24.871 19.347 -32.456 1.00 76.44 567 MET A CA 1
ATOM 4577 C C . MET A 1 567 ? -24.496 20.819 -32.340 1.00 76.44 567 MET A C 1
ATOM 4579 O O . MET A 1 567 ? -23.643 21.188 -31.534 1.00 76.44 567 MET A O 1
ATOM 4583 N N . ALA A 1 568 ? -25.177 21.655 -33.121 1.00 77.88 568 ALA A N 1
ATOM 4584 C CA . ALA A 1 568 ? -25.128 23.099 -32.953 1.00 77.88 568 ALA A CA 1
ATOM 4585 C C . ALA A 1 568 ? -25.724 23.502 -31.586 1.00 77.88 568 ALA A C 1
ATOM 4587 O O . ALA A 1 568 ? -26.595 22.792 -31.067 1.00 77.88 568 ALA A O 1
ATOM 4588 N N . PRO A 1 569 ? -25.272 24.619 -30.983 1.00 82.31 569 PRO A N 1
ATOM 4589 C CA . PRO A 1 569 ? -25.950 25.187 -29.824 1.00 82.31 569 PRO A CA 1
ATOM 4590 C C . PRO A 1 569 ? -27.395 25.552 -30.193 1.00 82.31 569 PRO A C 1
ATOM 4592 O O . PRO A 1 569 ? -27.691 25.812 -31.359 1.00 82.31 569 PRO A O 1
ATOM 4595 N N . LEU A 1 570 ? -28.287 25.556 -29.203 1.00 85.19 570 LEU A N 1
ATOM 4596 C CA . LEU A 1 570 ? -29.659 26.022 -29.412 1.00 85.19 570 LEU A CA 1
ATOM 4597 C C . LEU A 1 570 ? -29.700 27.533 -29.652 1.00 85.19 570 LEU A C 1
ATOM 4599 O O . LEU A 1 570 ? -28.739 28.241 -29.355 1.00 85.19 570 LEU A O 1
ATOM 4603 N N . ASP A 1 571 ? -30.831 28.022 -30.155 1.00 83.75 571 ASP A N 1
ATOM 4604 C CA . ASP A 1 571 ? -31.033 29.451 -30.373 1.00 83.75 571 ASP A CA 1
ATOM 4605 C C . ASP A 1 571 ? -31.025 30.218 -29.045 1.00 83.75 571 ASP A C 1
ATOM 4607 O O . ASP A 1 571 ? -31.555 29.756 -28.023 1.00 83.75 571 ASP A O 1
ATOM 4611 N N . ASP A 1 572 ? -30.440 31.414 -29.059 1.00 82.94 572 ASP A N 1
ATOM 4612 C CA . ASP A 1 572 ? -30.440 32.306 -27.903 1.00 82.94 572 ASP A CA 1
ATOM 4613 C C . ASP A 1 572 ? -31.879 32.639 -27.474 1.00 82.94 572 ASP A C 1
ATOM 4615 O O . ASP A 1 572 ? -32.726 32.997 -28.289 1.00 82.94 572 ASP A O 1
ATOM 4619 N N . GLY A 1 573 ? -32.158 32.534 -26.173 1.00 79.50 573 GLY A N 1
ATOM 4620 C CA . GLY A 1 573 ? -33.503 32.685 -25.608 1.00 79.50 573 GLY A CA 1
ATOM 4621 C C . GLY A 1 573 ? -34.281 31.372 -25.480 1.00 79.50 573 GLY A C 1
ATOM 4622 O O . GLY A 1 573 ? -35.411 31.380 -24.991 1.00 79.50 573 GLY A O 1
ATOM 4623 N N . SER A 1 574 ? -33.682 30.236 -25.856 1.00 83.00 574 SER A N 1
ATOM 4624 C CA . SER A 1 574 ? -34.261 28.908 -25.622 1.00 83.00 574 SER A CA 1
ATOM 4625 C C . SER A 1 574 ? -34.576 28.670 -24.141 1.00 83.00 574 SER A C 1
ATOM 4627 O O . SER A 1 574 ? -33.881 29.171 -23.253 1.00 83.00 574 SER A O 1
ATOM 4629 N N . LYS A 1 575 ? -35.618 27.871 -23.865 1.00 80.94 575 LYS A N 1
ATOM 4630 C CA . LYS A 1 575 ? -35.991 27.482 -22.494 1.00 80.94 575 LYS A CA 1
ATOM 4631 C C . LYS A 1 575 ? -34.878 26.660 -21.838 1.00 80.94 575 LYS A C 1
ATOM 4633 O O . LYS A 1 575 ? -34.229 25.849 -22.497 1.00 80.94 575 LYS A O 1
ATOM 4638 N N . VAL A 1 576 ? -34.707 26.827 -20.524 1.00 80.69 576 VAL A N 1
ATOM 4639 C CA . VAL A 1 576 ? -33.733 26.056 -19.734 1.00 80.69 576 VAL A CA 1
ATOM 4640 C C . VAL A 1 576 ? -34.023 24.559 -19.863 1.00 80.69 576 VAL A C 1
ATOM 4642 O O . VAL A 1 576 ? -35.086 24.088 -19.456 1.00 80.69 576 VAL A O 1
ATOM 4645 N N . ILE A 1 577 ? -33.043 23.784 -20.333 1.00 83.69 577 ILE A N 1
ATOM 4646 C CA . ILE A 1 577 ? -33.093 22.321 -20.231 1.00 83.69 577 ILE A CA 1
ATOM 4647 C C . ILE A 1 577 ? -32.701 21.950 -18.800 1.00 83.69 577 ILE A C 1
ATOM 4649 O O . ILE A 1 577 ? -31.530 22.043 -18.430 1.00 83.69 577 ILE A O 1
ATOM 4653 N N . THR A 1 578 ? -33.671 21.563 -17.971 1.00 79.88 578 THR A N 1
ATOM 4654 C CA . THR A 1 578 ? -33.488 21.371 -16.513 1.00 79.88 578 THR A CA 1
ATOM 4655 C C . THR A 1 578 ? -32.463 20.284 -16.145 1.00 79.88 578 THR A C 1
ATOM 4657 O O . THR A 1 578 ? -31.883 20.247 -15.049 1.00 79.88 578 THR A O 1
ATOM 4660 N N . GLU A 1 579 ? -32.212 19.375 -17.077 1.00 82.88 579 GLU A N 1
ATOM 4661 C CA . GLU A 1 579 ? -31.302 18.251 -16.957 1.00 82.88 579 GLU A CA 1
ATOM 4662 C C . GLU A 1 579 ? -29.853 18.626 -17.300 1.00 82.88 579 GLU A C 1
ATOM 4664 O O . GLU A 1 579 ? -28.941 17.880 -16.939 1.00 82.88 579 GLU A O 1
ATOM 4669 N N . LEU A 1 580 ? -29.616 19.792 -17.912 1.00 83.44 580 LEU A N 1
ATOM 4670 C CA . LEU A 1 580 ? -28.288 20.334 -18.205 1.00 83.44 580 LEU A CA 1
ATOM 4671 C C . LEU A 1 580 ? -27.886 21.430 -17.212 1.00 83.44 580 LEU A C 1
ATOM 4673 O O . LEU A 1 580 ? -28.714 22.125 -16.627 1.00 83.44 580 LEU A O 1
ATOM 4677 N N . ALA A 1 581 ? -26.580 21.598 -17.012 1.00 83.69 581 ALA A N 1
ATOM 4678 C CA . ALA A 1 581 ? -26.056 22.643 -16.141 1.00 83.69 581 ALA A CA 1
ATOM 4679 C C . ALA A 1 581 ? -26.185 24.025 -16.802 1.00 83.69 581 ALA A C 1
ATOM 4681 O O . ALA A 1 581 ? -25.579 24.261 -17.844 1.00 83.69 581 ALA A O 1
ATOM 4682 N N . ALA A 1 582 ? -26.921 24.938 -16.165 1.00 86.88 582 ALA A N 1
ATOM 4683 C CA . ALA A 1 582 ? -26.907 26.364 -16.488 1.00 86.88 582 ALA A CA 1
ATOM 4684 C C . ALA A 1 582 ? -25.843 27.082 -15.647 1.00 86.88 582 ALA A C 1
ATOM 4686 O O . ALA A 1 582 ? -25.699 26.808 -14.452 1.00 86.88 582 ALA A O 1
ATOM 4687 N N . GLN A 1 583 ? -25.068 27.966 -16.269 1.00 87.56 583 GLN A N 1
ATOM 4688 C CA . GLN A 1 583 ? -23.968 28.676 -15.620 1.00 87.56 583 GLN A CA 1
ATOM 4689 C C . GLN A 1 583 ? -23.936 30.137 -16.051 1.00 87.56 583 GLN A C 1
ATOM 4691 O O . GLN A 1 583 ? -24.150 30.451 -17.218 1.00 87.56 583 GLN A O 1
ATOM 4696 N N . TRP A 1 584 ? -23.621 31.029 -15.114 1.00 88.00 584 TRP A N 1
ATOM 4697 C CA . TRP A 1 584 ? -23.370 32.429 -15.437 1.00 88.00 584 TRP A CA 1
ATOM 4698 C C . TRP A 1 584 ? -22.110 32.559 -16.291 1.00 88.00 584 TRP A C 1
ATOM 4700 O O . TRP A 1 584 ? -21.063 31.981 -15.984 1.00 88.00 584 TRP A O 1
ATOM 4710 N N . GLY A 1 585 ? -22.223 33.325 -17.368 1.00 90.44 585 GLY A N 1
ATOM 4711 C CA . GLY A 1 585 ? -21.135 33.616 -18.280 1.00 90.44 585 GLY A CA 1
ATOM 4712 C C . GLY A 1 585 ? -21.297 34.980 -18.928 1.00 90.44 585 GLY A C 1
ATOM 4713 O O . GLY A 1 585 ? -22.051 35.834 -18.470 1.00 90.44 585 GLY A O 1
ATOM 4714 N N . TYR A 1 586 ? -20.540 35.189 -19.993 1.00 90.88 586 TYR A N 1
ATOM 4715 C CA . TYR A 1 586 ? -20.378 36.481 -20.633 1.00 90.88 586 TYR A CA 1
ATOM 4716 C C . TYR A 1 586 ? -20.580 36.340 -22.137 1.00 90.88 586 TYR A C 1
ATOM 4718 O O . TYR A 1 586 ? -19.910 35.517 -22.767 1.00 90.88 586 TYR A O 1
ATOM 4726 N N . SER A 1 587 ? -21.439 37.174 -22.722 1.00 89.44 587 SER A N 1
ATOM 4727 C CA . SER A 1 587 ? -21.568 37.311 -24.177 1.00 89.44 587 SER A CA 1
ATOM 4728 C C . SER A 1 587 ? -21.022 38.661 -24.635 1.00 89.44 587 SER A C 1
ATOM 4730 O O . SER A 1 587 ? -21.296 39.694 -24.012 1.00 89.44 587 SER A O 1
ATOM 4732 N N . CYS A 1 588 ? -20.271 38.669 -25.733 1.00 86.31 588 CYS A N 1
ATOM 4733 C CA . CYS A 1 588 ? -19.797 39.896 -26.364 1.00 86.31 588 CYS A CA 1
ATOM 4734 C C . CYS A 1 588 ? -20.982 40.715 -26.910 1.00 86.31 588 CYS A C 1
ATOM 4736 O O . CYS A 1 588 ? -21.932 40.148 -27.437 1.00 86.31 588 CYS A O 1
ATOM 4738 N N . LYS A 1 589 ? -20.939 42.050 -26.802 1.00 82.00 589 LYS A N 1
ATOM 4739 C CA . LYS A 1 589 ? -21.971 42.921 -27.404 1.00 82.00 589 LYS A CA 1
ATOM 4740 C C . LYS A 1 589 ? -21.766 43.152 -28.907 1.00 82.00 589 LYS A C 1
ATOM 4742 O O . LYS A 1 589 ? -22.682 43.626 -29.564 1.00 82.00 589 LYS A O 1
ATOM 4747 N N . SER A 1 590 ? -20.580 42.836 -29.432 1.00 77.75 590 SER A N 1
ATOM 4748 C CA . SER A 1 590 ? -20.191 43.135 -30.819 1.00 77.75 590 SER A CA 1
ATOM 4749 C C . SER A 1 590 ? -20.186 41.917 -31.747 1.00 77.75 590 SER A C 1
ATOM 4751 O O . SER A 1 590 ? -20.079 42.087 -32.955 1.00 77.75 590 SER A O 1
ATOM 4753 N N . CYS A 1 591 ? -20.246 40.692 -31.215 1.00 83.06 591 CYS A N 1
ATOM 4754 C CA . CYS A 1 591 ? -20.292 39.465 -32.016 1.00 83.06 591 CYS A CA 1
ATOM 4755 C C . CYS A 1 591 ? -20.871 38.289 -31.209 1.00 83.06 591 CYS A C 1
ATOM 4757 O O . CYS A 1 591 ? -21.090 38.408 -30.006 1.00 83.06 591 CYS A O 1
ATOM 4759 N N . ILE A 1 592 ? -21.033 37.131 -31.855 1.00 82.88 592 ILE A N 1
ATOM 4760 C CA . ILE A 1 592 ? -21.630 35.905 -31.288 1.00 82.88 592 ILE A CA 1
ATOM 4761 C C . ILE A 1 592 ? -20.772 35.185 -30.228 1.00 82.88 592 ILE A C 1
ATOM 4763 O O . ILE A 1 592 ? -21.095 34.082 -29.799 1.00 82.88 592 ILE A O 1
ATOM 4767 N N . TYR A 1 593 ? -19.635 35.752 -29.820 1.00 86.75 593 TYR A N 1
ATOM 4768 C CA . TYR A 1 593 ? -18.730 35.086 -28.887 1.00 86.75 593 TYR A CA 1
ATOM 4769 C C . TYR A 1 593 ? -19.294 35.033 -27.463 1.00 86.75 593 TYR A C 1
ATOM 4771 O O . TYR A 1 593 ? -19.662 36.060 -26.882 1.00 86.75 593 TYR A O 1
ATOM 4779 N N . MET A 1 594 ? -19.250 33.840 -26.867 1.00 88.25 594 MET A N 1
ATOM 4780 C CA . MET A 1 594 ? -19.708 33.573 -25.504 1.00 88.25 594 MET A CA 1
ATOM 4781 C C . MET A 1 594 ? -18.708 32.721 -24.727 1.00 88.25 594 MET A C 1
ATOM 4783 O O . MET A 1 594 ? -18.029 31.855 -25.281 1.00 88.25 594 MET A O 1
ATOM 4787 N N . THR A 1 595 ? -18.603 32.958 -23.420 1.00 87.31 595 THR A N 1
ATOM 4788 C CA . THR A 1 595 ? -17.706 32.198 -22.542 1.00 87.31 595 THR A CA 1
ATOM 4789 C C . THR A 1 595 ? -18.110 32.322 -21.078 1.00 87.31 595 THR A C 1
ATOM 4791 O O . THR A 1 595 ? -18.498 33.390 -20.619 1.00 87.31 595 THR A O 1
ATOM 4794 N N . ILE A 1 596 ? -17.917 31.260 -20.298 1.00 89.06 596 ILE A N 1
ATOM 4795 C CA . ILE A 1 596 ? -18.055 31.293 -18.829 1.00 89.06 596 ILE A CA 1
ATOM 4796 C C . ILE A 1 596 ? -16.824 31.900 -18.123 1.00 89.06 596 ILE A C 1
ATOM 4798 O O . ILE A 1 596 ? -16.824 32.125 -16.918 1.00 89.06 596 ILE A O 1
ATOM 4802 N N . SER A 1 597 ? -15.737 32.163 -18.860 1.00 88.44 597 SER A N 1
ATOM 4803 C CA . SER A 1 597 ? -14.488 32.705 -18.311 1.00 88.44 597 SER A CA 1
ATOM 4804 C C . SER A 1 597 ? -14.381 34.214 -18.518 1.00 88.44 597 SER A C 1
ATOM 4806 O O . SER A 1 597 ? -14.199 34.688 -19.644 1.00 88.44 597 SER A O 1
ATOM 4808 N N . ARG A 1 598 ? -14.365 34.965 -17.409 1.00 84.31 598 ARG A N 1
ATOM 4809 C CA . ARG A 1 598 ? -14.179 36.427 -17.403 1.00 84.31 598 ARG A CA 1
ATOM 4810 C C . ARG A 1 598 ? -12.870 36.861 -18.069 1.00 84.31 598 ARG A C 1
ATOM 4812 O O . ARG A 1 598 ? -12.825 37.849 -18.795 1.00 84.31 598 ARG A O 1
ATOM 4819 N N . LYS A 1 599 ? -11.791 36.095 -17.879 1.00 86.69 599 LYS A N 1
ATOM 4820 C CA . LYS A 1 599 ? -10.493 36.367 -18.519 1.00 86.69 599 LYS A CA 1
ATOM 4821 C C . LYS A 1 599 ? -10.582 36.250 -20.044 1.00 86.69 599 LYS A C 1
ATOM 4823 O O . LYS A 1 599 ? -9.967 37.040 -20.756 1.00 86.69 599 LYS A O 1
ATOM 4828 N N . ASN A 1 600 ? -11.357 35.284 -20.539 1.00 86.69 600 ASN A N 1
ATOM 4829 C CA . ASN A 1 600 ? -11.495 35.039 -21.971 1.00 86.69 600 ASN A CA 1
ATOM 4830 C C . ASN A 1 600 ? -12.332 36.128 -22.650 1.00 86.69 600 ASN A C 1
ATOM 4832 O O . ASN A 1 600 ? -11.929 36.593 -23.711 1.00 86.69 600 ASN A O 1
ATOM 4836 N N . VAL A 1 601 ? -13.434 36.585 -22.035 1.00 84.12 601 VAL A N 1
ATOM 4837 C CA . VAL A 1 601 ? -14.248 37.665 -22.623 1.00 84.12 601 VAL A CA 1
ATOM 4838 C C . VAL A 1 601 ? -13.494 38.993 -22.646 1.00 84.12 601 VAL A C 1
ATOM 4840 O O . VAL A 1 601 ? -13.569 39.710 -23.633 1.00 84.12 601 VAL A O 1
ATOM 4843 N N . LEU A 1 602 ? -12.685 39.291 -21.622 1.00 82.38 602 LEU A N 1
ATOM 4844 C CA . LEU A 1 602 ? -11.845 40.494 -21.610 1.00 82.38 602 LEU A CA 1
ATOM 4845 C C . LEU A 1 602 ? -10.794 40.461 -22.725 1.00 82.38 602 LEU A C 1
ATOM 4847 O O . LEU A 1 602 ? -10.648 41.438 -23.457 1.00 82.38 602 LEU A O 1
ATOM 4851 N N . LYS A 1 603 ? -10.107 39.323 -22.897 1.00 84.81 603 LYS A N 1
ATOM 4852 C CA . LYS A 1 603 ? -9.137 39.136 -23.985 1.00 84.81 603 LYS A CA 1
ATOM 4853 C C . LYS A 1 603 ? -9.804 39.229 -25.361 1.00 84.81 603 LYS A C 1
ATOM 4855 O O . LYS A 1 603 ? -9.230 39.816 -26.268 1.00 84.81 603 LYS A O 1
ATOM 4860 N N . HIS A 1 604 ? -10.997 38.660 -25.506 1.00 83.31 604 HIS A N 1
ATOM 4861 C CA . HIS A 1 604 ? -11.758 38.681 -26.749 1.00 83.31 604 HIS A CA 1
ATOM 4862 C C . HIS A 1 604 ? -12.270 40.090 -27.095 1.00 83.31 604 HIS A C 1
ATOM 4864 O O . HIS A 1 604 ? -12.043 40.571 -28.198 1.00 83.31 604 HIS A O 1
ATOM 4870 N N . CYS A 1 605 ? -12.900 40.799 -26.153 1.00 80.88 605 CYS A N 1
ATOM 4871 C CA . CYS A 1 605 ? -13.391 42.164 -26.373 1.00 80.88 605 CYS A CA 1
ATOM 4872 C C . CYS A 1 605 ? -12.260 43.152 -26.702 1.00 80.88 605 CYS A C 1
ATOM 4874 O O . CYS A 1 605 ? -12.482 44.077 -27.480 1.00 80.88 605 CYS A O 1
ATOM 4876 N N . ALA A 1 606 ? -11.048 42.937 -26.174 1.00 77.88 606 ALA A N 1
ATOM 4877 C CA . ALA A 1 606 ? -9.874 43.745 -26.514 1.00 77.88 606 ALA A CA 1
ATOM 4878 C C . ALA A 1 606 ? -9.476 43.653 -28.002 1.00 77.88 606 ALA A C 1
ATOM 4880 O O . ALA A 1 606 ? -8.851 44.575 -28.516 1.00 77.88 606 ALA A O 1
ATOM 4881 N N . GLN A 1 607 ? -9.857 42.576 -28.702 1.00 75.75 607 GLN A N 1
ATOM 4882 C CA . GLN A 1 607 ? -9.584 42.393 -30.135 1.00 75.75 607 GLN A CA 1
ATOM 4883 C C . GLN A 1 607 ? -10.569 43.150 -31.038 1.00 75.75 607 GLN A C 1
ATOM 4885 O O . GLN A 1 607 ? -10.248 43.402 -32.193 1.00 75.75 607 GLN A O 1
ATOM 4890 N N . HIS A 1 608 ? -11.745 43.532 -30.527 1.00 69.06 608 HIS A N 1
ATOM 4891 C CA . HIS A 1 608 ? -12.779 44.221 -31.313 1.00 69.06 608 HIS A CA 1
ATOM 4892 C C . HIS A 1 608 ? -12.630 45.745 -31.327 1.00 69.06 608 HIS A C 1
ATOM 4894 O O . HIS A 1 608 ? -13.100 46.383 -32.263 1.00 69.06 608 HIS A O 1
ATOM 4900 N N . LYS A 1 609 ? -11.992 46.342 -30.308 1.00 60.75 609 LYS A N 1
ATOM 4901 C CA . LYS A 1 609 ? -11.660 47.779 -30.261 1.00 60.75 609 LYS A CA 1
ATOM 4902 C C . LYS A 1 609 ? -10.389 48.020 -29.431 1.00 60.75 609 LYS A C 1
ATOM 4904 O O . LYS A 1 609 ? -10.486 48.120 -28.204 1.00 60.75 609 LYS A O 1
ATOM 4909 N N . PRO A 1 610 ? -9.202 48.138 -30.049 1.00 51.62 610 PRO A N 1
ATOM 4910 C CA . PRO A 1 610 ? -8.012 48.581 -29.336 1.00 51.62 610 PRO A CA 1
ATOM 4911 C C . PRO A 1 610 ? -8.151 50.077 -29.010 1.00 51.62 610 PRO A C 1
ATOM 4913 O O . PRO A 1 610 ? -8.153 50.905 -29.912 1.00 51.62 610 PRO A O 1
ATOM 4916 N N . GLY A 1 611 ? -8.288 50.436 -27.727 1.00 53.31 611 GLY A N 1
ATOM 4917 C CA . GLY A 1 611 ? -7.987 51.807 -27.280 1.00 53.31 611 GLY A CA 1
ATOM 4918 C C . GLY A 1 611 ? -9.064 52.637 -26.573 1.00 53.31 611 GLY A C 1
ATOM 4919 O O . GLY A 1 611 ? -8.773 53.787 -26.270 1.00 53.31 611 GLY A O 1
ATOM 4920 N N . ILE A 1 612 ? -10.253 52.125 -26.226 1.00 45.62 612 ILE A N 1
ATOM 4921 C CA . ILE A 1 612 ? -11.178 52.899 -25.366 1.00 45.62 612 ILE A CA 1
ATOM 4922 C C . ILE A 1 612 ? -10.990 52.503 -23.902 1.00 45.62 612 ILE A C 1
ATOM 4924 O O . ILE A 1 612 ? -11.435 51.451 -23.438 1.00 45.62 612 ILE A O 1
ATOM 4928 N N . SER A 1 613 ? -10.295 53.381 -23.183 1.00 43.94 613 SER A N 1
ATOM 4929 C CA . SER A 1 613 ? -10.242 53.407 -21.732 1.00 43.94 613 SER A CA 1
ATOM 4930 C C . SER A 1 613 ? -11.618 53.774 -21.158 1.00 43.94 613 SER A C 1
ATOM 4932 O O . SER A 1 613 ? -12.348 54.594 -21.703 1.00 43.94 613 SER A O 1
ATOM 4934 N N . LYS A 1 614 ? -11.968 53.108 -20.052 1.00 50.38 614 LYS A N 1
ATOM 4935 C CA . LYS A 1 614 ? -12.878 53.557 -18.983 1.00 50.38 614 LYS A CA 1
ATOM 4936 C C . LYS A 1 614 ? -13.897 54.658 -19.365 1.00 50.38 614 LYS A C 1
ATOM 4938 O O . LYS A 1 614 ? -13.736 55.803 -18.962 1.00 50.38 614 LYS A O 1
ATOM 4943 N N . ALA A 1 615 ? -14.997 54.285 -20.022 1.00 46.44 615 ALA A N 1
ATOM 4944 C CA . ALA A 1 615 ? -16.225 55.085 -20.024 1.00 46.44 615 ALA A CA 1
ATOM 4945 C C . ALA A 1 615 ? -17.481 54.183 -20.068 1.00 46.44 615 ALA A C 1
ATOM 4947 O O . ALA A 1 615 ? -17.909 53.691 -21.107 1.00 46.44 615 ALA A O 1
ATOM 4948 N N . ASN A 1 616 ? -18.013 53.931 -18.870 1.00 54.00 616 ASN A N 1
ATOM 4949 C CA . ASN A 1 616 ? -19.396 53.625 -18.468 1.00 54.00 616 ASN A CA 1
ATOM 4950 C C . ASN A 1 616 ? -20.223 52.438 -19.007 1.00 54.00 616 ASN A C 1
ATOM 4952 O O . ASN A 1 616 ? -21.327 52.252 -18.501 1.00 54.00 616 ASN A O 1
ATOM 4956 N N . ALA A 1 617 ? -19.732 51.541 -19.868 1.00 58.16 617 ALA A N 1
ATOM 4957 C CA . ALA A 1 617 ? -20.397 50.235 -20.031 1.00 58.16 617 ALA A CA 1
ATOM 4958 C C . ALA A 1 617 ? -19.436 49.105 -20.444 1.00 58.16 617 ALA A C 1
ATOM 4960 O O . ALA A 1 617 ? -18.642 49.290 -21.366 1.00 58.16 617 ALA A O 1
ATOM 4961 N N . PRO A 1 618 ? -19.503 47.905 -19.828 1.00 66.19 618 PRO A N 1
ATOM 4962 C CA . PRO A 1 618 ? -18.718 46.764 -20.290 1.00 66.19 618 PRO A CA 1
ATOM 4963 C C . PRO A 1 618 ? -19.104 46.388 -21.733 1.00 66.19 618 PRO A C 1
ATOM 4965 O O . PRO A 1 618 ? -20.288 46.349 -22.084 1.00 66.19 618 PRO A O 1
ATOM 4968 N N . ALA A 1 619 ? -18.100 46.072 -22.564 1.00 76.94 619 ALA A N 1
ATOM 4969 C CA . ALA A 1 619 ? -18.245 45.605 -23.957 1.00 76.94 619 ALA A CA 1
ATOM 4970 C C . ALA A 1 619 ? -18.831 44.176 -24.079 1.00 76.94 619 ALA A C 1
ATOM 4972 O O . ALA A 1 619 ? -18.854 43.567 -25.150 1.00 76.94 619 ALA A O 1
ATOM 4973 N N . TRP A 1 620 ? -19.298 43.636 -22.960 1.00 83.19 620 TRP A N 1
ATOM 4974 C CA . TRP A 1 620 ? -19.926 42.338 -22.790 1.00 83.19 620 TRP A CA 1
ATOM 4975 C C . TRP A 1 620 ? -21.116 42.490 -21.837 1.00 83.19 620 TRP A C 1
ATOM 4977 O O . TRP A 1 620 ? -21.220 43.482 -21.112 1.00 83.19 620 TRP A O 1
ATOM 4987 N N . LYS A 1 621 ? -22.028 41.522 -21.854 1.00 87.25 621 LYS A N 1
ATOM 4988 C CA . LYS A 1 621 ? -23.128 41.399 -20.888 1.00 87.25 621 LYS A CA 1
ATOM 4989 C C . LYS A 1 621 ? -23.003 40.067 -20.146 1.00 87.25 621 LYS A C 1
ATOM 4991 O O . LYS A 1 621 ? -22.560 39.083 -20.740 1.00 87.25 621 LYS A O 1
ATOM 4996 N N . GLU A 1 622 ? -23.335 40.063 -18.858 1.00 89.00 622 GLU A N 1
ATOM 4997 C CA . GLU A 1 622 ? -23.505 38.826 -18.091 1.00 89.00 622 GLU A CA 1
ATOM 4998 C C . GLU A 1 622 ? -24.824 38.173 -18.495 1.00 89.00 622 GLU A C 1
ATOM 5000 O O . GLU A 1 622 ? -25.849 38.844 -18.594 1.00 89.00 622 GLU A O 1
ATOM 5005 N N . VAL A 1 623 ? -24.769 36.881 -18.794 1.00 89.12 623 VAL A N 1
ATOM 5006 C CA . VAL A 1 623 ? -25.894 36.089 -19.298 1.00 89.12 623 VAL A CA 1
ATOM 5007 C C . VAL A 1 623 ? -25.833 34.687 -18.712 1.00 89.12 623 VAL A C 1
ATOM 5009 O O . VAL A 1 623 ? -24.751 34.173 -18.411 1.00 89.12 623 VAL A O 1
ATOM 5012 N N . LEU A 1 624 ? -26.992 34.053 -18.559 1.00 90.06 624 LEU A N 1
ATOM 5013 C CA . LEU A 1 624 ? -27.070 32.650 -18.182 1.00 90.06 624 LEU A CA 1
ATOM 5014 C C . LEU A 1 624 ? -26.870 31.783 -19.431 1.00 90.06 624 LEU A C 1
ATOM 5016 O O . LEU A 1 624 ? -27.604 31.915 -20.407 1.00 90.06 624 LEU A O 1
ATOM 5020 N N . LEU A 1 625 ? -25.862 30.912 -19.405 1.00 89.75 625 LEU A N 1
ATOM 5021 C CA . LEU A 1 625 ? -25.474 30.063 -20.529 1.00 89.75 625 LEU A CA 1
ATOM 5022 C C . LEU A 1 625 ? -25.738 28.585 -20.227 1.00 89.75 625 LEU A C 1
ATOM 5024 O O . LEU A 1 625 ? -25.483 28.110 -19.116 1.00 89.75 625 LEU A O 1
ATOM 5028 N N . GLN A 1 626 ? -26.165 27.837 -21.243 1.00 89.50 626 GLN A N 1
ATOM 5029 C CA . GLN A 1 626 ? -26.168 26.373 -21.241 1.00 89.50 626 GLN A CA 1
ATOM 5030 C C . GLN A 1 626 ? -25.299 25.828 -22.372 1.00 89.50 626 GLN A C 1
ATOM 5032 O O . GLN A 1 626 ? -24.986 26.518 -23.339 1.00 89.50 626 GLN A O 1
ATOM 5037 N N . THR A 1 627 ? -24.843 24.590 -22.204 1.00 88.56 627 THR A N 1
ATOM 5038 C CA . THR A 1 627 ? -24.094 23.856 -23.222 1.00 88.56 627 THR A CA 1
ATOM 5039 C C . THR A 1 627 ? -24.424 22.373 -23.127 1.00 88.56 627 THR A C 1
ATOM 5041 O O . THR A 1 627 ? -24.644 21.845 -22.032 1.00 88.56 627 THR A O 1
ATOM 5044 N N . PHE A 1 628 ? -24.424 21.677 -24.263 1.00 83.50 628 PHE A N 1
ATOM 5045 C CA . PHE A 1 628 ? -24.563 20.224 -24.280 1.00 83.50 628 PHE A CA 1
ATOM 5046 C C . PHE A 1 628 ? -23.332 19.534 -23.680 1.00 83.50 628 PHE A C 1
ATOM 5048 O O . PHE A 1 628 ? -23.471 18.519 -22.998 1.00 83.50 628 PHE A O 1
ATOM 5055 N N . MET A 1 629 ? -22.129 20.092 -23.866 1.00 80.75 629 MET A N 1
ATOM 5056 C CA . MET A 1 629 ? -20.872 19.457 -23.463 1.00 80.75 629 MET A CA 1
ATOM 5057 C C . MET A 1 629 ? -19.967 20.382 -22.656 1.00 80.75 629 MET A C 1
ATOM 5059 O O . MET A 1 629 ? -19.826 21.566 -22.933 1.00 80.75 629 MET A O 1
ATOM 5063 N N . LYS A 1 630 ? -19.257 19.807 -21.684 1.00 75.12 630 LYS A N 1
ATOM 5064 C CA . LYS A 1 630 ? -18.245 20.521 -20.895 1.00 75.12 630 LYS A CA 1
ATOM 5065 C C . LYS A 1 630 ? -16.867 20.409 -21.553 1.00 75.12 630 LYS A C 1
ATOM 5067 O O . LYS A 1 630 ? -16.514 19.367 -22.099 1.00 75.12 630 LYS A O 1
ATOM 5072 N N . GLY A 1 631 ? -16.045 21.451 -21.425 1.00 72.50 631 GLY A N 1
ATOM 5073 C CA . GLY A 1 631 ? -14.635 21.430 -21.832 1.00 72.50 631 GLY A CA 1
ATOM 5074 C C . GLY A 1 631 ? -14.341 22.194 -23.125 1.00 72.50 631 GLY A C 1
ATOM 5075 O O . GLY A 1 631 ? -15.010 23.167 -23.452 1.00 72.50 631 GLY A O 1
ATOM 5076 N N . ARG A 1 632 ? -13.284 21.790 -23.842 1.00 62.56 632 ARG A N 1
ATOM 5077 C CA . ARG A 1 632 ? -12.690 22.562 -24.955 1.00 62.56 632 ARG A CA 1
ATOM 5078 C C . ARG A 1 632 ? -13.616 22.746 -26.167 1.00 62.56 632 ARG A C 1
ATOM 5080 O O . ARG A 1 632 ? -13.397 23.673 -26.938 1.00 62.56 632 ARG A O 1
ATOM 5087 N N . TYR A 1 633 ? -14.618 21.883 -26.317 1.00 68.06 633 TYR A N 1
ATOM 5088 C CA . TYR A 1 633 ? -15.590 21.902 -27.415 1.00 68.06 633 TYR A CA 1
ATOM 5089 C C . TYR A 1 633 ? -16.962 22.440 -26.981 1.00 68.06 633 TYR A C 1
ATOM 5091 O O . TYR A 1 633 ? -17.944 22.242 -27.684 1.00 68.06 633 TYR A O 1
ATOM 5099 N N . ALA A 1 634 ? -17.048 23.084 -25.811 1.00 80.75 634 ALA A N 1
ATOM 5100 C CA . ALA A 1 634 ? -18.294 23.663 -25.330 1.00 80.75 634 ALA A CA 1
ATOM 5101 C C . ALA A 1 634 ? -18.728 24.825 -26.234 1.00 80.75 634 ALA A C 1
ATOM 5103 O O . ALA A 1 634 ? -18.032 25.839 -26.335 1.00 80.75 634 ALA A O 1
ATOM 5104 N N . GLN A 1 635 ? -19.885 24.663 -26.867 1.00 84.31 635 GLN A N 1
ATOM 5105 C CA . GLN A 1 635 ? -20.621 25.731 -27.533 1.00 84.31 635 GLN A CA 1
ATOM 5106 C C . GLN A 1 635 ? -21.775 26.140 -26.622 1.00 84.31 635 GLN A C 1
ATOM 5108 O O . GLN A 1 635 ? -22.465 25.276 -26.076 1.00 84.31 635 GLN A O 1
ATOM 5113 N N . TYR A 1 636 ? -21.924 27.442 -26.405 1.00 88.94 636 TYR A N 1
ATOM 5114 C CA . TYR A 1 636 ? -22.893 28.000 -25.468 1.00 88.94 636 TYR A CA 1
ATOM 5115 C C . TYR A 1 636 ? -24.021 28.693 -26.222 1.00 88.94 636 TYR A C 1
ATOM 5117 O O . TYR A 1 636 ? -23.780 29.247 -27.291 1.00 88.94 636 TYR A O 1
ATOM 5125 N N . TRP A 1 637 ? -25.203 28.700 -25.617 1.00 90.00 637 TRP A N 1
ATOM 5126 C CA . TRP A 1 637 ? -26.321 29.565 -25.987 1.00 90.00 637 TRP A CA 1
ATOM 5127 C C . TRP A 1 637 ? -26.848 30.281 -24.748 1.00 90.00 637 TRP A C 1
ATOM 5129 O O . TRP A 1 637 ? -26.689 29.788 -23.622 1.00 90.00 637 TRP A O 1
ATOM 5139 N N . ILE A 1 638 ? -27.459 31.445 -24.951 1.00 89.12 638 ILE A N 1
ATOM 5140 C CA . ILE A 1 638 ? -28.126 32.198 -23.890 1.00 89.12 638 ILE A CA 1
ATOM 5141 C C . ILE A 1 638 ? -29.474 31.555 -23.607 1.00 89.12 638 ILE A C 1
ATOM 5143 O O . ILE A 1 638 ? -30.252 31.270 -24.514 1.00 89.12 638 ILE A O 1
ATOM 5147 N N . VAL A 1 639 ? -29.765 31.355 -22.331 1.00 87.38 639 VAL A N 1
ATOM 5148 C CA . VAL A 1 639 ? -31.050 30.822 -21.893 1.00 87.38 639 VAL A CA 1
ATOM 5149 C C . VAL A 1 639 ? -31.972 31.981 -21.530 1.00 87.38 639 VAL A C 1
ATOM 5151 O O . VAL A 1 639 ? -31.528 32.933 -20.889 1.00 87.38 639 VAL A O 1
ATOM 5154 N N . GLY A 1 640 ? -33.231 31.924 -21.968 1.00 75.44 640 GLY A N 1
ATOM 5155 C CA . GLY A 1 640 ? -34.237 32.923 -21.595 1.00 75.44 640 GLY A CA 1
ATOM 5156 C C . GLY A 1 640 ? -34.591 32.833 -20.107 1.00 75.44 640 GLY A C 1
ATOM 5157 O O . GLY A 1 640 ? -34.589 31.733 -19.546 1.00 75.44 640 GLY A O 1
ATOM 5158 N N . ASP A 1 641 ? -34.886 33.971 -19.471 1.00 59.34 641 ASP A N 1
ATOM 5159 C CA . ASP A 1 641 ? -35.387 34.000 -18.091 1.00 59.34 641 ASP A CA 1
ATOM 5160 C C . ASP A 1 641 ? -36.695 33.189 -18.005 1.00 59.34 641 ASP A C 1
ATOM 5162 O O . ASP A 1 641 ? -37.588 33.340 -18.841 1.00 59.34 641 ASP A O 1
ATOM 5166 N N . THR A 1 642 ? -36.761 32.267 -17.038 1.00 47.88 642 THR A N 1
ATOM 5167 C CA . THR A 1 642 ? -37.917 31.383 -16.789 1.00 47.88 642 THR A CA 1
ATOM 5168 C C . THR A 1 642 ? -39.122 32.116 -16.246 1.00 47.88 642 THR A C 1
ATOM 5170 O O . THR A 1 642 ? -38.903 32.915 -15.304 1.00 47.88 642 THR A O 1
#

Mean predicted aligned error: 18.42 Å

Foldseek 3Di:
DVVVLVVVVVLQQDFDDVLDLCVGPLVVVLVVLQADPVRPDGDQLVSSLVVLVVSLVVSVVSLCCQQANCQDDPVVGRHHHDPPPSVVSSCVSCVQRVDAPHRGNNNVSVVSSVVSVVRNVVDDDPWDWDADPVRQKTDTDDPDMDGLVLLLVLLVVLLVLLLVLLCVLQLNPDDDDQLQPQDFFQPDQDPPDASCPDPVVPLQCSQVVSVLSLVPHPSRPCDDPLHGDVVSLVVLLVSLQVSLLSLQSNCCRLFVHGFDDDSGDAWHRDNSWIKGKDWDCPVCVPPVDTAIAMTTHFPSSRSSLCSCQRHSVVVNLLSVCVVVDPVPVPDDSDQPDSGQDDPNHHHDLVSSQVSQQVSCCVSVVGRDGSVRSSVVVLVCCVPPVVVLVPDDDPQDDDDPPDDPCQVVQVVVVHGSVCCLPPDDADPSHDSNCGPSNVVSNLVSSCSSCVSSVTHRHDDPDDDDDDDDDDDDDDPPVSVVVVVSVVVVVVVVVVVPDDDDDDDDDDDDDDDDDDDDDDDDPPQWDQDPVQLFIFGQVQLATDADDPVVQVVCVVVPPPGGRDGLLPDDEDAAAAADPPSHDKAKWKAFPPDRDIDNDPVVNVVVLCVVDPDDPDDDDDRIDIAIWTFNDDDDSTDIHGHRDD

Radius of gyration: 32.43 Å; Cα contacts (8 Å, |Δi|>4): 766; chains: 1; bounding box: 99×90×78 Å

Sequence (642 aa):
MENAREETQHYADENFENGQPGSTLLIHFSGILGFSADCRQFRLARQYCPHLSGLIYVQRLIFLESALPLSSYVTIGIEQRPRIQQLERLNKVRERYMVAGSPTPLAELHSLRNFGHRVARTEPPTFFLHWSDDGDRVSWGDDSSLSMQDFRGLADYFITRAEELCDELMYGFEPHFDLSKIKDDMTNTQPGYSFVMHPDNGFENIYKDLLVRACTSRTGKLAKQGQWNFKAITSYLRLMTRLEEMLGGGYLTACGQVPRPCATRGMFIWNGSVAYALQHHKAKRSTNQEFYVVRFLPIRLATVTLKYLTCIRRVGALLRREQFGQSSLGRSSLPGFLFFQSNGKAWTSTRLTALLKAASKKVWDQEVNSRVYRQLTIGITEKHVREVYSPFNRYDDRSTDADRNVVFAWQSGHRPMQRAVTYGLDGAYPHQLQPSLLRAYEWASTRWHEFLHQASKKGAHVDEDPPTSIKRSMRAESYKVATFISQIDVQSINGTKKRKNHTSGEKLRQAGESPPNHTPARHIYSTVQHHILVCLLCKAAVRPGRAIENHFRHLHSGWTLGDPMNMAPLDDGSKVITELAAQWGYSCKSCIYMTISRKNVLKHCAQHKPGISKANAPAWKEVLLQTFMKGRYAQYWIVGDT

Secondary structure (DSSP, 8-state):
--HHHHHHHHHHHPPPBTTBGGGSHHHHHHHHTTB-TTSSSBPPHHHHHHHHHHHHHHHHHHHHHHHS-SS-BTTTTBPPPPSS-HHHHHHHHHHHHSSTT-SSHHHHHHHHHHHHHHHTTTSPPSS--EE-TTS-EEEETTTEEEEHHHHHHHHHHHHHHHHHHHHHHHTT------TTT----SS---TT-SGGG-GGG-GGGHHHHHHHHHHHSSS--SEETTEE-HHHHHHHHHHHHHHHHHHHHHHHHHHSS-----SS-SEEEETTEEEEEEEEHHHHHHHS--EEEEEEPPHHHHHHHHHIIIIIHHHHHHHHHHHH-TT-TTS-SS-S-SSSEETTEEPPHHHHHHHHHHHHHHHSSS---HHHHHHHHHHHHHHH-HHHHS---TT--SSTTS-TTHHHHHHTT--HHHHHHHS---TTS-TTS-HHHHHHHHHHHHHHHHHTT--SS-----PPPPPP----S-HHHHHHHHHHHHHHHHHHHHTT---PPP-----------PPP---S-TTEEEETTTTEEEETTTTEEEPPPHHHHHHHHHHSTT-----TTSPPPPPTTBPP-TTSPEEEEEEESSSS-EES-HHHHHHHHHHH-TT--S-SS-SEEEEEEE-SS-STT---EEBPP-